Protein AF-0000000076989591 (afdb_homodimer)

Nearest PDB structures (foldseek):
  7ct4-assembly1_C  TM=9.751E-01  e=9.034E-58  Rasamsonia emersonii
  7ct4-assembly1_A  TM=9.765E-01  e=1.907E-57  Rasamsonia emersonii
  7ct4-assembly1_D  TM=9.719E-01  e=1.313E-56  Rasamsonia emersonii
  8w75-assembly1_D  TM=6.561E-01  e=2.829E-12  Drosophila melanogaster
  8w78-assembly1_C  TM=6.364E-01  e=3.205E-12  Drosophila melanogaster

Solvent-accessible surface area (backbone atoms only — not comparable to full-atom values): 38607 Å² total; per-residue (Å²): 127,71,41,37,30,26,33,31,23,52,35,57,49,24,36,40,26,51,35,61,45,37,66,31,84,47,41,45,47,18,37,37,17,72,54,45,64,74,60,85,49,60,84,50,37,51,68,60,51,73,44,45,57,72,67,42,53,46,73,94,64,27,63,31,40,63,57,16,46,63,55,54,51,44,37,32,75,74,31,45,38,43,22,32,30,74,38,41,35,35,44,35,26,27,60,71,50,66,72,64,55,91,50,85,50,43,37,54,59,38,94,78,38,71,54,59,80,70,38,49,78,51,45,72,54,54,80,90,73,48,56,94,79,35,72,47,36,36,35,28,46,35,40,22,27,12,49,50,27,30,48,29,37,43,52,14,56,22,34,63,52,63,41,43,52,40,56,43,82,72,64,38,62,75,61,51,37,64,59,22,84,83,66,46,62,34,56,35,36,36,43,22,50,40,52,50,36,34,68,27,35,87,61,46,38,76,49,36,42,38,28,23,28,41,37,39,30,21,55,44,61,56,82,55,23,38,35,40,64,61,56,91,85,41,96,38,39,44,43,36,36,43,40,24,25,78,43,56,29,16,40,35,30,26,38,56,32,70,76,37,84,75,61,69,78,52,69,67,57,51,52,53,34,44,46,55,48,38,67,76,39,39,69,49,36,72,68,57,52,63,83,56,57,44,74,74,45,79,43,41,28,30,25,21,25,27,69,87,40,62,43,74,48,80,40,53,71,77,39,90,87,45,48,37,31,33,40,46,32,19,51,29,90,46,39,68,38,21,17,55,21,51,20,48,49,50,45,52,53,53,50,50,55,40,39,76,73,68,47,82,68,87,83,58,64,79,89,49,94,82,62,67,79,71,87,117,125,71,41,37,31,27,32,32,22,52,35,58,49,23,37,40,27,50,36,61,44,36,66,31,84,45,41,45,47,18,38,37,16,73,52,45,65,72,60,86,49,58,86,50,36,52,69,60,51,75,42,48,56,71,68,44,54,47,71,92,65,28,62,31,40,64,56,14,46,64,54,55,51,45,38,32,73,72,32,44,38,42,22,31,30,74,38,42,36,34,45,34,25,28,61,71,49,66,72,66,54,93,50,82,49,41,36,53,59,39,94,79,40,70,55,59,82,69,38,50,77,51,44,72,54,53,80,89,73,47,57,92,77,36,73,48,37,36,35,28,47,36,40,19,27,11,50,50,26,30,47,30,35,42,52,14,55,21,32,64,54,63,40,43,51,39,57,42,82,74,64,38,63,76,61,51,36,63,58,23,85,85,66,46,63,34,56,36,36,35,42,21,50,40,51,49,35,34,69,27,34,88,61,46,38,75,50,37,40,37,29,21,30,42,36,41,30,21,56,44,62,57,83,54,26,39,36,40,66,59,57,90,86,43,96,39,39,43,44,34,36,42,42,24,24,78,42,56,31,16,39,34,30,27,38,56,32,71,77,37,84,76,64,69,78,52,70,68,57,50,52,52,32,44,48,54,49,38,67,75,37,39,71,52,35,71,68,57,51,66,82,56,58,45,73,75,45,79,43,43,28,32,25,20,24,26,69,87,40,64,43,74,47,81,40,53,70,77,38,90,86,44,47,39,32,33,40,46,33,21,51,29,91,44,39,67,38,21,17,54,21,50,21,48,50,50,45,52,53,53,50,50,55,40,41,75,72,70,47,82,68,86,82,57,65,79,88,50,93,80,62,66,77,70,86,115

Foldseek 3Di:
DAAEEEEEALALQRLLLLLLLLLFPSYAYEYEYQDAQVDDDQQRFRQQFQQKAQQQDAPVPCQLLLVQQVVLVCCQVPPVQLQKHKFKEKEFEAPVLLVVDDDSRNLSRPPDHPCCVVFAPKDKDDPVPDDPRGDTIIMGMIMTGQSSRNSVVSVVSSVVSVYHYYYDDAQEPCVSQQPGPVRHGGLEYEYASAQCLCRHHLRNAVQWWWWKWKKWFFQFADGHKYFYSDDPPDDFFGFTWHQTGDSSTMIQDGGTHIRDSDFDDDVVRHQVSLQVHCVRPVVSQPVPGSVSTGTPDMGMYIFGAGDVAWQFDWDQDSDPVRRIYTYTYHHGNCCSSSSNSSSVSVSVRVVVVCVVVPDDCVPPDDSDPPDPPPPD/DAAEEEEEALALQRLLLLLLLLLFPSYAYEYEYQDAQVDDDQQRFRQQFQQKAQQQDAPVPCQLLLVQQVVLVCCQVPPVQLQKHKFKEKEFEAPVLLVVDDDSRNLSRPPDHPCCVVFAPKDKDDPVPDDPRGDTIIMGMIMTGQSSRNSVVSVVSSVVSVYHYYYDDAQEPCVSQQPGPVRHGGLEYEYASAQCLCRHHLRNAVQWWWWKWKKWFFQFADGHKYFYSDDPPDDFFGFTWHQTGDSSTMIQDGGTHIRDSDFDDDVVRHQVSLQVHCVRPVVSQPVPGSVSTGTPDMGMYIFGAGDVAWQFDWDQDSDPVRRIYTYTYHHGNCCSSSSNSSSVSVSVRVVVVCVVVVDDCVPPDDSDPPDPPPPD

pLDDT: mean 95.97, std 7.44, range [24.41, 99.0]

InterPro domains:
  IPR006076 FAD dependent oxidoreductase [PF01266] (5-349)
  IPR006181 D-amino acid oxidase, conserved site [PS00677] (325-343)
  IPR023209 D-amino-acid oxidase [PIRSF000189] (2-353)
  IPR023209 D-amino-acid oxidase [PTHR11530] (2-355)

Sequence (752 aa):
MTHHIVVLGAGVSGLTAALLLSKSKANSITVVAKHMPGDYDIEYTSPWAGANVLPMAPASESRWERRTWPEMKRLAAEVPEAGIHFQKSIVYRRKKDIEAGGNPYDALYSPDPWYRDLMPDYRELRQDELPANAHSGCEFTSVCMNTALYLPYLVGQCRKNGVVFKRGVIAHIHELKSLHHTGKPADIIVNSSGLLACKLGGVEDKTVRPARGQVVVVRNEIEPMATISGTDDGPTEVCYMMTRAGGGGTILGGTYDKDNWDPNPDPNIAIRIMKRCVELSPALTGGKGIEALSIIRHGVGLRPYREGGLRLEVDKKTLDDGTPIIHHYGHAGWGYQGSYGTAEGVVELVNELRVEKGESLANEPKLFSWDRPSKLMTHHIVVLGAGVSGLTAALLLSKSKANSITVVAKHMPGDYDIEYTSPWAGANVLPMAPASESRWERRTWPEMKRLAAEVPEAGIHFQKSIVYRRKKDIEAGGNPYDALYSPDPWYRDLMPDYRELRQDELPANAHSGCEFTSVCMNTALYLPYLVGQCRKNGVVFKRGVIAHIHELKSLHHTGKPADIIVNSSGLLACKLGGVEDKTVRPARGQVVVVRNEIEPMATISGTDDGPTEVCYMMTRAGGGGTILGGTYDKDNWDPNPDPNIAIRIMKRCVELSPALTGGKGIEALSIIRHGVGLRPYREGGLRLEVDKKTLDDGTPIIHHYGHAGWGYQGSYGTAEGVVELVNELRVEKGESLANEPKLFSWDRPSKL

Organism: Colletotrichum orbiculare (strain 104-T / ATCC 96160 / CBS 514.97 / LARS 414 / MAFF 240422) (NCBI:txid1213857)

Radius of gyration: 26.56 Å; Cα contacts (8 Å, |Δi|>4): 1782; chains: 2; bounding box: 65×76×67 Å

Secondary structure (DSSP, 8-state):
--EEEEEE--SHHHHHHHHHHHTSTTEEEEEEESS-TT---TT--GGG---B----S-GGG-HHHHHHHHHHHHHHHH-GGG-EEEEEEEEEE-HHHHHH---TTTTTT-SS-GGGGTSTT-EEPPGGGS-TT-SEEEEEEEEEE-HHHHHHHHHHHHHHTT-EEEE---SBGGGGGG--TTSSPPSEEEE--GGGGGTSBTT--TTEEEEEEEEEEES---SSEEEES--SS-TTEEEEEEEETTTTEEEEEEE-EET----SPPHHHHHHHHHHHHHH-GGGGTTS-GGG--EEEEEEEEEEEETTS-EEEEE-SSSTT---EEEEE--GGGTTTTHHHHHHHHHHHHHHHHHHTT---TTPPPS-TT------/--EEEEEE--SHHHHHHHHHHHTSTTEEEEEEESS-TT---TT--GGG---B----S-GGG-HHHHHHHHHHHHHHHH-GGG-EEEEEEEEEE-HHHHHH---TTHHHH-SS-GGGGTSTT-EEPPGGGS-TT-SEEEEEEEEEE-HHHHHHHHHHHHHHTT-EEEE---SBGGGGGG--TTSSPPSEEEE--GGGGGTSBTT--TTEEEEEEEEEEES---SSEEEES--SS-TTEEEEEEEETTTTEEEEEEE-EET----SPPHHHHHHHHHHHHHH-GGGGTTS-GGG--EEEEEEEEEEEETTS-EEEEE-SSSTT---EEEEE--GGGTTTTHHHHHHHHHHHHHHHHHHTT---TTPPPS-TT------

Structure (mmCIF, N/CA/C/O backbone):
data_AF-0000000076989591-model_v1
#
loop_
_entity.id
_entity.type
_entity.pdbx_description
1 polymer 'D-amino-acid oxidase'
#
loop_
_atom_site.group_PDB
_atom_site.id
_atom_site.type_symbol
_atom_site.label_atom_id
_atom_site.label_alt_id
_atom_site.label_comp_id
_atom_site.label_asym_id
_atom_site.label_entity_id
_atom_site.label_seq_id
_atom_site.pdbx_PDB_ins_code
_atom_site.Cartn_x
_atom_site.Cartn_y
_atom_site.Cartn_z
_atom_site.occupancy
_atom_site.B_iso_or_equiv
_atom_site.auth_seq_id
_atom_site.auth_comp_id
_atom_site.auth_asym_id
_atom_site.auth_atom_id
_atom_site.pdbx_PDB_model_num
ATOM 1 N N . MET A 1 1 ? -28.5 -6.176 -19.891 1 78.12 1 MET A N 1
ATOM 2 C CA . MET A 1 1 ? -28.672 -6.613 -18.516 1 78.12 1 MET A CA 1
ATOM 3 C C . MET A 1 1 ? -27.344 -6.598 -17.766 1 78.12 1 MET A C 1
ATOM 5 O O . MET A 1 1 ? -26.297 -6.957 -18.328 1 78.12 1 MET A O 1
ATOM 9 N N . THR A 1 2 ? -27.25 -5.961 -16.516 1 91.94 2 THR A N 1
ATOM 10 C CA . THR A 1 2 ? -26.031 -5.863 -15.719 1 91.94 2 THR A CA 1
ATOM 11 C C . THR A 1 2 ? -25.938 -7.027 -14.734 1 91.94 2 THR A C 1
ATOM 13 O O . THR A 1 2 ? -26.906 -7.352 -14.055 1 91.94 2 THR A O 1
ATOM 16 N N . HIS A 1 3 ? -24.891 -7.793 -14.789 1 97.06 3 HIS A N 1
ATOM 17 C CA . HIS A 1 3 ? -24.641 -8.883 -13.852 1 97.06 3 HIS A CA 1
ATOM 18 C C . HIS A 1 3 ? -23.984 -8.367 -12.57 1 97.06 3 HIS A C 1
ATOM 20 O O . HIS A 1 3 ? -22.938 -7.73 -12.609 1 97.06 3 HIS A O 1
ATOM 26 N N . HIS A 1 4 ? -24.688 -8.672 -11.492 1 98.75 4 HIS A N 1
ATOM 27 C CA . HIS A 1 4 ? -24.125 -8.352 -10.188 1 98.75 4 HIS A CA 1
ATOM 28 C C . HIS A 1 4 ? -23.188 -9.445 -9.711 1 98.75 4 HIS A C 1
ATOM 30 O O . HIS A 1 4 ? -23.625 -10.547 -9.375 1 98.75 4 HIS A O 1
ATOM 36 N N . ILE A 1 5 ? -21.922 -9.156 -9.68 1 98.94 5 ILE A N 1
ATOM 37 C CA . ILE A 1 5 ? -20.891 -10.133 -9.336 1 98.94 5 ILE A CA 1
ATOM 38 C C . ILE A 1 5 ? -20.219 -9.742 -8.023 1 98.94 5 ILE A C 1
ATOM 40 O O . ILE A 1 5 ? -19.859 -8.578 -7.828 1 98.94 5 ILE A O 1
ATOM 44 N N . VAL A 1 6 ? -20.078 -10.633 -7.082 1 98.94 6 VAL A N 1
ATOM 45 C CA . VAL A 1 6 ? -19.312 -10.438 -5.855 1 98.94 6 VAL A CA 1
ATOM 46 C C . VAL A 1 6 ? -18.062 -11.297 -5.891 1 98.94 6 VAL A C 1
ATOM 48 O O . VAL A 1 6 ? -18.141 -12.508 -6.102 1 98.94 6 VAL A O 1
ATOM 51 N N . VAL A 1 7 ? -16.953 -10.719 -5.816 1 99 7 VAL A N 1
ATOM 52 C CA . VAL A 1 7 ? -15.672 -11.398 -5.73 1 99 7 VAL A CA 1
ATOM 53 C C . VAL A 1 7 ? -15.211 -11.438 -4.273 1 99 7 VAL A C 1
ATOM 55 O O . VAL A 1 7 ? -15.086 -10.398 -3.621 1 99 7 VAL A O 1
ATOM 58 N N . LEU A 1 8 ? -14.961 -12.656 -3.77 1 98.94 8 LEU A N 1
ATOM 59 C CA . LEU A 1 8 ? -14.445 -12.828 -2.414 1 98.94 8 LEU A CA 1
ATOM 60 C C . LEU A 1 8 ? -12.922 -12.883 -2.408 1 98.94 8 LEU A C 1
ATOM 62 O O . LEU A 1 8 ? -12.328 -13.773 -3.016 1 98.94 8 LEU A O 1
ATOM 66 N N . GLY A 1 9 ? -12.336 -11.914 -1.708 1 98.81 9 GLY A N 1
ATOM 67 C CA . GLY A 1 9 ? -10.891 -11.898 -1.568 1 98.81 9 GLY A CA 1
ATOM 68 C C . GLY A 1 9 ? -10.234 -10.75 -2.307 1 98.81 9 GLY A C 1
ATOM 69 O O . GLY A 1 9 ? -10.516 -10.516 -3.48 1 98.81 9 GLY A O 1
ATOM 70 N N . ALA A 1 10 ? -9.344 -10.07 -1.595 1 98.88 10 ALA A N 1
ATOM 71 C CA . ALA A 1 10 ? -8.641 -8.93 -2.166 1 98.88 10 ALA A CA 1
ATOM 72 C C . ALA A 1 10 ? -7.145 -9.211 -2.285 1 98.88 10 ALA A C 1
ATOM 74 O O . ALA A 1 10 ? -6.316 -8.32 -2.074 1 98.88 10 ALA A O 1
ATOM 75 N N . GLY A 1 11 ? -6.773 -10.477 -2.496 1 98.75 11 GLY A N 1
ATOM 76 C CA . GLY A 1 11 ? -5.43 -10.812 -2.934 1 98.75 11 GLY A CA 1
ATOM 77 C C . GLY A 1 11 ? -5.219 -10.617 -4.422 1 98.75 11 GLY A C 1
ATOM 78 O O . GLY A 1 11 ? -6.125 -10.164 -5.129 1 98.75 11 GLY A O 1
ATOM 79 N N . VAL A 1 12 ? -4.055 -10.961 -4.891 1 98.94 12 VAL A N 1
ATOM 80 C CA . VAL A 1 12 ? -3.689 -10.695 -6.277 1 98.94 12 VAL A CA 1
ATOM 81 C C . VAL A 1 12 ? -4.66 -11.406 -7.215 1 98.94 12 VAL A C 1
ATOM 83 O O . VAL A 1 12 ? -5.047 -10.867 -8.25 1 98.94 12 VAL A O 1
ATOM 86 N N . SER A 1 13 ? -5.086 -12.633 -6.855 1 98.81 13 SER A N 1
ATOM 87 C CA . SER A 1 13 ? -5.996 -13.391 -7.707 1 98.81 13 SER A CA 1
ATOM 88 C C . SER A 1 13 ? -7.375 -12.734 -7.766 1 98.81 13 SER A C 1
ATOM 90 O O . SER A 1 13 ? -7.914 -12.508 -8.852 1 98.81 13 SER A O 1
ATOM 92 N N . GLY A 1 14 ? -7.918 -12.383 -6.609 1 98.94 14 GLY A N 1
ATOM 93 C CA . GLY A 1 14 ? -9.227 -11.75 -6.57 1 98.94 14 GLY A CA 1
ATOM 94 C C . GLY A 1 14 ? -9.234 -10.375 -7.215 1 98.94 14 GLY A C 1
ATOM 95 O O . GLY A 1 14 ? -10.164 -10.039 -7.957 1 98.94 14 GLY A O 1
ATOM 96 N N . LEU A 1 15 ? -8.242 -9.594 -6.949 1 98.94 15 LEU A N 1
ATOM 97 C CA . LEU A 1 15 ? -8.18 -8.242 -7.496 1 98.94 15 LEU A CA 1
ATOM 98 C C . LEU A 1 15 ? -8.023 -8.273 -9.016 1 98.94 15 LEU A C 1
ATOM 100 O O . LEU A 1 15 ? -8.648 -7.48 -9.719 1 98.94 15 LEU A O 1
ATOM 104 N N . THR A 1 16 ? -7.172 -9.188 -9.523 1 98.94 16 THR A N 1
ATOM 105 C CA . THR A 1 16 ? -6.977 -9.281 -10.969 1 98.94 16 THR A CA 1
ATOM 106 C C . THR A 1 16 ? -8.25 -9.766 -11.656 1 98.94 16 THR A C 1
ATOM 108 O O . THR A 1 16 ? -8.625 -9.25 -12.719 1 98.94 16 THR A O 1
ATOM 111 N N . ALA A 1 17 ? -8.93 -10.711 -11.047 1 98.94 17 ALA A N 1
ATOM 112 C CA . ALA A 1 17 ? -10.203 -11.164 -11.594 1 98.94 17 ALA A CA 1
ATOM 113 C C . ALA A 1 17 ? -11.227 -10.031 -11.625 1 98.94 17 ALA A C 1
ATOM 115 O O . ALA A 1 17 ? -11.898 -9.828 -12.633 1 98.94 17 ALA A O 1
ATOM 116 N N . ALA A 1 18 ? -11.344 -9.297 -10.516 1 98.94 18 ALA A N 1
ATOM 117 C CA . ALA A 1 18 ? -12.258 -8.164 -10.453 1 98.94 18 ALA A CA 1
ATOM 118 C C . ALA A 1 18 ? -11.938 -7.133 -11.531 1 98.94 18 ALA A C 1
ATOM 120 O O . ALA A 1 18 ? -12.836 -6.598 -12.172 1 98.94 18 ALA A O 1
ATOM 121 N N . LEU A 1 19 ? -10.672 -6.891 -11.727 1 98.88 19 LEU A N 1
ATOM 122 C CA . LEU A 1 19 ? -10.234 -5.922 -12.734 1 98.88 19 LEU A CA 1
ATOM 123 C C . LEU A 1 19 ? -10.656 -6.359 -14.133 1 98.88 19 LEU A C 1
ATOM 125 O O . LEU A 1 19 ? -11.273 -5.586 -14.867 1 98.88 19 LEU A O 1
ATOM 129 N N . LEU A 1 20 ? -10.352 -7.637 -14.477 1 98.81 20 LEU A N 1
ATOM 130 C CA . LEU A 1 20 ? -10.664 -8.094 -15.828 1 98.81 20 LEU A CA 1
ATOM 131 C C . LEU A 1 20 ? -12.172 -8.172 -16.031 1 98.81 20 LEU A C 1
ATOM 133 O O . LEU A 1 20 ? -12.672 -7.793 -17.094 1 98.81 20 LEU A O 1
ATOM 137 N N . LEU A 1 21 ? -12.891 -8.617 -15.031 1 98.75 21 LEU A N 1
ATOM 138 C CA . LEU A 1 21 ? -14.344 -8.68 -15.125 1 98.75 21 LEU A CA 1
ATOM 139 C C . LEU A 1 21 ? -14.938 -7.285 -15.297 1 98.75 21 LEU A C 1
ATOM 141 O O . LEU A 1 21 ? -15.93 -7.113 -16 1 98.75 21 LEU A O 1
ATOM 145 N N . SER A 1 22 ? -14.344 -6.273 -14.688 1 98.5 22 SER A N 1
ATOM 146 C CA . SER A 1 22 ? -14.898 -4.926 -14.641 1 98.5 22 SER A CA 1
ATOM 147 C C . SER A 1 22 ? -14.711 -4.211 -15.977 1 98.5 22 SER A C 1
ATOM 149 O O . SER A 1 22 ? -15.281 -3.137 -16.188 1 98.5 22 SER A O 1
ATOM 151 N N . LYS A 1 23 ? -13.914 -4.797 -16.859 1 97.44 23 LYS A N 1
ATOM 152 C CA . LYS A 1 23 ? -13.75 -4.207 -18.172 1 97.44 23 LYS A CA 1
ATOM 153 C C . LYS A 1 23 ? -15.047 -4.262 -18.969 1 97.44 23 LYS A C 1
ATOM 155 O O . LYS A 1 23 ? -15.273 -3.441 -19.859 1 97.44 23 LYS A O 1
ATOM 160 N N . SER A 1 24 ? -15.875 -5.262 -18.688 1 97.12 24 SER A N 1
ATOM 161 C CA . SER A 1 24 ? -17.156 -5.383 -19.359 1 97.12 24 SER A CA 1
ATOM 162 C C . SER A 1 24 ? -18.219 -4.496 -18.688 1 97.12 24 SER A C 1
ATOM 164 O O . SER A 1 24 ? -18.438 -4.582 -17.484 1 97.12 24 SER A O 1
ATOM 166 N N . LYS A 1 25 ? -18.938 -3.74 -19.453 1 94.44 25 LYS A N 1
ATOM 167 C CA . LYS A 1 25 ? -20 -2.891 -18.922 1 94.44 25 LYS A CA 1
ATOM 168 C C . LYS A 1 25 ? -21.203 -3.721 -18.5 1 94.44 25 LYS A C 1
ATOM 170 O O . LYS A 1 25 ? -22.109 -3.219 -17.828 1 94.44 25 LYS A O 1
ATOM 175 N N . ALA A 1 26 ? -21.156 -4.945 -18.844 1 96.31 26 ALA A N 1
ATOM 176 C CA . ALA A 1 26 ? -22.25 -5.84 -18.484 1 96.31 26 ALA A CA 1
ATOM 177 C C . ALA A 1 26 ? -22.109 -6.324 -17.047 1 96.31 26 ALA A C 1
ATOM 179 O O . ALA A 1 26 ? -23.016 -6.965 -16.5 1 96.31 26 ALA A O 1
ATOM 180 N N . ASN A 1 27 ? -21.031 -5.996 -16.422 1 98.06 27 ASN A N 1
ATOM 181 C CA . ASN A 1 27 ? -20.75 -6.492 -15.086 1 98.06 27 ASN A CA 1
ATOM 182 C C . ASN A 1 27 ? -20.688 -5.355 -14.07 1 98.06 27 ASN A C 1
ATOM 184 O O . ASN A 1 27 ? -20.094 -4.312 -14.344 1 98.06 27 ASN A O 1
ATOM 188 N N . SER A 1 28 ? -21.359 -5.473 -12.961 1 98.75 28 SER A N 1
ATOM 189 C CA . SER A 1 28 ? -21.203 -4.66 -11.758 1 98.75 28 SER A CA 1
ATOM 190 C C . SER A 1 28 ? -20.547 -5.453 -10.633 1 98.75 28 SER A C 1
ATOM 192 O O . SER A 1 28 ? -21.062 -6.48 -10.203 1 98.75 28 SER A O 1
ATOM 194 N N . ILE A 1 29 ? -19.391 -4.996 -10.148 1 98.88 29 ILE A N 1
ATOM 195 C CA . ILE A 1 29 ? -18.547 -5.859 -9.336 1 98.88 29 ILE A CA 1
ATOM 196 C C . ILE A 1 29 ? -18.391 -5.266 -7.938 1 98.88 29 ILE A C 1
ATOM 198 O O . ILE A 1 29 ? -18.125 -4.07 -7.785 1 98.88 29 ILE A O 1
ATOM 202 N N . THR A 1 30 ? -18.578 -6.047 -6.891 1 98.94 30 THR A N 1
ATOM 203 C CA . THR A 1 30 ? -18.203 -5.762 -5.512 1 98.94 30 THR A CA 1
ATOM 204 C C . THR A 1 30 ? -17.141 -6.742 -5.031 1 98.94 30 THR A C 1
ATOM 206 O O . THR A 1 30 ? -17.297 -7.957 -5.156 1 98.94 30 THR A O 1
ATOM 209 N N . VAL A 1 31 ? -16.062 -6.27 -4.539 1 98.94 31 VAL A N 1
ATOM 210 C CA . VAL A 1 31 ? -15.062 -7.109 -3.871 1 98.94 31 VAL A CA 1
ATOM 211 C C . VAL A 1 31 ? -15.297 -7.082 -2.363 1 98.94 31 VAL A C 1
ATOM 213 O O . VAL A 1 31 ? -15.359 -6.012 -1.756 1 98.94 31 VAL A O 1
ATOM 216 N N . VAL A 1 32 ? -15.461 -8.227 -1.771 1 98.88 32 VAL A N 1
ATOM 217 C CA . VAL A 1 32 ? -15.594 -8.383 -0.327 1 98.88 32 VAL A CA 1
ATOM 218 C C . VAL A 1 32 ? -14.375 -9.117 0.229 1 98.88 32 VAL A C 1
ATOM 220 O O . VAL A 1 32 ? -13.992 -10.172 -0.284 1 98.88 32 VAL A O 1
ATOM 223 N N . ALA A 1 33 ? -13.781 -8.562 1.26 1 98.81 33 ALA A N 1
ATOM 224 C CA . ALA A 1 33 ? -12.586 -9.227 1.774 1 98.81 33 ALA A CA 1
ATOM 225 C C . ALA A 1 33 ? -12.367 -8.891 3.248 1 98.81 33 ALA A C 1
ATOM 227 O O . ALA A 1 33 ? -12.664 -7.785 3.693 1 98.81 33 ALA A O 1
ATOM 228 N N . LYS A 1 34 ? -11.859 -9.844 3.973 1 98.19 34 LYS A N 1
ATOM 229 C CA . LYS A 1 34 ? -11.453 -9.648 5.359 1 98.19 34 LYS A CA 1
ATOM 230 C C . LYS A 1 34 ? -10.25 -8.719 5.457 1 98.19 34 LYS A C 1
ATOM 232 O O . LYS A 1 34 ? -10.195 -7.859 6.336 1 98.19 34 LYS A O 1
ATOM 237 N N . HIS A 1 35 ? -9.312 -8.922 4.582 1 98.12 35 HIS A N 1
ATOM 238 C CA . HIS A 1 35 ? -8.094 -8.133 4.52 1 98.12 35 HIS A CA 1
ATOM 239 C C . HIS A 1 35 ? -7.992 -7.379 3.197 1 98.12 35 HIS A C 1
ATOM 241 O O . HIS A 1 35 ? -8.438 -7.875 2.158 1 98.12 35 HIS A O 1
ATOM 247 N N . MET A 1 36 ? -7.449 -6.172 3.256 1 98.5 36 MET A N 1
ATOM 248 C CA . MET A 1 36 ? -7.266 -5.289 2.107 1 98.5 36 MET A CA 1
ATOM 249 C C . MET A 1 36 ? -5.797 -4.898 1.955 1 98.5 36 MET A C 1
ATOM 251 O O . MET A 1 36 ? -5.031 -4.957 2.918 1 98.5 36 MET A O 1
ATOM 255 N N . PRO A 1 37 ? -5.367 -4.531 0.68 1 98.12 37 PRO A N 1
ATOM 256 C CA . PRO A 1 37 ? -3.998 -4.027 0.541 1 98.12 37 PRO A CA 1
ATOM 257 C C . PRO A 1 37 ? -3.639 -2.994 1.604 1 98.12 37 PRO A C 1
ATOM 259 O O . PRO A 1 37 ? -4.426 -2.08 1.872 1 98.12 37 PRO A O 1
ATOM 262 N N . GLY A 1 38 ? -2.514 -3.154 2.176 1 96.75 38 GLY A N 1
ATOM 263 C CA . GLY A 1 38 ? -2.111 -2.369 3.334 1 96.75 38 GLY A CA 1
ATOM 264 C C . GLY A 1 38 ? -2.152 -3.156 4.629 1 96.75 38 GLY A C 1
ATOM 265 O O . GLY A 1 38 ? -1.48 -2.801 5.602 1 96.75 38 GLY A O 1
ATOM 266 N N . ASP A 1 39 ? -2.959 -4.246 4.707 1 97.62 39 ASP A N 1
ATOM 267 C CA . ASP A 1 39 ? -3.004 -5.121 5.875 1 97.62 39 ASP A CA 1
ATOM 268 C C . ASP A 1 39 ? -1.877 -6.152 5.832 1 97.62 39 ASP A C 1
ATOM 270 O O . ASP A 1 39 ? -1.421 -6.535 4.754 1 97.62 39 ASP A O 1
ATOM 274 N N . TYR A 1 40 ? -1.44 -6.539 6.973 1 96.38 40 TYR A N 1
ATOM 275 C CA . TYR A 1 40 ? -0.557 -7.688 7.141 1 96.38 40 TYR A CA 1
ATOM 276 C C . TYR A 1 40 ? -1.136 -8.68 8.141 1 96.38 40 TYR A C 1
ATOM 278 O O . TYR A 1 40 ? -1.424 -8.32 9.281 1 96.38 40 TYR A O 1
ATOM 286 N N . ASP A 1 41 ? -1.35 -9.805 7.648 1 97.38 41 ASP A N 1
ATOM 287 C CA . ASP A 1 41 ? -1.901 -10.914 8.422 1 97.38 41 ASP A CA 1
ATOM 288 C C . ASP A 1 41 ? -1.48 -12.258 7.832 1 97.38 41 ASP A C 1
ATOM 290 O O . ASP A 1 41 ? -1.351 -12.391 6.613 1 97.38 41 ASP A O 1
ATOM 294 N N . ILE A 1 42 ? -1.304 -13.242 8.648 1 97.62 42 ILE A N 1
ATOM 295 C CA . ILE A 1 42 ? -0.85 -14.555 8.211 1 97.62 42 ILE A CA 1
ATOM 296 C C . ILE A 1 42 ? -1.875 -15.164 7.254 1 97.62 42 ILE A C 1
ATOM 298 O O . ILE A 1 42 ? -1.526 -15.977 6.391 1 97.62 42 ILE A O 1
ATOM 302 N N . GLU A 1 43 ? -3.121 -14.695 7.312 1 97.19 43 GLU A N 1
ATOM 303 C CA . GLU A 1 43 ? -4.184 -15.242 6.473 1 97.19 43 GLU A CA 1
ATOM 304 C C . GLU A 1 43 ? -4.273 -14.492 5.148 1 97.19 43 GLU A C 1
ATOM 306 O O . GLU A 1 43 ? -4.977 -14.93 4.23 1 97.19 43 GLU A O 1
ATOM 311 N N . TYR A 1 44 ? -3.652 -13.391 5.02 1 98.19 44 TYR A N 1
ATOM 312 C CA . TYR A 1 44 ? -3.633 -12.586 3.801 1 98.19 44 TYR A CA 1
ATOM 313 C C . TYR A 1 44 ? -2.361 -12.844 3.002 1 98.19 44 TYR A C 1
ATOM 315 O O . TYR A 1 44 ? -1.356 -12.148 3.188 1 98.19 44 TYR A O 1
ATOM 323 N N . THR A 1 45 ? -2.34 -13.695 2.076 1 98.12 45 THR A N 1
ATOM 324 C CA . THR A 1 45 ? -1.163 -14.359 1.532 1 98.12 45 THR A CA 1
ATOM 325 C C . THR A 1 45 ? -0.398 -13.43 0.594 1 98.12 45 THR A C 1
ATOM 327 O O . THR A 1 45 ? 0.834 -13.445 0.571 1 98.12 45 THR A O 1
ATOM 330 N N . SER A 1 46 ? -1.062 -12.516 -0.09 1 98.38 46 SER A N 1
ATOM 331 C CA . SER A 1 46 ? -0.522 -11.844 -1.265 1 98.38 46 SER A CA 1
ATOM 332 C C . SER A 1 46 ? 0.601 -10.883 -0.883 1 98.38 46 SER A C 1
ATOM 334 O O . SER A 1 46 ? 1.603 -10.781 -1.594 1 98.38 46 SER A O 1
ATOM 336 N N . PRO A 1 47 ? 0.509 -10.211 0.299 1 97.81 47 PRO A N 1
ATOM 337 C CA . PRO A 1 47 ? 1.55 -9.219 0.579 1 97.81 47 PRO A CA 1
ATOM 338 C C . PRO A 1 47 ? 2.906 -9.859 0.874 1 97.81 47 PRO A C 1
ATOM 340 O O . PRO A 1 47 ? 3.938 -9.18 0.802 1 97.81 47 PRO A O 1
ATOM 343 N N . TRP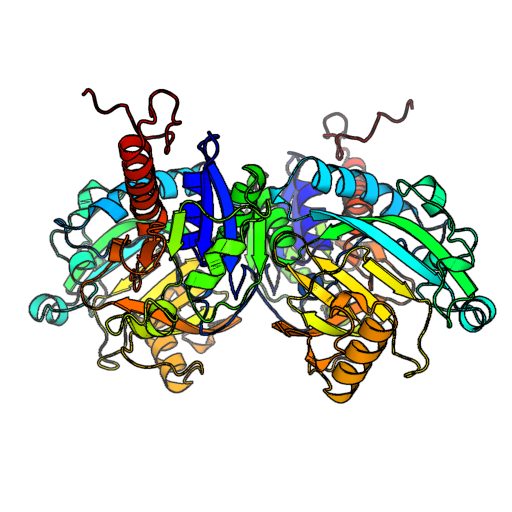 A 1 48 ? 2.965 -11.148 1.152 1 97.5 48 TRP A N 1
ATOM 344 C CA . TRP A 1 48 ? 4.176 -11.805 1.64 1 97.5 48 TRP A CA 1
ATOM 345 C C . TRP A 1 48 ? 4.973 -12.398 0.485 1 97.5 48 TRP A C 1
ATOM 347 O O . TRP A 1 48 ? 6.129 -12.797 0.661 1 97.5 48 TRP A O 1
ATOM 357 N N . ALA A 1 49 ? 4.379 -12.375 -0.663 1 97.25 49 ALA A N 1
ATOM 358 C CA . ALA A 1 49 ? 4.992 -13.008 -1.832 1 97.25 49 ALA A CA 1
ATOM 359 C C . ALA A 1 49 ? 6.27 -12.273 -2.238 1 97.25 49 ALA A C 1
ATOM 361 O O . ALA A 1 49 ? 6.395 -11.062 -2.031 1 97.25 49 ALA A O 1
ATOM 362 N N . GLY A 1 50 ? 7.254 -13.055 -2.754 1 95.44 50 GLY A N 1
ATOM 363 C CA . GLY A 1 50 ? 8.344 -12.406 -3.455 1 95.44 50 GLY A CA 1
ATOM 364 C C . GLY A 1 50 ? 7.891 -11.609 -4.664 1 95.44 50 GLY A C 1
ATOM 365 O O . GLY A 1 50 ? 8.266 -10.445 -4.828 1 95.44 50 GLY A O 1
ATOM 366 N N . ALA A 1 51 ? 7.031 -12.234 -5.453 1 97.25 51 ALA A N 1
ATOM 367 C CA . ALA A 1 51 ? 6.266 -11.609 -6.527 1 97.25 51 ALA A CA 1
ATOM 368 C C . ALA A 1 51 ? 7.145 -11.344 -7.746 1 97.25 51 ALA A C 1
ATOM 370 O O . ALA A 1 51 ? 7.16 -10.234 -8.281 1 97.25 51 ALA A O 1
ATOM 371 N N . ASN A 1 52 ? 7.977 -12.266 -8.117 1 97.75 52 ASN A N 1
ATOM 372 C CA . ASN A 1 52 ? 8.641 -12.273 -9.414 1 97.75 52 ASN A CA 1
ATOM 373 C C . ASN A 1 52 ? 7.957 -13.219 -10.391 1 97.75 52 ASN A C 1
ATOM 375 O O . ASN A 1 52 ? 6.867 -13.727 -10.117 1 97.75 52 ASN A O 1
ATOM 379 N N . VAL A 1 53 ? 8.484 -13.336 -11.594 1 97.81 53 VAL A N 1
ATOM 380 C CA . VAL A 1 53 ? 8.016 -14.32 -12.562 1 97.81 53 VAL A CA 1
ATOM 381 C C . VAL A 1 53 ? 9.109 -15.344 -12.836 1 97.81 53 VAL A C 1
ATOM 383 O O . VAL A 1 53 ? 10.148 -15.008 -13.406 1 97.81 53 VAL A O 1
ATOM 386 N N . LEU A 1 54 ? 8.977 -16.453 -12.305 1 96.88 54 LEU A N 1
ATOM 387 C CA . LEU A 1 54 ? 9.766 -17.656 -12.539 1 96.88 54 LEU A CA 1
ATOM 388 C C . LEU A 1 54 ? 8.859 -18.859 -12.828 1 96.88 54 LEU A C 1
ATOM 390 O O . LEU A 1 54 ? 8.297 -19.453 -11.906 1 96.88 54 LEU A O 1
ATOM 394 N N . PRO A 1 55 ? 8.719 -19.156 -14.062 1 94.81 55 PRO A N 1
ATOM 395 C CA . PRO A 1 55 ? 7.73 -20.172 -14.43 1 94.81 55 PRO A CA 1
ATOM 396 C C . PRO A 1 55 ? 7.887 -21.469 -13.633 1 94.81 55 PRO A C 1
ATOM 398 O O . PRO A 1 55 ? 9 -21.984 -13.5 1 94.81 55 PRO A O 1
ATOM 401 N N . MET A 1 56 ? 6.754 -21.984 -13.133 1 91.62 56 MET A N 1
ATOM 402 C CA . MET A 1 56 ? 6.785 -23.141 -12.242 1 91.62 56 MET A CA 1
ATOM 403 C C . MET A 1 56 ? 5.973 -24.297 -12.812 1 91.62 56 MET A C 1
ATOM 405 O O . MET A 1 56 ? 6.141 -25.453 -12.398 1 91.62 56 MET A O 1
ATOM 409 N N . ALA A 1 57 ? 5.121 -24 -13.719 1 91.62 57 ALA A N 1
ATOM 410 C CA . ALA A 1 57 ? 4.258 -25.047 -14.273 1 91.62 57 ALA A CA 1
ATOM 411 C C . ALA A 1 57 ? 5.008 -25.891 -15.297 1 91.62 57 ALA A C 1
ATOM 413 O O . ALA A 1 57 ? 5.879 -25.375 -16.016 1 91.62 57 ALA A O 1
ATOM 414 N N . PRO A 1 58 ? 4.629 -27.203 -15.352 1 91.31 58 PRO A N 1
ATOM 415 C CA . PRO A 1 58 ? 5.098 -27.938 -16.516 1 91.31 58 PRO A CA 1
ATOM 416 C C . PRO A 1 58 ? 4.547 -27.391 -17.828 1 91.31 58 PRO A C 1
ATOM 418 O O . PRO A 1 58 ? 3.545 -26.672 -17.828 1 91.31 58 PRO A O 1
ATOM 421 N N . ALA A 1 59 ? 5.191 -27.734 -18.875 1 92.56 59 ALA A N 1
ATOM 422 C CA . ALA A 1 59 ? 4.836 -27.203 -20.188 1 92.56 59 ALA A CA 1
ATOM 423 C C . ALA A 1 59 ? 3.361 -27.438 -20.5 1 92.56 59 ALA A C 1
ATOM 425 O O . ALA A 1 59 ? 2.682 -26.562 -21.031 1 92.56 59 ALA A O 1
ATOM 426 N N . SER A 1 60 ? 2.848 -28.609 -20.156 1 92.56 60 SER A N 1
ATOM 427 C CA . SER A 1 60 ? 1.487 -29.016 -20.5 1 92.56 60 SER A CA 1
ATOM 428 C C . SER A 1 60 ? 0.458 -28.203 -19.719 1 92.56 60 SER A C 1
ATOM 430 O O . SER A 1 60 ? -0.707 -28.125 -20.109 1 92.56 60 SER A O 1
ATOM 432 N N . GLU A 1 61 ? 0.843 -27.547 -18.625 1 92.31 61 GLU A N 1
ATOM 433 C CA . GLU A 1 61 ? -0.061 -26.797 -17.766 1 92.31 61 GLU A CA 1
ATOM 434 C C . GLU A 1 61 ? 0.355 -25.328 -17.672 1 92.31 61 GLU A C 1
ATOM 436 O O . GLU A 1 61 ? 0.032 -24.641 -16.703 1 92.31 61 GLU A O 1
ATOM 441 N N . SER A 1 62 ? 1.027 -24.891 -18.719 1 95.5 62 SER A N 1
ATOM 442 C CA . SER A 1 62 ? 1.709 -23.594 -18.641 1 95.5 62 SER A CA 1
ATOM 443 C C . SER A 1 62 ? 0.828 -22.484 -19.172 1 95.5 62 SER A C 1
ATOM 445 O O . SER A 1 62 ? 1.266 -21.328 -19.281 1 95.5 62 SER A O 1
ATOM 447 N N . ARG A 1 63 ? -0.415 -22.688 -19.516 1 96.81 63 ARG A N 1
ATOM 448 C CA . ARG A 1 63 ? -1.262 -21.703 -20.156 1 96.81 63 ARG A CA 1
ATOM 449 C C . ARG A 1 63 ? -1.371 -20.438 -19.328 1 96.81 63 ARG A C 1
ATOM 451 O O . ARG A 1 63 ? -1.296 -19.328 -19.844 1 96.81 63 ARG A O 1
ATOM 458 N N . TRP A 1 64 ? -1.554 -20.594 -18.031 1 97.94 64 TRP A N 1
ATOM 459 C CA . TRP A 1 64 ? -1.822 -19.453 -17.172 1 97.94 64 TRP A CA 1
ATOM 460 C C . TRP A 1 64 ? -0.597 -18.547 -17.078 1 97.94 64 TRP A C 1
ATOM 462 O O . TRP A 1 64 ? -0.713 -17.312 -17.156 1 97.94 64 TRP A O 1
ATOM 472 N N . GLU A 1 65 ? 0.556 -19.141 -16.953 1 97.25 65 GLU A N 1
ATOM 473 C CA . GLU A 1 65 ? 1.79 -18.359 -16.891 1 97.25 65 GLU A CA 1
ATOM 474 C C . GLU A 1 65 ? 2.107 -17.734 -18.25 1 97.25 65 GLU A C 1
ATOM 476 O O . GLU A 1 65 ? 2.516 -16.562 -18.312 1 97.25 65 GLU A O 1
ATOM 481 N N . ARG A 1 66 ? 1.837 -18.5 -19.344 1 97.38 66 ARG A N 1
ATOM 482 C CA . ARG A 1 66 ? 2.074 -17.984 -20.688 1 97.38 66 ARG A CA 1
ATOM 483 C C . ARG A 1 66 ? 1.189 -16.781 -20.984 1 97.38 66 ARG A C 1
ATOM 485 O O . ARG A 1 66 ? 1.62 -15.828 -21.641 1 97.38 66 ARG A O 1
ATOM 492 N N . ARG A 1 67 ? 0.011 -16.828 -20.469 1 97.56 67 ARG A N 1
ATOM 493 C CA . ARG A 1 67 ? -0.951 -15.766 -20.75 1 97.56 67 ARG A CA 1
ATOM 494 C C . ARG A 1 67 ? -0.723 -14.562 -19.844 1 97.56 67 ARG A C 1
ATOM 496 O O . ARG A 1 67 ? -1.132 -13.445 -20.172 1 97.56 67 ARG A O 1
ATOM 503 N N . THR A 1 68 ? -0.031 -14.742 -18.734 1 98.31 68 THR A N 1
ATOM 504 C CA . THR A 1 68 ? 0.212 -13.664 -17.781 1 98.31 68 THR A CA 1
ATOM 505 C C . THR A 1 68 ? 1.446 -12.859 -18.172 1 98.31 68 THR A C 1
ATOM 507 O O . THR A 1 68 ? 1.459 -11.633 -18.062 1 98.31 68 THR A O 1
ATOM 510 N N . TRP A 1 69 ? 2.457 -13.5 -18.75 1 98.19 69 TRP A N 1
ATOM 511 C CA . TRP A 1 69 ? 3.77 -12.898 -18.953 1 98.19 69 TRP A CA 1
ATOM 512 C C . TRP A 1 69 ? 3.674 -11.656 -19.844 1 98.19 69 TRP A C 1
ATOM 514 O O . TRP A 1 69 ? 4.207 -10.602 -19.5 1 98.19 69 TRP A O 1
ATOM 524 N N . PRO A 1 70 ? 2.955 -11.703 -20.969 1 97.88 70 PRO A N 1
ATOM 525 C CA . PRO A 1 70 ? 2.941 -10.516 -21.828 1 97.88 70 PRO A CA 1
ATOM 526 C C . PRO A 1 70 ? 2.383 -9.281 -21.109 1 97.88 70 PRO A C 1
ATOM 528 O O . PRO A 1 70 ? 2.838 -8.164 -21.359 1 97.88 70 PRO A O 1
ATOM 531 N N . GLU A 1 71 ? 1.438 -9.492 -20.25 1 98.25 71 GLU A N 1
ATOM 532 C CA . GLU A 1 71 ? 0.876 -8.359 -19.516 1 98.25 71 GLU A CA 1
ATOM 533 C C . GLU A 1 71 ? 1.853 -7.836 -18.469 1 98.25 71 GLU A C 1
ATOM 535 O O . GLU A 1 71 ? 1.99 -6.625 -18.281 1 98.25 71 GLU A O 1
ATOM 540 N N . MET A 1 72 ? 2.506 -8.758 -17.766 1 98.31 72 MET A N 1
ATOM 541 C CA . MET A 1 72 ? 3.504 -8.344 -16.781 1 98.31 72 MET A CA 1
ATOM 542 C C . MET A 1 72 ? 4.633 -7.562 -17.453 1 98.31 72 MET A C 1
ATOM 544 O O . MET A 1 72 ? 5.098 -6.555 -16.922 1 98.31 72 MET A O 1
ATOM 548 N N . LYS A 1 73 ? 5.023 -8.062 -18.594 1 98.31 73 LYS A N 1
ATOM 549 C CA . LYS A 1 73 ? 6.051 -7.387 -19.375 1 98.31 73 LYS A CA 1
ATOM 550 C C . LYS A 1 73 ? 5.598 -5.988 -19.797 1 98.31 73 LYS A C 1
ATOM 552 O O . LYS A 1 73 ? 6.352 -5.02 -19.656 1 98.31 73 LYS A O 1
ATOM 557 N N . ARG A 1 74 ? 4.414 -5.875 -20.25 1 98.31 74 ARG A N 1
ATOM 558 C CA . ARG A 1 74 ? 3.859 -4.586 -20.656 1 98.31 74 ARG A CA 1
ATOM 559 C C . ARG A 1 74 ? 3.816 -3.619 -19.469 1 98.31 74 ARG A C 1
ATOM 561 O O . ARG A 1 74 ? 4.219 -2.461 -19.594 1 98.31 74 ARG A O 1
ATOM 568 N N . LEU A 1 75 ? 3.305 -4.078 -18.375 1 98.5 75 LEU A N 1
ATOM 569 C CA . LEU A 1 75 ? 3.195 -3.234 -17.188 1 98.5 75 LEU A CA 1
ATOM 570 C C . LEU A 1 75 ? 4.57 -2.744 -16.734 1 98.5 75 LEU A C 1
ATOM 572 O O . LEU A 1 75 ? 4.727 -1.578 -16.375 1 98.5 75 LEU A O 1
ATOM 576 N N . ALA A 1 76 ? 5.543 -3.629 -16.766 1 98.5 76 ALA A N 1
ATOM 577 C CA . ALA A 1 76 ? 6.902 -3.242 -16.391 1 98.5 76 ALA A CA 1
ATOM 578 C C . ALA A 1 76 ? 7.449 -2.174 -17.328 1 98.5 76 ALA A C 1
ATOM 580 O O . ALA A 1 76 ? 8.125 -1.238 -16.891 1 98.5 76 ALA A O 1
ATOM 581 N N . ALA A 1 77 ? 7.102 -2.293 -18.578 1 98.19 77 ALA A N 1
ATOM 582 C CA . ALA A 1 77 ? 7.68 -1.431 -19.609 1 98.19 77 ALA A CA 1
ATOM 583 C C . ALA A 1 77 ? 6.941 -0.096 -19.672 1 98.19 77 ALA A C 1
ATOM 585 O O . ALA A 1 77 ? 7.559 0.95 -19.891 1 98.19 77 ALA A O 1
ATOM 586 N N . GLU A 1 78 ? 5.598 -0.146 -19.484 1 98.25 78 GLU A N 1
ATOM 587 C CA . GLU A 1 78 ? 4.797 0.993 -19.922 1 98.25 78 GLU A CA 1
ATOM 588 C C . GLU A 1 78 ? 4.07 1.644 -18.75 1 98.25 78 GLU A C 1
ATOM 590 O O . GLU A 1 78 ? 3.555 2.758 -18.875 1 98.25 78 GLU A O 1
ATOM 595 N N . VAL A 1 79 ? 4.059 1.014 -17.656 1 98.44 79 VAL A N 1
ATOM 596 C CA . VAL A 1 79 ? 3.227 1.495 -16.562 1 98.44 79 VAL A CA 1
ATOM 597 C C . VAL A 1 79 ? 4.043 1.534 -15.273 1 98.44 79 VAL A C 1
ATOM 599 O O . VAL A 1 79 ? 3.811 0.74 -14.359 1 98.44 79 VAL A O 1
ATOM 602 N N . PRO A 1 80 ? 4.895 2.516 -15.117 1 98.19 80 PRO A N 1
ATOM 603 C CA . PRO A 1 80 ? 5.766 2.574 -13.945 1 98.19 80 PRO A CA 1
ATOM 604 C C . PRO A 1 80 ? 4.988 2.594 -12.633 1 98.19 80 PRO A C 1
ATOM 606 O O . PRO A 1 80 ? 5.48 2.098 -11.609 1 98.19 80 PRO A O 1
ATOM 609 N N . GLU A 1 81 ? 3.742 3.104 -12.648 1 98.25 81 GLU A N 1
ATOM 610 C CA . GLU A 1 81 ? 2.967 3.242 -11.422 1 98.25 81 GLU A CA 1
ATOM 611 C C . GLU A 1 81 ? 2.463 1.887 -10.93 1 98.25 81 GLU A C 1
ATOM 613 O O . GLU A 1 81 ? 1.986 1.769 -9.797 1 98.25 81 GLU A O 1
ATOM 618 N N . ALA A 1 82 ? 2.633 0.836 -11.734 1 98.62 82 ALA A N 1
ATOM 619 C CA . ALA A 1 82 ? 2.188 -0.491 -11.32 1 98.62 82 ALA A CA 1
ATOM 620 C C . ALA A 1 82 ? 3.145 -1.097 -10.297 1 98.62 82 ALA A C 1
ATOM 622 O O . ALA A 1 82 ? 2.805 -2.072 -9.625 1 98.62 82 ALA A O 1
ATOM 623 N N . GLY A 1 83 ? 4.355 -0.578 -10.188 1 98.56 83 GLY A N 1
ATOM 624 C CA . GLY A 1 83 ? 5.312 -1.083 -9.219 1 98.56 83 GLY A CA 1
ATOM 625 C C . GLY A 1 83 ? 5.98 -2.375 -9.656 1 98.56 83 GLY A C 1
ATOM 626 O O . GLY A 1 83 ? 6.25 -3.248 -8.828 1 98.56 83 GLY A O 1
ATOM 627 N N . ILE A 1 84 ? 6.191 -2.535 -10.977 1 98.81 84 ILE A N 1
ATOM 628 C CA . ILE A 1 84 ? 6.879 -3.668 -11.586 1 98.81 84 ILE A CA 1
ATOM 629 C C . ILE A 1 84 ? 8.117 -3.178 -12.336 1 98.81 84 ILE A C 1
ATOM 631 O O . ILE A 1 84 ? 8.07 -2.143 -13.008 1 98.81 84 ILE A O 1
ATOM 635 N N . HIS A 1 85 ? 9.25 -3.848 -12.188 1 98.62 85 HIS A N 1
ATOM 636 C CA . HIS A 1 85 ? 10.406 -3.504 -13.008 1 98.62 85 HIS A CA 1
ATOM 637 C C . HIS A 1 85 ? 11.062 -4.754 -13.586 1 98.62 85 HIS A C 1
ATOM 639 O O . HIS A 1 85 ? 10.82 -5.863 -13.109 1 98.62 85 HIS A O 1
ATOM 645 N N . PHE A 1 86 ? 11.75 -4.621 -14.633 1 98.62 86 PHE A N 1
ATOM 646 C CA . PHE A 1 86 ? 12.531 -5.703 -15.211 1 98.62 86 PHE A CA 1
ATOM 647 C C . PHE A 1 86 ? 13.734 -6.027 -14.336 1 98.62 86 PHE A C 1
ATOM 649 O O . PHE A 1 86 ? 14.336 -5.133 -13.734 1 98.62 86 PHE A O 1
ATOM 656 N N . GLN A 1 87 ? 14.07 -7.27 -14.242 1 98.12 87 GLN A N 1
ATOM 657 C CA . GLN A 1 87 ? 15.273 -7.777 -13.602 1 98.12 87 GLN A CA 1
ATOM 658 C C . GLN A 1 87 ? 15.758 -9.062 -14.266 1 98.12 87 GLN A C 1
ATOM 660 O O . GLN A 1 87 ? 14.953 -9.93 -14.602 1 98.12 87 GLN A O 1
ATOM 665 N N . LYS A 1 88 ? 17.016 -9.148 -14.492 1 98.19 88 LYS A N 1
ATOM 666 C CA . LYS A 1 88 ? 17.562 -10.43 -14.922 1 98.19 88 LYS A CA 1
ATOM 667 C C . LYS A 1 88 ? 17.406 -11.492 -13.828 1 98.19 88 LYS A C 1
ATOM 669 O O . LYS A 1 88 ? 17.344 -11.156 -12.641 1 98.19 88 LYS A O 1
ATOM 674 N N . SER A 1 89 ? 17.297 -12.688 -14.266 1 98.25 89 SER A N 1
ATOM 675 C CA . SER A 1 89 ? 17.172 -13.805 -13.336 1 98.25 89 SER A CA 1
ATOM 676 C C . SER A 1 89 ? 18.141 -14.93 -13.695 1 98.25 89 SER A C 1
ATOM 678 O O . SER A 1 89 ? 18.25 -15.32 -14.859 1 98.25 89 SER A O 1
ATOM 680 N N . ILE A 1 90 ? 18.812 -15.414 -12.711 1 98.38 90 ILE A N 1
ATOM 681 C CA . ILE A 1 90 ? 19.656 -16.594 -12.875 1 98.38 90 ILE A CA 1
ATOM 682 C C . ILE A 1 90 ? 19.062 -17.766 -12.109 1 98.38 90 ILE A C 1
ATOM 684 O O . ILE A 1 90 ? 18.703 -17.641 -10.938 1 98.38 90 ILE A O 1
ATOM 688 N N . VAL A 1 91 ? 18.938 -18.875 -12.797 1 98 91 VAL A N 1
ATOM 689 C CA . VAL A 1 91 ? 18.453 -20.125 -12.219 1 98 91 VAL A CA 1
ATOM 690 C C . VAL A 1 91 ? 19.594 -21.156 -12.211 1 98 91 VAL A C 1
ATOM 692 O O . VAL A 1 91 ? 20.047 -21.594 -13.266 1 98 91 VAL A O 1
ATOM 695 N N . TYR A 1 92 ? 20.047 -21.531 -11.016 1 97.62 92 TYR A N 1
ATOM 696 C CA . TYR A 1 92 ? 21.109 -22.531 -10.867 1 97.62 92 TYR A CA 1
ATOM 697 C C . TYR A 1 92 ? 20.516 -23.906 -10.609 1 97.62 92 TYR A C 1
ATOM 699 O O . TYR A 1 92 ? 19.516 -24.047 -9.906 1 97.62 92 TYR A O 1
ATOM 707 N N . ARG A 1 93 ? 21.188 -24.906 -11.156 1 96.88 93 ARG A N 1
ATOM 708 C CA . ARG A 1 93 ? 20.781 -26.297 -11 1 96.88 93 ARG A CA 1
ATOM 709 C C . ARG A 1 93 ? 21.891 -27.125 -10.336 1 96.88 93 ARG A C 1
ATOM 711 O O . ARG A 1 93 ? 23 -27.188 -10.844 1 96.88 93 ARG A O 1
ATOM 718 N N . ARG A 1 94 ? 21.516 -27.719 -9.227 1 96.12 94 ARG A N 1
ATOM 719 C CA . ARG A 1 94 ? 22.391 -28.734 -8.648 1 96.12 94 ARG A CA 1
ATOM 720 C C . ARG A 1 94 ? 22.156 -30.094 -9.266 1 96.12 94 ARG A C 1
ATOM 722 O O . ARG A 1 94 ? 21 -30.5 -9.477 1 96.12 94 ARG A O 1
ATOM 729 N N . LYS A 1 95 ? 23.234 -30.766 -9.445 1 94.19 95 LYS A N 1
ATOM 730 C CA . LYS A 1 95 ? 23.125 -32.062 -10.102 1 94.19 95 LYS A CA 1
ATOM 731 C C . LYS A 1 95 ? 22.25 -33.031 -9.289 1 94.19 95 LYS A C 1
ATOM 733 O O . LYS A 1 95 ? 21.375 -33.688 -9.844 1 94.19 95 LYS A O 1
ATOM 738 N N . LYS A 1 96 ? 22.453 -33.062 -8.023 1 92.69 96 LYS A N 1
ATOM 739 C CA . LYS A 1 96 ? 21.734 -34.031 -7.168 1 92.69 96 LYS A CA 1
ATOM 740 C C . LYS A 1 96 ? 20.25 -33.75 -7.145 1 92.69 96 LYS A C 1
ATOM 742 O O . LYS A 1 96 ? 19.422 -34.656 -7.043 1 92.69 96 LYS A O 1
ATOM 747 N N . ASP A 1 97 ? 19.906 -32.5 -7.289 1 92.38 97 ASP A N 1
ATOM 748 C CA . ASP A 1 97 ? 18.5 -32.125 -7.258 1 92.38 97 ASP A CA 1
ATOM 749 C C . ASP A 1 97 ? 17.797 -32.469 -8.57 1 92.38 97 ASP A C 1
ATOM 751 O O . ASP A 1 97 ? 16.656 -32.938 -8.562 1 92.38 97 ASP A O 1
ATOM 755 N N . ILE A 1 98 ? 18.453 -32.281 -9.641 1 90.38 98 ILE A N 1
ATOM 756 C CA . ILE A 1 98 ? 17.906 -32.594 -10.961 1 90.38 98 ILE A CA 1
ATOM 757 C C . ILE A 1 98 ? 17.734 -34.094 -11.125 1 90.38 98 ILE A C 1
ATOM 759 O O . ILE A 1 98 ? 16.719 -34.562 -11.656 1 90.38 98 ILE A O 1
ATOM 763 N N . GLU A 1 99 ? 18.594 -34.812 -10.562 1 90.38 99 GLU A N 1
ATOM 764 C CA . GLU A 1 99 ? 18.547 -36.281 -10.664 1 90.38 99 GLU A CA 1
ATOM 765 C C . GLU A 1 99 ? 17.469 -36.844 -9.758 1 90.38 99 GLU A C 1
ATOM 767 O O . GLU A 1 99 ? 16.828 -37.844 -10.102 1 90.38 99 GLU A O 1
ATOM 772 N N . ALA A 1 100 ? 17.281 -36.25 -8.672 1 85.94 100 ALA A N 1
ATOM 773 C CA . ALA A 1 100 ? 16.297 -36.719 -7.711 1 85.94 100 ALA A CA 1
ATOM 774 C C . ALA A 1 100 ? 14.875 -36.469 -8.211 1 85.94 100 ALA A C 1
ATOM 776 O O . ALA A 1 100 ? 14 -37.312 -8.094 1 85.94 100 ALA A O 1
ATOM 777 N N . GLY A 1 101 ? 14.648 -35.375 -8.852 1 76.38 101 GLY A N 1
ATOM 778 C CA . GLY A 1 101 ? 13.32 -34.969 -9.305 1 76.38 101 GLY A CA 1
ATOM 779 C C . GLY A 1 101 ? 12.32 -34.844 -8.18 1 76.38 101 GLY A C 1
ATOM 780 O O . GLY A 1 101 ? 12.695 -34.844 -7.004 1 76.38 101 GLY A O 1
ATOM 781 N N . GLY A 1 102 ? 11 -34.406 -8.438 1 68.5 102 GLY A N 1
ATOM 782 C CA . GLY A 1 102 ? 9.914 -34.406 -7.477 1 68.5 102 GLY A CA 1
ATOM 783 C C . GLY A 1 102 ? 9.727 -33.094 -6.777 1 68.5 102 GLY A C 1
ATOM 784 O O . GLY A 1 102 ? 8.914 -32.969 -5.855 1 68.5 102 GLY A O 1
ATOM 785 N N . ASN A 1 103 ? 10.445 -32.156 -7.168 1 69.62 103 ASN A N 1
ATOM 786 C CA . ASN A 1 103 ? 10.352 -30.812 -6.582 1 69.62 103 ASN A CA 1
ATOM 787 C C . ASN A 1 103 ? 9.258 -29.984 -7.246 1 69.62 103 ASN A C 1
ATOM 789 O O . ASN A 1 103 ? 9.062 -30.078 -8.461 1 69.62 103 ASN A O 1
ATOM 793 N N . PRO A 1 104 ? 8.453 -29.203 -6.348 1 65.19 104 PRO A N 1
ATOM 794 C CA . PRO A 1 104 ? 7.422 -28.344 -6.914 1 65.19 104 PRO A CA 1
ATOM 795 C C . PRO A 1 104 ? 7.98 -27.328 -7.918 1 65.19 104 PRO A C 1
ATOM 797 O O . PRO A 1 104 ? 7.238 -26.797 -8.75 1 65.19 104 PRO A O 1
ATOM 800 N N . TYR A 1 105 ? 9.203 -27.156 -7.922 1 76.25 105 TYR A N 1
ATOM 801 C CA . TYR A 1 105 ? 9.828 -26.172 -8.805 1 76.25 105 TYR A CA 1
ATOM 802 C C . TYR A 1 105 ? 10.539 -26.859 -9.961 1 76.25 105 TYR A C 1
ATOM 804 O O . TYR A 1 105 ? 11.289 -26.234 -10.703 1 76.25 105 TYR A O 1
ATOM 812 N N . ASP A 1 106 ? 10.211 -28.125 -10.219 1 79.12 106 ASP A N 1
ATOM 813 C CA . ASP A 1 106 ? 10.977 -28.891 -11.18 1 79.12 106 ASP A CA 1
ATOM 814 C C . ASP A 1 106 ? 10.914 -28.266 -12.57 1 79.12 106 ASP A C 1
ATOM 816 O O . ASP A 1 106 ? 11.914 -28.219 -13.289 1 79.12 106 ASP A O 1
ATOM 820 N N . ALA A 1 107 ? 9.789 -27.734 -12.805 1 88.12 107 ALA A N 1
ATOM 821 C CA . ALA A 1 107 ? 9.648 -27.141 -14.141 1 88.12 107 ALA A CA 1
ATOM 822 C C . ALA A 1 107 ? 10.57 -25.938 -14.305 1 88.12 107 ALA A C 1
ATOM 824 O O . ALA A 1 107 ? 11.148 -25.734 -15.375 1 88.12 107 ALA A O 1
ATOM 825 N N . LEU A 1 108 ? 10.773 -25.219 -13.281 1 94.5 108 LEU A N 1
ATOM 826 C CA . LEU A 1 108 ? 11.664 -24.062 -13.297 1 94.5 108 LEU A CA 1
ATOM 827 C C . LEU A 1 108 ? 13.102 -24.5 -13.547 1 94.5 108 LEU A C 1
ATOM 829 O O . LEU A 1 108 ? 13.844 -23.812 -14.266 1 94.5 108 LEU A O 1
ATOM 833 N N . TYR A 1 109 ? 13.422 -25.688 -13.008 1 95.5 109 TYR A N 1
ATOM 834 C CA . TYR A 1 109 ? 14.812 -26.109 -13.008 1 95.5 109 TYR A CA 1
ATOM 835 C C . TYR A 1 109 ? 15.078 -27.109 -14.109 1 95.5 109 TYR A C 1
ATOM 837 O O . TYR A 1 109 ? 16.156 -27.719 -14.164 1 95.5 109 TYR A O 1
ATOM 845 N N . SER A 1 110 ? 14.086 -27.281 -14.953 1 93.69 110 SER A N 1
ATOM 846 C CA . SER A 1 110 ? 14.273 -28.203 -16.062 1 93.69 110 SER A CA 1
ATOM 847 C C . SER A 1 110 ? 15.453 -27.781 -16.938 1 93.69 110 SER A C 1
ATOM 849 O O . SER A 1 110 ? 15.617 -26.594 -17.25 1 93.69 110 SER A O 1
ATOM 851 N N . PRO A 1 111 ? 16.281 -28.781 -17.359 1 91.81 111 PRO A N 1
ATOM 852 C CA . PRO A 1 111 ? 17.375 -28.438 -18.266 1 91.81 111 PRO A CA 1
ATOM 853 C C . PRO A 1 111 ? 16.891 -28 -19.641 1 91.81 111 PRO A C 1
ATOM 855 O O . PRO A 1 111 ? 17.656 -27.406 -20.406 1 91.81 111 PRO A O 1
ATOM 858 N N . ASP A 1 112 ? 15.703 -28.391 -20.016 1 92.62 112 ASP A N 1
ATOM 859 C CA . ASP A 1 112 ? 15.062 -27.953 -21.25 1 92.62 112 ASP A CA 1
ATOM 860 C C . ASP A 1 112 ? 13.719 -27.266 -20.953 1 92.62 112 ASP A C 1
ATOM 862 O O . ASP A 1 112 ? 12.672 -27.781 -21.359 1 92.62 112 ASP A O 1
ATOM 866 N N . PRO A 1 113 ? 13.797 -26.141 -20.328 1 95.56 113 PRO A N 1
ATOM 867 C CA . PRO A 1 113 ? 12.547 -25.516 -19.891 1 95.56 113 PRO A CA 1
ATOM 868 C C . PRO A 1 113 ? 11.75 -24.906 -21.031 1 95.56 113 PRO A C 1
ATOM 870 O O . PRO A 1 113 ? 12.32 -24.312 -21.938 1 95.56 113 PRO A O 1
ATOM 873 N N . TRP A 1 114 ? 10.406 -24.984 -20.922 1 95.88 114 TRP A N 1
ATOM 874 C CA . TRP A 1 114 ? 9.531 -24.453 -21.953 1 95.88 114 TRP A CA 1
ATOM 875 C C . TRP A 1 114 ? 9.648 -22.922 -22.031 1 95.88 114 TRP A C 1
ATOM 877 O O . TRP A 1 114 ? 9.414 -22.328 -23.078 1 95.88 114 TRP A O 1
ATOM 887 N N . TYR A 1 115 ? 10.039 -22.281 -20.984 1 97.06 115 TYR A N 1
ATOM 888 C CA . TYR A 1 115 ? 10.031 -20.828 -20.938 1 97.06 115 TYR A CA 1
ATOM 889 C C . TYR A 1 115 ? 11.25 -20.25 -21.641 1 97.06 115 TYR A C 1
ATOM 891 O O . TYR A 1 115 ? 11.406 -19.031 -21.719 1 97.06 115 TYR A O 1
ATOM 899 N N . ARG A 1 116 ? 12.156 -21.125 -22.172 1 96.5 116 ARG A N 1
ATOM 900 C CA . ARG A 1 116 ? 13.297 -20.641 -22.938 1 96.5 116 ARG A CA 1
ATOM 901 C C . ARG A 1 116 ? 12.836 -19.828 -24.141 1 96.5 116 ARG A C 1
ATOM 903 O O . ARG A 1 116 ? 13.531 -18.906 -24.578 1 96.5 116 ARG A O 1
ATOM 910 N N . ASP A 1 117 ? 11.586 -20.125 -24.609 1 93.38 117 ASP A N 1
ATOM 911 C CA . ASP A 1 117 ? 11.039 -19.453 -25.781 1 93.38 117 ASP A CA 1
ATOM 912 C C . ASP A 1 117 ? 10.164 -18.266 -25.375 1 93.38 117 ASP A C 1
ATOM 914 O O . ASP A 1 117 ? 9.75 -17.484 -26.234 1 93.38 117 ASP A O 1
ATOM 918 N N . LEU A 1 118 ? 9.891 -18.109 -24.188 1 96.19 118 LEU A N 1
ATOM 919 C CA . LEU A 1 118 ? 8.969 -17.094 -23.688 1 96.19 118 LEU A CA 1
ATOM 920 C C . LEU A 1 118 ? 9.727 -15.922 -23.094 1 96.19 118 LEU A C 1
ATOM 922 O O . LEU A 1 118 ? 9.406 -14.766 -23.359 1 96.19 118 LEU A O 1
ATOM 926 N N . MET A 1 119 ? 10.727 -16.25 -22.281 1 97.81 119 MET A N 1
ATOM 927 C CA . MET A 1 119 ? 11.422 -15.227 -21.5 1 97.81 119 MET A CA 1
ATOM 928 C C . MET A 1 119 ? 12.5 -14.547 -22.344 1 97.81 119 MET A C 1
ATOM 930 O O . MET A 1 119 ? 13.289 -15.219 -23.016 1 97.81 119 MET A O 1
ATOM 934 N N . PRO A 1 120 ? 12.555 -13.234 -22.328 1 98.25 120 PRO A N 1
ATOM 935 C CA . PRO A 1 120 ? 13.562 -12.508 -23.109 1 98.25 120 PRO A CA 1
ATOM 936 C C . PRO A 1 120 ? 14.992 -12.828 -22.672 1 98.25 120 PRO A C 1
ATOM 938 O O . PRO A 1 120 ? 15.242 -13.039 -21.484 1 98.25 120 PRO A O 1
ATOM 941 N N . ASP A 1 121 ? 15.938 -12.891 -23.656 1 98.25 121 ASP A N 1
ATOM 942 C CA . ASP A 1 121 ? 17.375 -12.961 -23.453 1 98.25 121 ASP A CA 1
ATOM 943 C C . ASP A 1 121 ? 17.766 -14.266 -22.766 1 98.25 121 ASP A C 1
ATOM 945 O O . ASP A 1 121 ? 18.719 -14.305 -21.984 1 98.25 121 ASP A O 1
ATOM 949 N N . TYR A 1 122 ? 17.062 -15.305 -23.094 1 98.12 122 TYR A N 1
ATOM 950 C CA . TYR A 1 122 ? 17.375 -16.594 -22.484 1 98.12 122 TYR A CA 1
ATOM 951 C C . TYR A 1 122 ? 18.703 -17.141 -23 1 98.12 122 TYR A C 1
ATOM 953 O O . TYR A 1 122 ? 18.953 -17.125 -24.203 1 98.12 122 TYR A O 1
ATOM 961 N N . ARG A 1 123 ? 19.5 -17.672 -22.125 1 98.12 123 ARG A N 1
ATOM 962 C CA . ARG A 1 123 ? 20.703 -18.406 -22.484 1 98.12 123 ARG A CA 1
ATOM 963 C C . ARG A 1 123 ? 21.125 -19.344 -21.375 1 98.12 123 ARG A C 1
ATOM 965 O O . ARG A 1 123 ? 20.906 -19.062 -20.188 1 98.12 123 ARG A O 1
ATOM 972 N N . GLU A 1 124 ? 21.781 -20.375 -21.734 1 98.12 124 GLU A N 1
ATOM 973 C CA . GLU A 1 124 ? 22.422 -21.25 -20.75 1 98.12 124 GLU A CA 1
ATOM 974 C C . GLU A 1 124 ? 23.734 -20.641 -20.25 1 98.12 124 GLU A C 1
ATOM 976 O O . GLU A 1 124 ? 24.438 -19.953 -21 1 98.12 124 GLU A O 1
ATOM 981 N N . LEU A 1 125 ? 23.984 -20.922 -18.984 1 98.19 125 LEU A N 1
ATOM 982 C CA . LEU A 1 125 ? 25.219 -20.422 -18.391 1 98.19 125 LEU A CA 1
ATOM 983 C C . LEU A 1 125 ? 26.406 -21.281 -18.828 1 98.19 125 LEU A C 1
ATOM 985 O O . LEU A 1 125 ? 26.281 -22.5 -18.953 1 98.19 125 LEU A O 1
ATOM 989 N N . ARG A 1 126 ? 27.547 -20.578 -19.031 1 98.06 126 ARG A N 1
ATOM 990 C CA . ARG A 1 126 ? 28.797 -21.297 -19.234 1 98.06 126 ARG A CA 1
ATOM 991 C C . ARG A 1 126 ? 29.297 -21.891 -17.922 1 98.06 126 ARG A C 1
ATOM 993 O O . ARG A 1 126 ? 28.922 -21.422 -16.844 1 98.06 126 ARG A O 1
ATOM 1000 N N . GLN A 1 127 ? 30.219 -22.844 -18.078 1 97.19 127 GLN A N 1
ATOM 1001 C CA . GLN A 1 127 ? 30.734 -23.516 -16.891 1 97.19 127 GLN A CA 1
ATOM 1002 C C . GLN A 1 127 ? 31.453 -22.531 -15.969 1 97.19 127 GLN A C 1
ATOM 1004 O O . GLN A 1 127 ? 31.391 -22.672 -14.742 1 97.19 127 GLN A O 1
ATOM 1009 N N . ASP A 1 128 ? 32.062 -21.5 -16.516 1 96.88 128 ASP A N 1
ATOM 1010 C CA . ASP A 1 128 ? 32.844 -20.562 -15.719 1 96.88 128 ASP A CA 1
ATOM 1011 C C . ASP A 1 128 ? 31.938 -19.547 -15.016 1 96.88 128 ASP A C 1
ATOM 1013 O O . ASP A 1 128 ? 32.406 -18.797 -14.164 1 96.88 128 ASP A O 1
ATOM 1017 N N . GLU A 1 129 ? 30.641 -19.594 -15.289 1 97 129 GLU A N 1
ATOM 1018 C CA . GLU A 1 129 ? 29.672 -18.688 -14.672 1 97 129 GLU A CA 1
ATOM 1019 C C . GLU A 1 129 ? 28.953 -19.359 -13.5 1 97 129 GLU A C 1
ATOM 1021 O O . GLU A 1 129 ? 28.188 -18.703 -12.797 1 97 129 GLU A O 1
ATOM 1026 N N . LEU A 1 130 ? 29.25 -20.578 -13.305 1 97.31 130 LEU A N 1
ATOM 1027 C CA . LEU A 1 130 ? 28.531 -21.344 -12.281 1 97.31 130 LEU A CA 1
ATOM 1028 C C . LEU A 1 130 ? 29.266 -21.281 -10.945 1 97.31 130 LEU A C 1
ATOM 1030 O O . LEU A 1 130 ? 30.5 -21.344 -10.906 1 97.31 130 LEU A O 1
ATOM 1034 N N . PRO A 1 131 ? 28.5 -21.109 -9.883 1 94.75 131 PRO A N 1
ATOM 1035 C CA . PRO A 1 131 ? 29.109 -21.328 -8.578 1 94.75 131 PRO A CA 1
ATOM 1036 C C . PRO A 1 131 ? 29.5 -22.781 -8.344 1 94.75 131 PRO A C 1
ATOM 1038 O O . PRO A 1 131 ? 29.094 -23.656 -9.117 1 94.75 131 PRO A O 1
ATOM 1041 N N . ALA A 1 132 ? 30.172 -23.031 -7.211 1 91.69 132 ALA A N 1
ATOM 1042 C CA . ALA A 1 132 ? 30.766 -24.344 -6.961 1 91.69 132 ALA A CA 1
ATOM 1043 C C . ALA A 1 132 ? 29.688 -25.406 -6.777 1 91.69 132 ALA A C 1
ATOM 1045 O O . ALA A 1 132 ? 29.875 -26.562 -7.137 1 91.69 132 ALA A O 1
ATOM 1046 N N . ASN A 1 133 ? 28.578 -25.031 -6.328 1 92.62 133 ASN A N 1
ATOM 1047 C CA . ASN A 1 133 ? 27.578 -26.031 -5.973 1 92.62 133 ASN A CA 1
ATOM 1048 C C . ASN A 1 133 ? 26.516 -26.172 -7.062 1 92.62 133 ASN A C 1
ATOM 1050 O O . ASN A 1 133 ? 25.484 -26.797 -6.848 1 92.62 133 ASN A O 1
ATOM 1054 N N . ALA A 1 134 ? 26.766 -25.641 -8.242 1 95.94 134 ALA A N 1
ATOM 1055 C CA . ALA A 1 134 ? 25.844 -25.766 -9.359 1 95.94 134 ALA A CA 1
ATOM 1056 C C . ALA A 1 134 ? 26.5 -26.5 -10.531 1 95.94 134 ALA A C 1
ATOM 1058 O O . ALA A 1 134 ? 27.688 -26.312 -10.789 1 95.94 134 ALA A O 1
ATOM 1059 N N . HIS A 1 135 ? 25.766 -27.281 -11.164 1 95.88 135 HIS A N 1
ATOM 1060 C CA . HIS A 1 135 ? 26.266 -28.031 -12.305 1 95.88 135 HIS A CA 1
ATOM 1061 C C . HIS A 1 135 ? 25.859 -27.375 -13.617 1 95.88 135 HIS A C 1
ATOM 1063 O O . HIS A 1 135 ? 26.562 -27.516 -14.625 1 95.88 135 HIS A O 1
ATOM 1069 N N . SER A 1 136 ? 24.75 -26.766 -13.656 1 97 136 SER A N 1
ATOM 1070 C CA . SER A 1 136 ? 24.25 -26.016 -14.812 1 97 136 SER A CA 1
ATOM 1071 C C . SER A 1 136 ? 23.328 -24.875 -14.383 1 97 136 SER A C 1
ATOM 1073 O O . SER A 1 136 ? 23.109 -24.672 -13.188 1 97 136 SER A O 1
ATOM 1075 N N . GLY A 1 137 ? 22.859 -24.062 -15.344 1 97.62 137 GLY A N 1
ATOM 1076 C CA . GLY A 1 137 ? 21.969 -22.969 -15.07 1 97.62 137 GLY A CA 1
ATOM 1077 C C . GLY A 1 137 ? 21.625 -22.156 -16.297 1 97.62 137 GLY A C 1
ATOM 1078 O O . GLY A 1 137 ? 22.141 -22.422 -17.391 1 97.62 137 GLY A O 1
ATOM 1079 N N . CYS A 1 138 ? 20.75 -21.266 -16.141 1 98.25 138 CYS A N 1
ATOM 1080 C CA . CYS A 1 138 ? 20.375 -20.375 -17.234 1 98.25 138 CYS A CA 1
ATOM 1081 C C . CYS A 1 138 ? 20.109 -18.969 -16.734 1 98.25 138 CYS A C 1
ATOM 1083 O O . CYS A 1 138 ? 20.031 -18.75 -15.523 1 98.25 138 CYS A O 1
ATOM 1085 N N . GLU A 1 139 ? 20.094 -18.047 -17.594 1 98.5 139 GLU A N 1
ATOM 1086 C CA . GLU A 1 139 ? 19.781 -16.641 -17.344 1 98.5 139 GLU A CA 1
ATOM 1087 C C . GLU A 1 139 ? 18.75 -16.109 -18.328 1 98.5 139 GLU A C 1
ATOM 1089 O O . GLU A 1 139 ? 18.75 -16.5 -19.5 1 98.5 139 GLU A O 1
ATOM 1094 N N . PHE A 1 140 ? 17.875 -15.266 -17.938 1 98.56 140 PHE A N 1
ATOM 1095 C CA . PHE A 1 140 ? 16.891 -14.586 -18.781 1 98.56 140 PHE A CA 1
ATOM 1096 C C . PHE A 1 140 ? 16.391 -13.305 -18.109 1 98.56 140 PHE A C 1
ATOM 1098 O O . PHE A 1 140 ? 16.703 -13.047 -16.953 1 98.56 140 PHE A O 1
ATOM 1105 N N . THR A 1 141 ? 15.688 -12.453 -18.859 1 98.75 141 THR A N 1
ATOM 1106 C CA . THR A 1 141 ? 15.078 -11.25 -18.312 1 98.75 141 THR A CA 1
ATOM 1107 C C . THR A 1 141 ? 13.68 -11.547 -17.781 1 98.75 141 THR A C 1
ATOM 1109 O O . THR A 1 141 ? 12.859 -12.148 -18.469 1 98.75 141 THR A O 1
ATOM 1112 N N . SER A 1 142 ? 13.43 -11.227 -16.578 1 98.56 142 SER A N 1
ATOM 1113 C CA . SER A 1 142 ? 12.141 -11.352 -15.914 1 98.56 142 SER A CA 1
ATOM 1114 C C . SER A 1 142 ? 11.719 -10.031 -15.273 1 98.56 142 SER A C 1
ATOM 1116 O O . SER A 1 142 ? 12.117 -8.961 -15.727 1 98.56 142 SER A O 1
ATOM 1118 N N . VAL A 1 143 ? 10.75 -10.133 -14.359 1 98.75 143 VAL A N 1
ATOM 1119 C CA . VAL A 1 143 ? 10.297 -8.945 -13.641 1 98.75 143 VAL A CA 1
ATOM 1120 C C . VAL A 1 143 ? 10.156 -9.258 -12.148 1 98.75 143 VAL A C 1
ATOM 1122 O O . VAL A 1 143 ? 10.086 -10.43 -11.766 1 98.75 143 VAL A O 1
ATOM 1125 N N . CYS A 1 144 ? 10.203 -8.289 -11.391 1 98.62 144 CYS A N 1
ATOM 1126 C CA . CYS A 1 144 ? 9.867 -8.359 -9.977 1 98.62 144 CYS A CA 1
ATOM 1127 C C . CYS A 1 144 ? 8.914 -7.238 -9.586 1 98.62 144 CYS A C 1
ATOM 1129 O O . CYS A 1 144 ? 9.094 -6.094 -10.008 1 98.62 144 CYS A O 1
ATOM 1131 N N . MET A 1 145 ? 7.91 -7.562 -8.859 1 98.62 145 MET A N 1
ATOM 1132 C CA . MET A 1 145 ? 6.883 -6.625 -8.414 1 98.62 145 MET A CA 1
ATOM 1133 C C . MET A 1 145 ? 7.098 -6.23 -6.957 1 98.62 145 MET A C 1
ATOM 1135 O O . MET A 1 145 ? 7.586 -7.031 -6.156 1 98.62 145 MET A O 1
ATOM 1139 N N . ASN A 1 146 ? 6.785 -5.051 -6.684 1 98.75 146 ASN A N 1
ATOM 1140 C CA . ASN A 1 146 ? 6.598 -4.586 -5.312 1 98.75 146 ASN A CA 1
ATOM 1141 C C . ASN A 1 146 ? 5.152 -4.75 -4.859 1 98.75 146 ASN A C 1
ATOM 1143 O O . ASN A 1 146 ? 4.281 -3.967 -5.246 1 98.75 146 ASN A O 1
ATOM 1147 N N . THR A 1 147 ? 4.895 -5.742 -4.023 1 98.69 147 THR A N 1
ATOM 1148 C CA . THR A 1 147 ? 3.52 -6.074 -3.662 1 98.69 147 THR A CA 1
ATOM 1149 C C . THR A 1 147 ? 2.838 -4.891 -2.98 1 98.69 147 THR A C 1
ATOM 1151 O O . THR A 1 147 ? 1.627 -4.703 -3.115 1 98.69 147 THR A O 1
ATOM 1154 N N . ALA A 1 148 ? 3.645 -4.043 -2.285 1 98.44 148 ALA A N 1
ATOM 1155 C CA . ALA A 1 148 ? 3.109 -2.889 -1.567 1 98.44 148 ALA A CA 1
ATOM 1156 C C . ALA A 1 148 ? 2.674 -1.792 -2.535 1 98.44 148 ALA A C 1
ATOM 1158 O O . ALA A 1 148 ? 1.959 -0.864 -2.152 1 98.44 148 ALA A O 1
ATOM 1159 N N . LEU A 1 149 ? 3.125 -1.878 -3.76 1 98.81 149 LEU A N 1
ATOM 1160 C CA . LEU A 1 149 ? 2.713 -0.933 -4.793 1 98.81 149 LEU A CA 1
ATOM 1161 C C . LEU A 1 149 ? 1.707 -1.572 -5.746 1 98.81 149 LEU A C 1
ATOM 1163 O O . LEU A 1 149 ? 0.745 -0.925 -6.164 1 98.81 149 LEU A O 1
ATOM 1167 N N . TYR A 1 150 ? 1.897 -2.824 -6.051 1 98.94 150 TYR A N 1
ATOM 1168 C CA . TYR A 1 150 ? 1.141 -3.486 -7.105 1 98.94 150 TYR A CA 1
ATOM 1169 C C . TYR A 1 150 ? -0.288 -3.77 -6.652 1 98.94 150 TYR A C 1
ATOM 1171 O O . TYR A 1 150 ? -1.236 -3.578 -7.418 1 98.94 150 TYR A O 1
ATOM 1179 N N . LEU A 1 151 ? -0.478 -4.258 -5.422 1 98.94 151 LEU A N 1
ATOM 1180 C CA . LEU A 1 151 ? -1.823 -4.566 -4.949 1 98.94 151 LEU A CA 1
ATOM 1181 C C . LEU A 1 151 ? -2.678 -3.305 -4.879 1 98.94 151 LEU A C 1
ATOM 1183 O O . LEU A 1 151 ? -3.791 -3.273 -5.402 1 98.94 151 LEU A O 1
ATOM 1187 N N . PRO A 1 152 ? -2.115 -2.197 -4.309 1 98.81 152 PRO A N 1
ATOM 1188 C CA . PRO A 1 152 ? -2.889 -0.954 -4.363 1 98.81 152 PRO A CA 1
ATOM 1189 C C . PRO A 1 152 ? -3.139 -0.477 -5.793 1 98.81 152 PRO A C 1
ATOM 1191 O O . PRO A 1 152 ? -4.191 0.096 -6.078 1 98.81 152 PRO A O 1
ATOM 1194 N N . TYR A 1 153 ? -2.184 -0.675 -6.652 1 98.88 153 TYR A N 1
ATOM 1195 C CA . TYR A 1 153 ? -2.377 -0.337 -8.055 1 98.88 153 TYR A CA 1
ATOM 1196 C C . TYR A 1 153 ? -3.578 -1.076 -8.633 1 98.88 153 TYR A C 1
ATOM 1198 O O . TYR A 1 153 ? -4.422 -0.476 -9.305 1 98.88 153 TYR A O 1
ATOM 1206 N N . LEU A 1 154 ? -3.674 -2.371 -8.32 1 98.94 154 LEU A N 1
ATOM 1207 C CA . LEU A 1 154 ? -4.809 -3.154 -8.797 1 98.94 154 LEU A CA 1
ATOM 1208 C C . LEU A 1 154 ? -6.121 -2.607 -8.234 1 98.94 154 LEU A C 1
ATOM 1210 O O . LEU A 1 154 ? -7.109 -2.494 -8.961 1 98.94 154 LEU A O 1
ATOM 1214 N N . VAL A 1 155 ? -6.156 -2.244 -6.941 1 98.94 155 VAL A N 1
ATOM 1215 C CA . VAL A 1 155 ? -7.348 -1.65 -6.344 1 98.94 155 VAL A CA 1
ATOM 1216 C C . VAL A 1 155 ? -7.715 -0.369 -7.09 1 98.94 155 VAL A C 1
ATOM 1218 O O . VAL A 1 155 ? -8.883 -0.142 -7.41 1 98.94 155 VAL A O 1
ATOM 1221 N N . GLY A 1 156 ? -6.691 0.415 -7.344 1 98.81 156 GLY A N 1
ATOM 1222 C CA . GLY A 1 156 ? -6.922 1.659 -8.062 1 98.81 156 GLY A CA 1
ATOM 1223 C C . GLY A 1 156 ? -7.539 1.451 -9.43 1 98.81 156 GLY A C 1
ATOM 1224 O O . GLY A 1 156 ? -8.508 2.121 -9.789 1 98.81 156 GLY A O 1
ATOM 1225 N N . GLN A 1 157 ? -6.988 0.496 -10.203 1 98.69 157 GLN A N 1
ATOM 1226 C CA . GLN A 1 157 ? -7.52 0.201 -11.531 1 98.69 157 GLN A CA 1
ATOM 1227 C C . GLN A 1 157 ? -8.953 -0.319 -11.445 1 98.69 157 GLN A C 1
ATOM 1229 O O . GLN A 1 157 ? -9.789 0.013 -12.281 1 98.69 157 GLN A O 1
ATOM 1234 N N . CYS A 1 158 ? -9.242 -1.123 -10.453 1 98.88 158 CYS A N 1
ATOM 1235 C CA . CYS A 1 158 ? -10.594 -1.613 -10.219 1 98.88 158 CYS A CA 1
ATOM 1236 C C . CYS A 1 158 ? -11.555 -0.461 -9.945 1 98.88 158 CYS A C 1
ATOM 1238 O O . CYS A 1 158 ? -12.633 -0.393 -10.531 1 98.88 158 CYS A O 1
ATOM 1240 N N . ARG A 1 159 ? -11.125 0.451 -9.062 1 98.75 159 ARG A N 1
ATOM 1241 C CA . ARG A 1 159 ? -11.977 1.585 -8.711 1 98.75 159 ARG A CA 1
ATOM 1242 C C . ARG A 1 159 ? -12.234 2.471 -9.922 1 98.75 159 ARG A C 1
ATOM 1244 O O . ARG A 1 159 ? -13.344 2.977 -10.102 1 98.75 159 ARG A O 1
ATOM 1251 N N . LYS A 1 160 ? -11.234 2.621 -10.727 1 97.94 160 LYS A N 1
ATOM 1252 C CA . LYS A 1 160 ? -11.383 3.383 -11.961 1 97.94 160 LYS A CA 1
ATOM 1253 C C . LYS A 1 160 ? -12.492 2.793 -12.836 1 97.94 160 LYS A C 1
ATOM 1255 O O . LYS A 1 160 ? -13.18 3.525 -13.547 1 97.94 160 LYS A O 1
ATOM 1260 N N . ASN A 1 161 ? -12.617 1.474 -12.727 1 98.06 161 ASN A N 1
ATOM 1261 C CA . ASN A 1 161 ? -13.617 0.771 -13.523 1 98.06 161 ASN A CA 1
ATOM 1262 C C . ASN A 1 161 ? -14.953 0.676 -12.789 1 98.06 161 ASN A C 1
ATOM 1264 O O . ASN A 1 161 ? -15.883 0.015 -13.258 1 98.06 161 ASN A O 1
ATOM 1268 N N . GLY A 1 162 ? -15.062 1.264 -11.609 1 97.88 162 GLY A N 1
ATOM 1269 C CA . GLY A 1 162 ? -16.328 1.32 -10.898 1 97.88 162 GLY A CA 1
ATOM 1270 C C . GLY A 1 162 ? -16.5 0.193 -9.898 1 97.88 162 GLY A C 1
ATOM 1271 O O . GLY A 1 162 ? -17.578 0.02 -9.328 1 97.88 162 GLY A O 1
ATOM 1272 N N . VAL A 1 163 ? -15.477 -0.592 -9.68 1 98.88 163 VAL A N 1
ATOM 1273 C CA . VAL A 1 163 ? -15.555 -1.67 -8.695 1 98.88 163 VAL A CA 1
ATOM 1274 C C . VAL A 1 163 ? -15.695 -1.082 -7.293 1 98.88 163 VAL A C 1
ATOM 1276 O O . VAL A 1 163 ? -15.023 -0.102 -6.957 1 98.88 163 VAL A O 1
ATOM 1279 N N . VAL A 1 164 ? -16.531 -1.666 -6.516 1 98.75 164 VAL A N 1
ATOM 1280 C CA . VAL A 1 164 ? -16.734 -1.227 -5.141 1 98.75 164 VAL A CA 1
ATOM 1281 C C . VAL A 1 164 ? -16.109 -2.229 -4.176 1 98.75 164 VAL A C 1
ATOM 1283 O O . VAL A 1 164 ? -16.219 -3.441 -4.375 1 98.75 164 VAL A O 1
ATOM 1286 N N . PHE A 1 165 ? -15.477 -1.751 -3.125 1 98.81 165 PHE A N 1
ATOM 1287 C CA . PHE A 1 165 ? -14.781 -2.584 -2.152 1 98.81 165 PHE A CA 1
ATOM 1288 C C . PHE A 1 165 ? -15.469 -2.518 -0.792 1 98.81 165 PHE A C 1
ATOM 1290 O O . PHE A 1 165 ? -15.82 -1.435 -0.322 1 98.81 165 PHE A O 1
ATOM 1297 N N . LYS A 1 166 ? -15.633 -3.664 -0.161 1 97.75 166 LYS A N 1
ATOM 1298 C CA . LYS A 1 166 ? -16.234 -3.775 1.163 1 97.75 166 LYS A CA 1
ATOM 1299 C C . LYS A 1 166 ? -15.445 -4.734 2.049 1 97.75 166 LYS A C 1
ATOM 1301 O O . LYS A 1 166 ? -15.148 -5.859 1.644 1 97.75 166 LYS A O 1
ATOM 1306 N N . ARG A 1 167 ? -15.141 -4.258 3.244 1 98.19 167 ARG A N 1
ATOM 1307 C CA . ARG A 1 167 ? -14.555 -5.184 4.207 1 98.19 167 ARG A CA 1
ATOM 1308 C C . ARG A 1 167 ? -15.625 -6.078 4.828 1 98.19 167 ARG A C 1
ATOM 1310 O O . ARG A 1 167 ? -16.703 -5.605 5.184 1 98.19 167 ARG A O 1
ATOM 1317 N N . GLY A 1 168 ? -15.266 -7.344 4.891 1 97.31 168 GLY A N 1
ATOM 1318 C CA . GLY A 1 168 ? -16.188 -8.281 5.516 1 97.31 168 GLY A CA 1
ATOM 1319 C C . GLY A 1 168 ? -15.531 -9.586 5.91 1 97.31 168 GLY A C 1
ATOM 1320 O O . GLY A 1 168 ? -14.641 -10.078 5.215 1 97.31 168 GLY A O 1
ATOM 1321 N N . VAL A 1 169 ? -15.977 -10.125 7.012 1 97.69 169 VAL A N 1
ATOM 1322 C CA . VAL A 1 169 ? -15.617 -11.477 7.426 1 97.69 169 VAL A CA 1
ATOM 1323 C C . VAL A 1 169 ? -16.75 -12.438 7.082 1 97.69 169 VAL A C 1
ATOM 1325 O O . VAL A 1 169 ? -17.859 -12.32 7.613 1 97.69 169 VAL A O 1
ATOM 1328 N N . ILE A 1 170 ? -16.453 -13.344 6.23 1 98.25 170 ILE A N 1
ATOM 1329 C CA . ILE A 1 170 ? -17.484 -14.25 5.715 1 98.25 170 ILE A CA 1
ATOM 1330 C C . ILE A 1 170 ? -17.328 -15.625 6.355 1 98.25 170 ILE A C 1
ATOM 1332 O O . ILE A 1 170 ? -16.281 -16.266 6.219 1 98.25 170 ILE A O 1
ATOM 1336 N N . ALA A 1 171 ? -18.297 -16.016 7.051 1 98 171 ALA A N 1
ATOM 1337 C CA . ALA A 1 171 ? -18.281 -17.328 7.695 1 98 171 ALA A CA 1
ATOM 1338 C C . ALA A 1 171 ? -18.734 -18.422 6.734 1 98 171 ALA A C 1
ATOM 1340 O O . ALA A 1 171 ? -18.203 -19.531 6.73 1 98 171 ALA A O 1
ATOM 1341 N N . HIS A 1 172 ? -19.75 -18.109 5.984 1 98.62 172 HIS A N 1
ATOM 1342 C CA . HIS A 1 172 ? -20.312 -19.016 4.992 1 98.62 172 HIS A CA 1
ATOM 1343 C C . HIS A 1 172 ? -20.5 -18.312 3.65 1 98.62 172 HIS A C 1
ATOM 1345 O O . HIS A 1 172 ? -20.938 -17.156 3.604 1 98.62 172 HIS A O 1
ATOM 1351 N N . ILE A 1 173 ? -20.25 -19.016 2.535 1 98.62 173 ILE A N 1
ATOM 1352 C CA . ILE A 1 173 ? -20.188 -18.422 1.208 1 98.62 173 ILE A CA 1
ATOM 1353 C C . ILE A 1 173 ? -21.562 -17.891 0.812 1 98.62 173 ILE A C 1
ATOM 1355 O O . ILE A 1 173 ? -21.656 -16.969 0.004 1 98.62 173 ILE A O 1
ATOM 1359 N N . HIS A 1 174 ? -22.641 -18.375 1.371 1 98.25 174 HIS A N 1
ATOM 1360 C CA . HIS A 1 174 ? -24 -17.938 1.03 1 98.25 174 HIS A CA 1
ATOM 1361 C C . HIS A 1 174 ? -24.203 -16.469 1.418 1 98.25 174 HIS A C 1
ATOM 1363 O O . HIS A 1 174 ? -25.094 -15.805 0.884 1 98.25 174 HIS A O 1
ATOM 1369 N N . GLU A 1 175 ? -23.406 -15.961 2.396 1 98.56 175 GLU A N 1
ATOM 1370 C CA . GLU A 1 175 ? -23.547 -14.578 2.844 1 98.56 175 GLU A CA 1
ATOM 1371 C C . GLU A 1 175 ? -23.266 -13.602 1.706 1 98.56 175 GLU A C 1
ATOM 1373 O O . GLU A 1 175 ? -23.797 -12.492 1.684 1 98.56 175 GLU A O 1
ATOM 1378 N N . LEU A 1 176 ? -22.453 -14.031 0.732 1 98.81 176 LEU A N 1
ATOM 1379 C CA . LEU A 1 176 ? -22.031 -13.164 -0.354 1 98.81 176 LEU A CA 1
ATOM 1380 C C . LEU A 1 176 ? -23.188 -12.805 -1.265 1 98.81 176 LEU A C 1
ATOM 1382 O O . LEU A 1 176 ? -23.141 -11.805 -1.986 1 98.81 176 LEU A O 1
ATOM 1386 N N . LYS A 1 177 ? -24.234 -13.57 -1.271 1 98.25 177 LYS A N 1
ATOM 1387 C CA . LYS A 1 177 ? -25.406 -13.344 -2.121 1 98.25 177 LYS A CA 1
ATOM 1388 C C . LYS A 1 177 ? -26 -11.961 -1.878 1 98.25 177 LYS A C 1
ATOM 1390 O O . LYS A 1 177 ? -26.484 -11.312 -2.809 1 98.25 177 LYS A O 1
ATOM 1395 N N . SER A 1 178 ? -25.859 -11.453 -0.671 1 98.19 178 SER A N 1
ATOM 1396 C CA . SER A 1 178 ? -26.547 -10.211 -0.304 1 98.19 178 SER A CA 1
ATOM 1397 C C . SER A 1 178 ? -25.547 -9.062 -0.168 1 98.19 178 SER A C 1
ATOM 1399 O O . SER A 1 178 ? -25.875 -8.016 0.401 1 98.19 178 SER A O 1
ATOM 1401 N N . LEU A 1 179 ? -24.359 -9.203 -0.667 1 98.44 179 LEU A N 1
ATOM 1402 C CA . LEU A 1 179 ? -23.344 -8.219 -0.302 1 98.44 179 LEU A CA 1
ATOM 1403 C C . LEU A 1 179 ? -22.938 -7.371 -1.508 1 98.44 179 LEU A C 1
ATOM 1405 O O . LEU A 1 179 ? -21.984 -6.605 -1.443 1 98.44 179 LEU A O 1
ATOM 1409 N N . HIS A 1 180 ? -23.641 -7.516 -2.602 1 98.75 180 HIS A N 1
ATOM 1410 C CA . HIS A 1 180 ? -23.375 -6.602 -3.705 1 98.75 180 HIS A CA 1
ATOM 1411 C C . HIS A 1 180 ? -23.703 -5.164 -3.324 1 98.75 180 HIS A C 1
ATOM 1413 O O . HIS A 1 180 ? -24.688 -4.918 -2.619 1 98.75 180 HIS A O 1
ATOM 1419 N N . HIS A 1 181 ? -23 -4.242 -3.828 1 98.12 181 HIS A N 1
ATOM 1420 C CA . HIS A 1 181 ? -23.094 -2.863 -3.359 1 98.12 181 HIS A CA 1
ATOM 1421 C C . HIS A 1 181 ? -24.422 -2.227 -3.773 1 98.12 181 HIS A C 1
ATOM 1423 O O . HIS A 1 181 ? -24.844 -1.225 -3.191 1 98.12 181 HIS A O 1
ATOM 1429 N N . THR A 1 182 ? -25.094 -2.783 -4.754 1 98 182 THR A N 1
ATOM 1430 C CA . THR A 1 182 ? -26.344 -2.215 -5.227 1 98 182 THR A CA 1
ATOM 1431 C C . THR A 1 182 ? -27.5 -2.65 -4.332 1 98 182 THR A C 1
ATOM 1433 O O . THR A 1 182 ? -28.609 -2.133 -4.453 1 98 182 THR A O 1
ATOM 1436 N N . GLY A 1 183 ? -27.281 -3.596 -3.492 1 97.69 183 GLY A N 1
ATOM 1437 C CA . GLY A 1 183 ? -28.344 -4.16 -2.684 1 97.69 183 GLY A CA 1
ATOM 1438 C C . GLY A 1 183 ? -29.062 -5.32 -3.357 1 97.69 183 GLY A C 1
ATOM 1439 O O . GLY A 1 183 ? -29.844 -6.023 -2.727 1 97.69 183 GLY A O 1
ATOM 1440 N N . LYS A 1 184 ? -28.719 -5.578 -4.586 1 97.94 184 LYS A N 1
ATOM 1441 C CA . LYS A 1 184 ? -29.297 -6.707 -5.316 1 97.94 184 LYS A CA 1
ATOM 1442 C C . LYS A 1 184 ? -28.531 -7.996 -5.027 1 97.94 184 LYS A C 1
ATOM 1444 O O . LYS A 1 184 ? -27.344 -7.957 -4.699 1 97.94 184 LYS A O 1
ATOM 1449 N N . PRO A 1 185 ? -29.234 -9.078 -5.133 1 98.06 185 PRO A N 1
ATOM 1450 C CA . PRO A 1 185 ? -28.531 -10.344 -4.945 1 98.06 185 PRO A CA 1
ATOM 1451 C C . PRO A 1 185 ? -27.469 -10.586 -6.027 1 98.06 185 PRO A C 1
ATOM 1453 O O . PRO A 1 185 ? -27.688 -10.25 -7.191 1 98.06 185 PRO A O 1
ATOM 1456 N N . ALA A 1 186 ? -26.438 -11.219 -5.613 1 98.62 186 ALA A N 1
ATOM 1457 C CA . ALA A 1 186 ? -25.391 -11.562 -6.582 1 98.62 186 ALA A CA 1
ATOM 1458 C C . ALA A 1 186 ? -25.906 -12.578 -7.602 1 98.62 186 ALA A C 1
ATOM 1460 O O . ALA A 1 186 ? -26.578 -13.555 -7.234 1 98.62 186 ALA A O 1
ATOM 1461 N N . ASP A 1 187 ? -25.578 -12.312 -8.836 1 98.38 187 ASP A N 1
ATOM 1462 C CA . ASP A 1 187 ? -25.875 -13.258 -9.906 1 98.38 187 ASP A CA 1
ATOM 1463 C C . ASP A 1 187 ? -24.797 -14.32 -10.016 1 98.38 187 ASP A C 1
ATOM 1465 O O . ASP A 1 187 ? -25.062 -15.453 -10.422 1 98.38 187 ASP A O 1
ATOM 1469 N N . ILE A 1 188 ? -23.625 -13.945 -9.75 1 98.81 188 ILE A N 1
ATOM 1470 C CA . ILE A 1 188 ? -22.438 -14.797 -9.797 1 98.81 188 ILE A CA 1
ATOM 1471 C C . ILE A 1 188 ? -21.516 -14.461 -8.625 1 98.81 188 ILE A C 1
ATOM 1473 O O . ILE A 1 188 ? -21.359 -13.289 -8.273 1 98.81 188 ILE A O 1
ATOM 1477 N N . ILE A 1 189 ? -20.938 -15.438 -8 1 98.94 189 ILE A N 1
ATOM 1478 C CA . ILE A 1 189 ? -19.938 -15.266 -6.949 1 98.94 189 ILE A CA 1
ATOM 1479 C C . ILE A 1 189 ? -18.594 -15.844 -7.41 1 98.94 189 ILE A C 1
ATOM 1481 O O . ILE A 1 189 ? -18.547 -16.938 -7.961 1 98.94 189 ILE A O 1
ATOM 1485 N N . VAL A 1 190 ? -17.578 -15.094 -7.32 1 99 190 VAL A N 1
ATOM 1486 C CA . VAL A 1 190 ? -16.219 -15.578 -7.559 1 99 190 VAL A CA 1
ATOM 1487 C C . VAL A 1 190 ? -15.5 -15.781 -6.227 1 99 190 VAL A C 1
ATOM 1489 O O . VAL A 1 190 ? -15.32 -14.828 -5.461 1 99 190 VAL A O 1
ATOM 1492 N N . ASN A 1 191 ? -15.109 -17 -5.945 1 98.94 191 ASN A N 1
ATOM 1493 C CA . ASN A 1 191 ? -14.445 -17.359 -4.695 1 98.94 191 ASN A CA 1
ATOM 1494 C C . ASN A 1 191 ? -12.93 -17.391 -4.855 1 98.94 191 ASN A C 1
ATOM 1496 O O . ASN A 1 191 ? -12.359 -18.406 -5.238 1 98.94 191 ASN A O 1
ATOM 1500 N N . SER A 1 192 ? -12.305 -16.312 -4.516 1 98.88 192 SER A N 1
ATOM 1501 C CA . SER A 1 192 ? -10.844 -16.203 -4.492 1 98.88 192 SER A CA 1
ATOM 1502 C C . SER A 1 192 ? -10.328 -16.078 -3.064 1 98.88 192 SER A C 1
ATOM 1504 O O . SER A 1 192 ? -9.438 -15.273 -2.787 1 98.88 192 SER A O 1
ATOM 1506 N N . SER A 1 193 ? -10.789 -16.875 -2.156 1 98.62 193 SER A N 1
ATOM 1507 C CA . SER A 1 193 ? -10.484 -16.797 -0.731 1 98.62 193 SER A CA 1
ATOM 1508 C C . SER A 1 193 ? -9.133 -17.438 -0.415 1 98.62 193 SER A C 1
ATOM 1510 O O . SER A 1 193 ? -8.688 -17.406 0.732 1 98.62 193 SER A O 1
ATOM 1512 N N . GLY A 1 194 ? -8.461 -17.984 -1.459 1 98.25 194 GLY A N 1
ATOM 1513 C CA . GLY A 1 194 ? -7.121 -18.516 -1.279 1 98.25 194 GLY A CA 1
ATOM 1514 C C . GLY A 1 194 ? -7.039 -19.594 -0.212 1 98.25 194 GLY A C 1
ATOM 1515 O O . GLY A 1 194 ? -7.77 -20.578 -0.267 1 98.25 194 GLY A O 1
ATOM 1516 N N . LEU A 1 195 ? -6.254 -19.422 0.757 1 98.56 195 LEU A N 1
ATOM 1517 C CA . LEU A 1 195 ? -5.996 -20.375 1.821 1 98.56 195 LEU A CA 1
ATOM 1518 C C . LEU A 1 195 ? -7.254 -20.625 2.65 1 98.56 195 LEU A C 1
ATOM 1520 O O . LEU A 1 195 ? -7.5 -21.75 3.102 1 98.56 195 LEU A O 1
ATOM 1524 N N . LEU A 1 196 ? -8.102 -19.641 2.797 1 98.5 196 LEU A N 1
ATOM 1525 C CA . LEU A 1 196 ? -9.234 -19.719 3.707 1 98.5 196 LEU A CA 1
ATOM 1526 C C . LEU A 1 196 ? -10.383 -20.5 3.078 1 98.5 196 LEU A C 1
ATOM 1528 O O . LEU A 1 196 ? -11.391 -20.766 3.732 1 98.5 196 LEU A O 1
ATOM 1532 N N . ALA A 1 197 ? -10.18 -20.938 1.801 1 98.75 197 ALA A N 1
ATOM 1533 C CA . ALA A 1 197 ? -11.156 -21.844 1.194 1 98.75 197 ALA A CA 1
ATOM 1534 C C . ALA A 1 197 ? -11.297 -23.125 2.014 1 98.75 197 ALA A C 1
ATOM 1536 O O . ALA A 1 197 ? -12.336 -23.781 1.976 1 98.75 197 ALA A O 1
ATOM 1537 N N . CYS A 1 198 ? -10.273 -23.438 2.771 1 98.62 198 CYS A N 1
ATOM 1538 C CA . CYS A 1 198 ? -10.289 -24.672 3.562 1 98.62 198 CYS A CA 1
ATOM 1539 C C . CYS A 1 198 ? -11.195 -24.516 4.777 1 98.62 198 CYS A C 1
ATOM 1541 O O . CYS A 1 198 ? -11.633 -25.516 5.355 1 98.62 198 CYS A O 1
ATOM 1543 N N . LYS A 1 199 ? -11.57 -23.281 5.176 1 98.19 199 LYS A N 1
ATOM 1544 C CA . LYS A 1 199 ? -12.352 -23.031 6.383 1 98.19 199 LYS A CA 1
ATOM 1545 C C . LYS A 1 199 ? -13.695 -22.391 6.051 1 98.19 199 LYS A C 1
ATOM 1547 O O . LYS A 1 199 ? -14.602 -22.359 6.891 1 98.19 199 LYS A O 1
ATOM 1552 N N . LEU A 1 200 ? -13.836 -21.875 4.852 1 98.75 200 LEU A N 1
ATOM 1553 C CA . LEU A 1 200 ? -15.031 -21.125 4.445 1 98.75 200 LEU A CA 1
ATOM 1554 C C . LEU A 1 200 ? -16.25 -22.047 4.395 1 98.75 200 LEU A C 1
ATOM 1556 O O . LEU A 1 200 ? -16.281 -23 3.617 1 98.75 200 LEU A O 1
ATOM 1560 N N . GLY A 1 201 ? -17.266 -21.719 5.262 1 98.69 201 GLY A N 1
ATOM 1561 C CA . GLY A 1 201 ? -18.484 -22.516 5.23 1 98.69 201 GLY A CA 1
ATOM 1562 C C . GLY A 1 201 ? -19.078 -22.641 3.842 1 98.69 201 GLY A C 1
ATOM 1563 O O . GLY A 1 201 ? -19.125 -21.656 3.092 1 98.69 201 GLY A O 1
ATOM 1564 N N . GLY A 1 202 ? -19.516 -23.844 3.436 1 98.25 202 GLY A N 1
ATOM 1565 C CA . GLY A 1 202 ? -20.078 -24.125 2.121 1 98.25 202 GLY A CA 1
ATOM 1566 C C . GLY A 1 202 ? -19.047 -24.609 1.12 1 98.25 202 GLY A C 1
ATOM 1567 O O . GLY A 1 202 ? -19.391 -25.188 0.091 1 98.25 202 GLY A O 1
ATOM 1568 N N . VAL A 1 203 ? -17.781 -24.359 1.386 1 98.44 203 VAL A N 1
ATOM 1569 C CA . VAL A 1 203 ? -16.672 -24.781 0.527 1 98.44 203 VAL A CA 1
ATOM 1570 C C . VAL A 1 203 ? -15.797 -25.781 1.266 1 98.44 203 VAL A C 1
ATOM 1572 O O . VAL A 1 203 ? -15.711 -26.953 0.868 1 98.44 203 VAL A O 1
ATOM 1575 N N . GLU A 1 204 ? -15.172 -25.453 2.361 1 98.44 204 GLU A N 1
ATOM 1576 C CA . GLU A 1 204 ? -14.383 -26.297 3.244 1 98.44 204 GLU A CA 1
ATOM 1577 C C . GLU A 1 204 ? -13.531 -27.297 2.447 1 98.44 204 GLU A C 1
ATOM 1579 O O . GLU A 1 204 ? -13.578 -28.5 2.697 1 98.44 204 GLU A O 1
ATOM 1584 N N . ASP A 1 205 ? -12.828 -26.766 1.479 1 98.62 205 ASP A N 1
ATOM 1585 C CA . ASP A 1 205 ? -11.969 -27.578 0.635 1 98.62 205 ASP A CA 1
ATOM 1586 C C . ASP A 1 205 ? -10.758 -28.094 1.418 1 98.62 205 ASP A C 1
ATOM 1588 O O . ASP A 1 205 ? -9.758 -27.391 1.564 1 98.62 205 ASP A O 1
ATOM 1592 N N . LYS A 1 206 ? -10.703 -29.281 1.766 1 98.19 206 LYS A N 1
ATOM 1593 C CA . LYS A 1 206 ? -9.695 -29.875 2.645 1 98.19 206 LYS A CA 1
ATOM 1594 C C . LYS A 1 206 ? -8.383 -30.109 1.901 1 98.19 206 LYS A C 1
ATOM 1596 O O . LYS A 1 206 ? -7.348 -30.359 2.521 1 98.19 206 LYS A O 1
ATOM 1601 N N . THR A 1 207 ? -8.477 -29.984 0.648 1 98.5 207 THR A N 1
ATOM 1602 C CA . THR A 1 207 ? -7.258 -30.188 -0.125 1 98.5 207 THR A CA 1
ATOM 1603 C C . THR A 1 207 ? -6.418 -28.906 -0.138 1 98.5 207 THR A C 1
ATOM 1605 O O . THR A 1 207 ? -5.27 -28.922 -0.583 1 98.5 207 THR A O 1
ATOM 1608 N N . VAL A 1 208 ? -6.992 -27.828 0.367 1 98.75 208 VAL A N 1
ATOM 1609 C CA . VAL A 1 208 ? -6.246 -26.594 0.529 1 98.75 208 VAL A CA 1
ATOM 1610 C C . VAL A 1 208 ? -5.5 -26.609 1.861 1 98.75 208 VAL A C 1
ATOM 1612 O O . VAL A 1 208 ? -6.105 -26.797 2.918 1 98.75 208 VAL A O 1
ATOM 1615 N N . ARG A 1 209 ? -4.18 -26.422 1.734 1 98.19 209 ARG A N 1
ATOM 1616 C CA . ARG A 1 209 ? -3.307 -26.469 2.902 1 98.19 209 ARG A CA 1
ATOM 1617 C C . ARG A 1 209 ? -2.258 -25.359 2.846 1 98.19 209 ARG A C 1
ATOM 1619 O O . ARG A 1 209 ? -1.856 -24.938 1.762 1 98.19 209 ARG A O 1
ATOM 1626 N N . PRO A 1 210 ? -1.837 -24.906 4.07 1 98.38 210 PRO A N 1
ATOM 1627 C CA . PRO A 1 210 ? -0.806 -23.875 4.062 1 98.38 210 PRO A CA 1
ATOM 1628 C C . PRO A 1 210 ? 0.571 -24.406 3.678 1 98.38 210 PRO A C 1
ATOM 1630 O O . PRO A 1 210 ? 0.946 -25.516 4.09 1 98.38 210 PRO A O 1
ATOM 1633 N N . ALA A 1 211 ? 1.228 -23.766 2.879 1 97.62 211 ALA A N 1
ATOM 1634 C CA . ALA A 1 211 ? 2.67 -23.922 2.711 1 97.62 211 ALA A CA 1
ATOM 1635 C C . ALA A 1 211 ? 3.418 -22.688 3.223 1 97.62 211 ALA A C 1
ATOM 1637 O O . ALA A 1 211 ? 3.484 -21.672 2.541 1 97.62 211 ALA A O 1
ATOM 1638 N N . ARG A 1 212 ? 4 -22.875 4.363 1 98.31 212 ARG A N 1
ATOM 1639 C CA . ARG A 1 212 ? 4.617 -21.766 5.098 1 98.31 212 ARG A CA 1
ATOM 1640 C C . ARG A 1 212 ? 5.941 -21.359 4.461 1 98.31 212 ARG A C 1
ATOM 1642 O O . ARG A 1 212 ? 6.762 -22.219 4.125 1 98.31 212 ARG A O 1
ATOM 1649 N N . GLY A 1 213 ? 6.094 -20.062 4.238 1 98 213 GLY A N 1
ATOM 1650 C CA . GLY A 1 213 ? 7.363 -19.5 3.826 1 98 213 GLY A CA 1
ATOM 1651 C C . GLY A 1 213 ? 7.906 -18.484 4.816 1 98 213 GLY A C 1
ATOM 1652 O O . GLY A 1 213 ? 7.148 -17.703 5.391 1 98 213 GLY A O 1
ATOM 1653 N N . GLN A 1 214 ? 9.188 -18.516 5.02 1 98.56 214 GLN A N 1
ATOM 1654 C CA . GLN A 1 214 ? 9.898 -17.484 5.785 1 98.56 214 GLN A CA 1
ATOM 1655 C C . GLN A 1 214 ? 10.945 -16.781 4.926 1 98.56 214 GLN A C 1
ATOM 1657 O O . GLN A 1 214 ? 11.633 -17.438 4.133 1 98.56 214 GLN A O 1
ATOM 1662 N N . VAL A 1 215 ? 11.008 -15.461 4.992 1 98.69 215 VAL A N 1
ATOM 1663 C CA . VAL A 1 215 ? 11.969 -14.672 4.23 1 98.69 215 VAL A CA 1
ATOM 1664 C C . VAL A 1 215 ? 12.594 -13.609 5.129 1 98.69 215 VAL A C 1
ATOM 1666 O O . VAL A 1 215 ? 12.125 -13.367 6.242 1 98.69 215 VAL A O 1
ATOM 1669 N N . VAL A 1 216 ? 13.648 -13.039 4.688 1 98.75 216 VAL A N 1
ATOM 1670 C CA . VAL A 1 216 ? 14.258 -11.836 5.234 1 98.75 216 VAL A CA 1
ATOM 1671 C C . VAL A 1 216 ? 14.266 -10.734 4.18 1 98.75 216 VAL A C 1
ATOM 1673 O O . VAL A 1 216 ? 14.688 -10.953 3.043 1 98.75 216 VAL A O 1
ATOM 1676 N N . VAL A 1 217 ? 13.742 -9.602 4.547 1 98.62 217 VAL A N 1
ATOM 1677 C CA . VAL A 1 217 ? 13.742 -8.461 3.633 1 98.62 217 VAL A CA 1
ATOM 1678 C C . VAL A 1 217 ? 14.852 -7.488 4.023 1 98.62 217 VAL A C 1
ATOM 1680 O O . VAL A 1 217 ? 14.938 -7.066 5.176 1 98.62 217 VAL A O 1
ATOM 1683 N N . VAL A 1 218 ? 15.656 -7.152 3.057 1 98.69 218 VAL A N 1
ATOM 1684 C CA . VAL A 1 218 ? 16.812 -6.312 3.371 1 98.69 218 VAL A CA 1
ATOM 1685 C C . VAL A 1 218 ? 16.828 -5.094 2.447 1 98.69 218 VAL A C 1
ATOM 1687 O O . VAL A 1 218 ? 16.172 -5.094 1.4 1 98.69 218 VAL A O 1
ATOM 1690 N N . ARG A 1 219 ? 17.578 -4.078 2.855 1 97.88 219 ARG A N 1
ATOM 1691 C CA . ARG A 1 219 ? 17.75 -2.867 2.059 1 97.88 219 ARG A CA 1
ATOM 1692 C C . ARG A 1 219 ? 18.766 -3.082 0.939 1 97.88 219 ARG A C 1
ATOM 1694 O O . ARG A 1 219 ? 18.75 -2.361 -0.062 1 97.88 219 ARG A O 1
ATOM 1701 N N . ASN A 1 220 ? 19.625 -4.094 1.085 1 98.06 220 ASN A N 1
ATOM 1702 C CA . ASN A 1 220 ? 20.578 -4.426 0.039 1 98.06 220 ASN A CA 1
ATOM 1703 C C . ASN A 1 220 ? 19.891 -4.766 -1.275 1 98.06 220 ASN A C 1
ATOM 1705 O O . ASN A 1 220 ? 18.781 -5.316 -1.272 1 98.06 220 ASN A O 1
ATOM 1709 N N . GLU A 1 221 ? 20.531 -4.336 -2.33 1 96.94 221 GLU A N 1
ATOM 1710 C CA . GLU A 1 221 ? 19.969 -4.641 -3.643 1 96.94 221 GLU A CA 1
ATOM 1711 C C . GLU A 1 221 ? 20.812 -5.676 -4.379 1 96.94 221 GLU A C 1
ATOM 1713 O O . GLU A 1 221 ? 22.031 -5.785 -4.137 1 96.94 221 GLU A O 1
ATOM 1718 N N . ILE A 1 222 ? 20.078 -6.375 -5.219 1 95.12 222 ILE A N 1
ATOM 1719 C CA . ILE A 1 222 ? 20.828 -7.355 -6 1 95.12 222 ILE A CA 1
ATOM 1720 C C . ILE A 1 222 ? 20.344 -7.348 -7.445 1 95.12 222 ILE A C 1
ATOM 1722 O O . ILE A 1 222 ? 19.141 -7.156 -7.699 1 95.12 222 ILE A O 1
ATOM 1726 N N . GLU A 1 223 ? 21.156 -7.523 -8.375 1 94.19 223 GLU A N 1
ATOM 1727 C CA . GLU A 1 223 ? 20.984 -7.773 -9.797 1 94.19 223 GLU A CA 1
ATOM 1728 C C . GLU A 1 223 ? 22.109 -8.633 -10.359 1 94.19 223 GLU A C 1
ATOM 1730 O O . GLU A 1 223 ? 23.281 -8.273 -10.242 1 94.19 223 GLU A O 1
ATOM 1735 N N . PRO A 1 224 ? 21.703 -9.789 -10.922 1 97.12 224 PRO A N 1
ATOM 1736 C CA . PRO A 1 224 ? 20.406 -10.398 -11.172 1 97.12 224 PRO A CA 1
ATOM 1737 C C . PRO A 1 224 ? 19.812 -11.039 -9.922 1 97.12 224 PRO A C 1
ATOM 1739 O O . PRO A 1 224 ? 20.531 -11.305 -8.953 1 97.12 224 PRO A O 1
ATOM 1742 N N . MET A 1 225 ? 18.469 -11.211 -9.961 1 97.25 225 MET A N 1
ATOM 1743 C CA . MET A 1 225 ? 17.906 -12.148 -8.992 1 97.25 225 MET A CA 1
ATOM 1744 C C . MET A 1 225 ? 18.469 -13.547 -9.203 1 97.25 225 MET A C 1
ATOM 1746 O O . MET A 1 225 ? 18.984 -13.859 -10.273 1 97.25 225 MET A O 1
ATOM 1750 N N . ALA A 1 226 ? 18.391 -14.359 -8.164 1 97.69 226 ALA A N 1
ATOM 1751 C CA . ALA A 1 226 ? 19 -15.68 -8.266 1 97.69 226 ALA A CA 1
ATOM 1752 C C . ALA A 1 226 ? 18.188 -16.719 -7.484 1 97.69 226 ALA A C 1
ATOM 1754 O O . ALA A 1 226 ? 17.594 -16.391 -6.453 1 97.69 226 ALA A O 1
ATOM 1755 N N . THR A 1 227 ? 18.141 -17.875 -8.008 1 97.19 227 THR A N 1
ATOM 1756 C CA . THR A 1 227 ? 17.594 -19.047 -7.328 1 97.19 227 THR A CA 1
ATOM 1757 C C . THR A 1 227 ? 18.406 -20.297 -7.629 1 97.19 227 THR A C 1
ATOM 1759 O O . THR A 1 227 ? 19.141 -20.344 -8.625 1 97.19 227 THR A O 1
ATOM 1762 N N . ILE A 1 228 ? 18.312 -21.297 -6.719 1 96.81 228 ILE A N 1
ATOM 1763 C CA . ILE A 1 228 ? 19.016 -22.562 -6.922 1 96.81 228 ILE A CA 1
ATOM 1764 C C . ILE A 1 228 ? 18.094 -23.719 -6.527 1 96.81 228 ILE A C 1
ATOM 1766 O O . ILE A 1 228 ? 17.25 -23.578 -5.641 1 96.81 228 ILE A O 1
ATOM 1770 N N . SER A 1 229 ? 18.297 -24.844 -7.156 1 95.06 229 SER A N 1
ATOM 1771 C CA . SER A 1 229 ? 17.328 -25.938 -7.16 1 95.06 229 SER A CA 1
ATOM 1772 C C . SER A 1 229 ? 17.219 -26.578 -5.781 1 95.06 229 SER A C 1
ATOM 1774 O O . SER A 1 229 ? 16.281 -27.344 -5.516 1 95.06 229 SER A O 1
ATOM 1776 N N . GLY A 1 230 ? 18.156 -26.312 -4.91 1 93 230 GLY A N 1
ATOM 1777 C CA . GLY A 1 230 ? 18.094 -26.906 -3.588 1 93 230 GLY A CA 1
ATOM 1778 C C . GLY A 1 230 ? 19.156 -26.391 -2.643 1 93 230 GLY A C 1
ATOM 1779 O O . GLY A 1 230 ? 20 -25.578 -3.031 1 93 230 GLY A O 1
ATOM 1780 N N . THR A 1 231 ? 18.938 -26.766 -1.37 1 92.94 231 THR A N 1
ATOM 1781 C CA . THR A 1 231 ? 19.891 -26.438 -0.317 1 92.94 231 THR A CA 1
ATOM 1782 C C . THR A 1 231 ? 20.156 -27.672 0.556 1 92.94 231 THR A C 1
ATOM 1784 O O . THR A 1 231 ? 19.422 -28.656 0.493 1 92.94 231 THR A O 1
ATOM 1787 N N . ASP A 1 232 ? 21.25 -27.609 1.287 1 93.25 232 ASP A N 1
ATOM 1788 C CA . ASP A 1 232 ? 21.594 -28.703 2.184 1 93.25 232 ASP A CA 1
ATOM 1789 C C . ASP A 1 232 ? 21.188 -28.391 3.621 1 93.25 232 ASP A C 1
ATOM 1791 O O . ASP A 1 232 ? 21.516 -29.141 4.543 1 93.25 232 ASP A O 1
ATOM 1795 N N . ASP A 1 233 ? 20.453 -27.312 3.824 1 94.25 233 ASP A N 1
ATOM 1796 C CA . ASP A 1 233 ? 20.109 -26.844 5.16 1 94.25 233 ASP A CA 1
ATOM 1797 C C . ASP A 1 233 ? 18.984 -27.688 5.762 1 94.25 233 ASP A C 1
ATOM 1799 O O . ASP A 1 233 ? 18.875 -27.797 6.984 1 94.25 233 ASP A O 1
ATOM 1803 N N . GLY A 1 234 ? 18.078 -28.25 4.969 1 90.75 234 GLY A N 1
ATOM 1804 C CA . GLY A 1 234 ? 16.938 -29.031 5.434 1 90.75 234 GLY A CA 1
ATOM 1805 C C . GLY A 1 234 ? 15.914 -29.297 4.348 1 90.75 234 GLY A C 1
ATOM 1806 O O . GLY A 1 234 ? 15.945 -28.656 3.291 1 90.75 234 GLY A O 1
ATOM 1807 N N . PRO A 1 235 ? 15.031 -30.172 4.621 1 88 235 PRO A N 1
ATOM 1808 C CA . PRO A 1 235 ? 14.102 -30.625 3.59 1 88 235 PRO A CA 1
ATOM 1809 C C . PRO A 1 235 ? 13.078 -29.562 3.193 1 88 235 PRO A C 1
ATOM 1811 O O . PRO A 1 235 ? 12.445 -29.672 2.145 1 88 235 PRO A O 1
ATOM 1814 N N . THR A 1 236 ? 12.922 -28.547 4.016 1 91.75 236 THR A N 1
ATOM 1815 C CA . THR A 1 236 ? 11.914 -27.531 3.705 1 91.75 236 THR A CA 1
ATOM 1816 C C . THR A 1 236 ? 12.562 -26.219 3.324 1 91.75 236 THR A C 1
ATOM 1818 O O . THR A 1 236 ? 11.891 -25.188 3.25 1 91.75 236 THR A O 1
ATOM 1821 N N . GLU A 1 237 ? 13.844 -26.266 3.152 1 94.81 237 GLU A N 1
ATOM 1822 C CA . GLU A 1 237 ? 14.562 -25.016 2.91 1 94.81 237 GLU A CA 1
ATOM 1823 C C . GLU A 1 237 ? 14.867 -24.844 1.426 1 94.81 237 GLU A C 1
ATOM 1825 O O . GLU A 1 237 ? 15.211 -25.797 0.736 1 94.81 237 GLU A O 1
ATOM 1830 N N . VAL A 1 238 ? 14.625 -23.672 0.937 1 95.12 238 VAL A N 1
ATOM 1831 C CA . VAL A 1 238 ? 14.875 -23.297 -0.453 1 95.12 238 VAL A CA 1
ATOM 1832 C C . VAL A 1 238 ? 15.727 -22.031 -0.508 1 95.12 238 VAL A C 1
ATOM 1834 O O . VAL A 1 238 ? 16.062 -21.453 0.53 1 95.12 238 VAL A O 1
ATOM 1837 N N . CYS A 1 239 ? 16.125 -21.609 -1.757 1 96.69 239 CYS A N 1
ATOM 1838 C CA . CYS A 1 239 ? 16.984 -20.438 -1.874 1 96.69 239 CYS A CA 1
ATOM 1839 C C . CYS A 1 239 ? 16.609 -19.609 -3.096 1 96.69 239 CYS A C 1
ATOM 1841 O O . CYS A 1 239 ? 16.625 -20.109 -4.219 1 96.69 239 CYS A O 1
ATOM 1843 N N . TYR A 1 240 ? 16.328 -18.344 -2.812 1 97 240 TYR A N 1
ATOM 1844 C CA . TYR A 1 240 ? 16.047 -17.375 -3.861 1 97 240 TYR A CA 1
ATOM 1845 C C . TYR A 1 240 ? 16.266 -15.953 -3.35 1 97 240 TYR A C 1
ATOM 1847 O O . TYR A 1 240 ? 16.25 -15.711 -2.141 1 97 240 TYR A O 1
ATOM 1855 N N . MET A 1 241 ? 16.5 -15.039 -4.191 1 98.25 241 MET A N 1
ATOM 1856 C CA . MET A 1 241 ? 16.562 -13.617 -3.848 1 98.25 241 MET A CA 1
ATOM 1857 C C . MET A 1 241 ? 16.094 -12.75 -5.012 1 98.25 241 MET A C 1
ATOM 1859 O O . MET A 1 241 ? 16.359 -13.078 -6.172 1 98.25 241 MET A O 1
ATOM 1863 N N . MET A 1 242 ? 15.43 -11.727 -4.766 1 98.5 242 MET A N 1
ATOM 1864 C CA . MET A 1 242 ? 14.914 -10.789 -5.766 1 98.5 242 MET A CA 1
ATOM 1865 C C . MET A 1 242 ? 14.719 -9.398 -5.164 1 98.5 242 MET A C 1
ATOM 1867 O O . MET A 1 242 ? 14.328 -9.273 -4.008 1 98.5 242 MET A O 1
ATOM 1871 N N . THR A 1 243 ? 15.023 -8.391 -5.906 1 98.31 243 THR A N 1
ATOM 1872 C CA . THR A 1 243 ? 14.836 -7.012 -5.473 1 98.31 243 THR A CA 1
ATOM 1873 C C . THR A 1 243 ? 13.508 -6.457 -5.988 1 98.31 243 THR A C 1
ATOM 1875 O O . THR A 1 243 ? 13.281 -6.406 -7.199 1 98.31 243 THR A O 1
ATOM 1878 N N . ARG A 1 244 ? 12.688 -6.016 -5.098 1 98.25 244 ARG A N 1
ATOM 1879 C CA . ARG A 1 244 ? 11.391 -5.453 -5.465 1 98.25 244 ARG A CA 1
ATOM 1880 C C . ARG A 1 244 ? 11.547 -4.047 -6.035 1 98.25 244 ARG A C 1
ATOM 1882 O O . ARG A 1 244 ? 12.422 -3.293 -5.605 1 98.25 244 ARG A O 1
ATOM 1889 N N . ALA A 1 245 ? 10.68 -3.666 -6.895 1 97.75 245 ALA A N 1
ATOM 1890 C CA . ALA A 1 245 ? 10.703 -2.379 -7.582 1 97.75 245 ALA A CA 1
ATOM 1891 C C . ALA A 1 245 ? 10.477 -1.229 -6.605 1 97.75 245 ALA A C 1
ATOM 1893 O O . ALA A 1 245 ? 9.805 -1.396 -5.586 1 97.75 245 ALA A O 1
ATOM 1894 N N . GLY A 1 246 ? 11.055 -0.076 -6.914 1 97 246 GLY A N 1
ATOM 1895 C CA . GLY A 1 246 ? 10.695 1.195 -6.309 1 97 246 GLY A CA 1
ATOM 1896 C C . GLY A 1 246 ? 10.992 1.247 -4.82 1 97 246 GLY A C 1
ATOM 1897 O O . GLY A 1 246 ? 10.164 1.729 -4.035 1 97 246 GLY A O 1
ATOM 1898 N N . GLY A 1 247 ? 12.086 0.652 -4.449 1 97 247 GLY A N 1
ATOM 1899 C CA . GLY A 1 247 ? 12.453 0.692 -3.041 1 97 247 GLY A CA 1
ATOM 1900 C C . GLY A 1 247 ? 11.742 -0.356 -2.207 1 97 247 GLY A C 1
ATOM 1901 O O . GLY A 1 247 ? 11.547 -0.17 -1.006 1 97 247 GLY A O 1
ATOM 1902 N N . GLY A 1 248 ? 11.305 -1.41 -2.787 1 97.62 248 GLY A N 1
ATOM 1903 C CA . GLY A 1 248 ? 10.539 -2.436 -2.096 1 97.62 248 GLY A CA 1
ATOM 1904 C C . GLY A 1 248 ? 11.398 -3.344 -1.235 1 97.62 248 GLY A C 1
ATOM 1905 O O . GLY A 1 248 ? 10.875 -4.133 -0.445 1 97.62 248 GLY A O 1
ATOM 1906 N N . GLY A 1 249 ? 12.711 -3.232 -1.364 1 97.94 249 GLY A N 1
ATOM 1907 C CA . GLY A 1 249 ? 13.633 -4.121 -0.665 1 97.94 249 GLY A CA 1
ATOM 1908 C C . GLY A 1 249 ? 13.922 -5.398 -1.43 1 97.94 249 GLY A C 1
ATOM 1909 O O . GLY A 1 249 ? 13.305 -5.664 -2.463 1 97.94 249 GLY A O 1
ATOM 1910 N N . THR A 1 250 ? 14.891 -6.109 -0.922 1 98.56 250 THR A N 1
ATOM 1911 C CA . THR A 1 250 ? 15.273 -7.387 -1.507 1 98.56 250 THR A CA 1
ATOM 1912 C C . THR A 1 250 ? 14.805 -8.547 -0.633 1 98.56 250 THR A C 1
ATOM 1914 O O . THR A 1 250 ? 15.039 -8.555 0.577 1 98.56 250 THR A O 1
ATOM 1917 N N . ILE A 1 251 ? 14.141 -9.477 -1.254 1 98.75 251 ILE A N 1
ATOM 1918 C CA . ILE A 1 251 ? 13.656 -10.664 -0.573 1 98.75 251 ILE A CA 1
ATOM 1919 C C . ILE A 1 251 ? 14.742 -11.742 -0.57 1 98.75 251 ILE A C 1
ATOM 1921 O O . ILE A 1 251 ? 15.266 -12.109 -1.627 1 98.75 251 ILE A O 1
ATOM 1925 N N . LEU A 1 252 ? 15.086 -12.148 0.566 1 98.81 252 LEU A N 1
ATOM 1926 C CA . LEU A 1 252 ? 15.891 -13.352 0.737 1 98.81 252 LEU A CA 1
ATOM 1927 C C . LEU A 1 252 ? 15.039 -14.516 1.228 1 98.81 252 LEU A C 1
ATOM 1929 O O . LEU A 1 252 ? 14.461 -14.453 2.316 1 98.81 252 LEU A O 1
ATOM 1933 N N . GLY A 1 253 ? 14.906 -15.484 0.381 1 97.19 253 GLY A N 1
ATOM 1934 C CA . GLY A 1 253 ? 14.07 -16.625 0.739 1 97.19 253 GLY A CA 1
ATOM 1935 C C . GLY A 1 253 ? 14.805 -17.953 0.65 1 97.19 253 GLY A C 1
ATOM 1936 O O . GLY A 1 253 ? 15.828 -18.062 -0.032 1 97.19 253 GLY A O 1
ATOM 1937 N N . GLY A 1 254 ? 14.492 -19.109 1.2 1 95.56 254 GLY A N 1
ATOM 1938 C CA . GLY A 1 254 ? 13.5 -19.172 2.264 1 95.56 254 GLY A CA 1
ATOM 1939 C C . GLY A 1 254 ? 13.148 -20.578 2.664 1 95.56 254 GLY A C 1
ATOM 1940 O O . GLY A 1 254 ? 14.023 -21.422 2.838 1 95.56 254 GLY A O 1
ATOM 1941 N N . THR A 1 255 ? 11.766 -20.797 2.963 1 97.19 255 THR A N 1
ATOM 1942 C CA . THR A 1 255 ? 11.289 -22.125 3.301 1 97.19 255 THR A CA 1
ATOM 1943 C C . THR A 1 255 ? 10.023 -22.453 2.514 1 97.19 255 THR A C 1
ATOM 1945 O O . THR A 1 255 ? 9.406 -21.578 1.911 1 97.19 255 THR A O 1
ATOM 1948 N N . TYR A 1 256 ? 9.734 -23.672 2.41 1 95.38 256 TYR A N 1
ATOM 1949 C CA . TYR A 1 256 ? 8.5 -24.25 1.896 1 95.38 256 TYR A CA 1
ATOM 1950 C C . TYR A 1 256 ? 8.008 -25.375 2.791 1 95.38 256 TYR A C 1
ATOM 1952 O O . TYR A 1 256 ? 8.328 -26.547 2.553 1 95.38 256 TYR A O 1
ATOM 1960 N N . ASP A 1 257 ? 7.203 -25.016 3.771 1 95.81 257 ASP A N 1
ATOM 1961 C CA . ASP A 1 257 ? 6.785 -25.922 4.836 1 95.81 257 ASP A CA 1
ATOM 1962 C C . ASP A 1 257 ? 5.289 -26.219 4.754 1 95.81 257 ASP A C 1
ATOM 1964 O O . ASP A 1 257 ? 4.477 -25.5 5.352 1 95.81 257 ASP A O 1
ATOM 1968 N N . LYS A 1 258 ? 4.98 -27.375 4.172 1 95.69 258 LYS A N 1
ATOM 1969 C CA . LYS A 1 258 ? 3.568 -27.719 4.047 1 95.69 258 LYS A CA 1
ATOM 1970 C C . LYS A 1 258 ? 2.957 -28.047 5.406 1 95.69 258 LYS A C 1
ATOM 1972 O O . LYS A 1 258 ? 3.637 -28.578 6.289 1 95.69 258 LYS A O 1
ATOM 1977 N N . ASP A 1 259 ? 1.796 -27.672 5.562 1 97.38 259 ASP A N 1
ATOM 1978 C CA . ASP A 1 259 ? 0.977 -28.016 6.727 1 97.38 259 ASP A CA 1
ATOM 1979 C C . ASP A 1 259 ? 1.482 -27.297 7.977 1 97.38 259 ASP A C 1
ATOM 1981 O O . ASP A 1 259 ? 1.451 -27.859 9.07 1 97.38 259 ASP A O 1
ATOM 1985 N N . ASN A 1 260 ? 2.043 -26.156 7.852 1 98 260 ASN A N 1
ATOM 1986 C CA . ASN A 1 260 ? 2.553 -25.328 8.938 1 98 260 ASN A CA 1
ATOM 1987 C C . ASN A 1 260 ? 1.897 -23.953 8.945 1 98 260 ASN A C 1
ATOM 1989 O O . ASN A 1 260 ? 2.07 -23.172 8.008 1 98 260 ASN A O 1
ATOM 1993 N N . TRP A 1 261 ? 1.137 -23.625 10 1 98 261 TRP A N 1
ATOM 1994 C CA . TRP A 1 261 ? 0.362 -22.391 10.109 1 98 261 TRP A CA 1
ATOM 1995 C C . TRP A 1 261 ? 1.104 -21.344 10.945 1 98 261 TRP A C 1
ATOM 1997 O O . TRP A 1 261 ? 0.611 -20.234 11.141 1 98 261 TRP A O 1
ATOM 2007 N N . ASP A 1 262 ? 2.352 -21.703 11.469 1 98.19 262 ASP A N 1
ATOM 2008 C CA . ASP A 1 262 ? 3.043 -20.844 12.43 1 98.19 262 ASP A CA 1
ATOM 2009 C C . ASP A 1 262 ? 3.41 -19.5 11.805 1 98.19 262 ASP A C 1
ATOM 2011 O O . ASP A 1 262 ? 4.199 -19.453 10.859 1 98.19 262 ASP A O 1
ATOM 2015 N N . PRO A 1 263 ? 2.895 -18.406 12.359 1 98.06 263 PRO A N 1
ATOM 2016 C CA . PRO A 1 263 ? 3.117 -17.094 11.742 1 98.06 263 PRO A CA 1
ATOM 2017 C C . PRO A 1 263 ? 4.426 -16.453 12.188 1 98.06 263 PRO A C 1
ATOM 2019 O O . PRO A 1 263 ? 4.777 -15.367 11.711 1 98.06 263 PRO A O 1
ATOM 2022 N N . ASN A 1 264 ? 5.191 -17.062 13.094 1 98.12 264 ASN A N 1
ATOM 2023 C CA . ASN A 1 264 ? 6.336 -16.422 13.734 1 98.12 264 ASN A CA 1
ATOM 2024 C C . ASN A 1 264 ? 7.645 -16.797 13.047 1 98.12 264 ASN A C 1
ATOM 2026 O O . ASN A 1 264 ? 7.887 -17.984 12.766 1 98.12 264 ASN A O 1
ATOM 2030 N N . PRO A 1 265 ? 8.469 -15.805 12.789 1 98.44 265 PRO A N 1
ATOM 2031 C CA . PRO A 1 265 ? 9.773 -16.141 12.219 1 98.44 265 PRO A CA 1
ATOM 2032 C C . PRO A 1 265 ? 10.672 -16.906 13.195 1 98.44 265 PRO A C 1
ATOM 2034 O O . PRO A 1 265 ? 10.641 -16.641 14.398 1 98.44 265 PRO A O 1
ATOM 2037 N N . ASP A 1 266 ? 11.391 -17.859 12.703 1 98.31 266 ASP A N 1
ATOM 2038 C CA . ASP A 1 266 ? 12.422 -18.578 13.445 1 98.31 266 ASP A CA 1
ATOM 2039 C C . ASP A 1 266 ? 13.797 -17.953 13.195 1 98.31 266 ASP A C 1
ATOM 2041 O O . ASP A 1 266 ? 14.289 -17.953 12.062 1 98.31 266 ASP A O 1
ATOM 2045 N N . PRO A 1 267 ? 14.453 -17.469 14.258 1 98.31 267 PRO A N 1
ATOM 2046 C CA . PRO A 1 267 ? 15.742 -16.797 14.062 1 98.31 267 PRO A CA 1
ATOM 2047 C C . PRO A 1 267 ? 16.812 -17.719 13.5 1 98.31 267 PRO A C 1
ATOM 2049 O O . PRO A 1 267 ? 17.703 -17.266 12.781 1 98.31 267 PRO A O 1
ATOM 2052 N N . ASN A 1 268 ? 16.734 -19 13.789 1 98.25 268 ASN A N 1
ATOM 2053 C CA . ASN A 1 268 ? 17.703 -19.922 13.219 1 98.25 268 ASN A CA 1
ATOM 2054 C C . ASN A 1 268 ? 17.516 -20.062 11.703 1 98.25 268 ASN A C 1
ATOM 2056 O O . ASN A 1 268 ? 18.484 -20.109 10.961 1 98.25 268 ASN A O 1
ATOM 2060 N N . ILE A 1 269 ? 16.312 -20.141 11.336 1 98.31 269 ILE A N 1
ATOM 2061 C CA . ILE A 1 269 ? 16.016 -20.219 9.906 1 98.31 269 ILE A CA 1
ATOM 2062 C C . ILE A 1 269 ? 16.453 -18.922 9.227 1 98.31 269 ILE A C 1
ATOM 2064 O O . ILE A 1 269 ? 17.031 -18.953 8.133 1 98.31 269 ILE A O 1
ATOM 2068 N N . ALA A 1 270 ? 16.234 -17.766 9.875 1 98.69 270 ALA A N 1
ATOM 2069 C CA . ALA A 1 270 ? 16.641 -16.469 9.328 1 98.69 270 ALA A CA 1
ATOM 2070 C C . ALA A 1 270 ? 18.141 -16.438 9.055 1 98.69 270 ALA A C 1
ATOM 2072 O O . ALA A 1 270 ? 18.578 -16 7.988 1 98.69 270 ALA A O 1
ATOM 2073 N N . ILE A 1 271 ? 18.891 -16.938 9.969 1 98.56 271 ILE A N 1
ATOM 2074 C CA . ILE A 1 271 ? 20.344 -16.969 9.828 1 98.56 271 ILE A CA 1
ATOM 2075 C C . ILE A 1 271 ? 20.734 -17.844 8.641 1 98.56 271 ILE A C 1
ATOM 2077 O O . ILE A 1 271 ? 21.578 -17.469 7.828 1 98.56 271 ILE A O 1
ATOM 2081 N N . ARG A 1 272 ? 20.109 -19.031 8.523 1 98.56 272 ARG A N 1
ATOM 2082 C CA . ARG A 1 272 ? 20.422 -19.938 7.426 1 98.56 272 ARG A CA 1
ATOM 2083 C C . ARG A 1 272 ? 20.031 -19.328 6.082 1 98.56 272 ARG A C 1
ATOM 2085 O O . ARG A 1 272 ? 20.766 -19.469 5.098 1 98.56 272 ARG A O 1
ATOM 2092 N N . ILE A 1 273 ? 18.938 -18.594 6.039 1 98.75 273 ILE A N 1
ATOM 2093 C CA . ILE A 1 273 ? 18.5 -17.906 4.824 1 98.75 273 ILE A CA 1
ATOM 2094 C C . ILE A 1 273 ? 19.562 -16.891 4.406 1 98.75 273 ILE A C 1
ATOM 2096 O O . ILE A 1 273 ? 20 -16.875 3.254 1 98.75 273 ILE A O 1
ATOM 2100 N N . MET A 1 274 ? 19.938 -16.062 5.359 1 98.81 274 MET A N 1
ATOM 2101 C CA . MET A 1 274 ? 20.891 -15 5.055 1 98.81 274 MET A CA 1
ATOM 2102 C C . MET A 1 274 ? 22.219 -15.586 4.598 1 98.81 274 MET A C 1
ATOM 2104 O O . MET A 1 274 ? 22.812 -15.117 3.619 1 98.81 274 MET A O 1
ATOM 2108 N N . LYS A 1 275 ? 22.672 -16.641 5.215 1 98.38 275 LYS A N 1
ATOM 2109 C CA . LYS A 1 275 ? 23.938 -17.281 4.879 1 98.38 275 LYS A CA 1
ATOM 2110 C C . LYS A 1 275 ? 23.906 -17.844 3.465 1 98.38 275 LYS A C 1
ATOM 2112 O O . LYS A 1 275 ? 24.812 -17.594 2.666 1 98.38 275 LYS A O 1
ATOM 2117 N N . ARG A 1 276 ? 22.922 -18.641 3.119 1 96.94 276 ARG A N 1
ATOM 2118 C CA . ARG A 1 276 ? 22.922 -19.297 1.812 1 96.94 276 ARG A CA 1
ATOM 2119 C C . ARG A 1 276 ? 22.734 -18.266 0.694 1 96.94 276 ARG A C 1
ATOM 2121 O O . ARG A 1 276 ? 23.281 -18.438 -0.396 1 96.94 276 ARG A O 1
ATOM 2128 N N . CYS A 1 277 ? 21.984 -17.156 0.958 1 97.94 277 CYS A N 1
ATOM 2129 C CA . CYS A 1 277 ? 21.828 -16.125 -0.061 1 97.94 277 CYS A CA 1
ATOM 2130 C C . CYS A 1 277 ? 23.141 -15.398 -0.299 1 97.94 277 CYS A C 1
ATOM 2132 O O . CYS A 1 277 ? 23.531 -15.188 -1.445 1 97.94 277 CYS A O 1
ATOM 2134 N N . VAL A 1 278 ? 23.797 -15.047 0.778 1 97.88 278 VAL A N 1
ATOM 2135 C CA . VAL A 1 278 ? 25.062 -14.328 0.661 1 97.88 278 VAL A CA 1
ATOM 2136 C C . VAL A 1 278 ? 26.125 -15.234 0.028 1 97.88 278 VAL A C 1
ATOM 2138 O O . VAL A 1 278 ? 26.969 -14.773 -0.747 1 97.88 278 VAL A O 1
ATOM 2141 N N . GLU A 1 279 ? 26.062 -16.547 0.322 1 96.56 279 GLU A N 1
ATOM 2142 C CA . GLU A 1 279 ? 26.969 -17.5 -0.3 1 96.56 279 GLU A CA 1
ATOM 2143 C C . GLU A 1 279 ? 26.719 -17.609 -1.8 1 96.56 279 GLU A C 1
ATOM 2145 O O . GLU A 1 279 ? 27.656 -17.641 -2.596 1 96.56 279 GLU A O 1
ATOM 2150 N N . LEU A 1 280 ? 25.5 -17.656 -2.152 1 96.5 280 LEU A N 1
ATOM 2151 C CA . LEU A 1 280 ? 25.141 -17.781 -3.561 1 96.5 280 LEU A CA 1
ATOM 2152 C C . LEU A 1 280 ? 25.453 -16.5 -4.324 1 96.5 280 LEU A C 1
ATOM 2154 O O . LEU A 1 280 ? 25.859 -16.562 -5.492 1 96.5 280 LEU A O 1
ATOM 2158 N N . SER A 1 281 ? 25.266 -15.352 -3.686 1 96.12 281 SER A N 1
ATOM 2159 C CA . SER A 1 281 ? 25.531 -14.055 -4.285 1 96.12 281 SER A CA 1
ATOM 2160 C C . SER A 1 281 ? 26.297 -13.141 -3.322 1 96.12 281 SER A C 1
ATOM 2162 O O . SER A 1 281 ? 25.719 -12.219 -2.746 1 96.12 281 SER A O 1
ATOM 2164 N N . PRO A 1 282 ? 27.578 -13.266 -3.27 1 95.94 282 PRO A N 1
ATOM 2165 C CA . PRO A 1 282 ? 28.375 -12.461 -2.342 1 95.94 282 PRO A CA 1
ATOM 2166 C C . PRO A 1 282 ? 28.266 -10.961 -2.613 1 95.94 282 PRO A C 1
ATOM 2168 O O . PRO A 1 282 ? 28.484 -10.148 -1.713 1 95.94 282 PRO A O 1
ATOM 2171 N N . ALA A 1 283 ? 27.891 -10.586 -3.822 1 95.25 283 ALA A N 1
ATOM 2172 C CA . ALA A 1 283 ? 27.75 -9.188 -4.207 1 95.25 283 ALA A CA 1
ATOM 2173 C C . ALA A 1 283 ? 26.656 -8.5 -3.391 1 95.25 283 ALA A C 1
ATOM 2175 O O . ALA A 1 283 ? 26.641 -7.277 -3.27 1 95.25 283 ALA A O 1
ATOM 2176 N N . LEU A 1 284 ? 25.781 -9.258 -2.811 1 97 284 LEU A N 1
ATOM 2177 C CA . LEU A 1 284 ? 24.688 -8.734 -1.998 1 97 284 LEU A CA 1
ATOM 2178 C C . LEU A 1 284 ? 25.219 -7.867 -0.865 1 97 284 LEU A C 1
ATOM 2180 O O . LEU A 1 284 ? 24.562 -6.895 -0.466 1 97 284 LEU A O 1
ATOM 2184 N N . THR A 1 285 ? 26.406 -8.25 -0.371 1 97.62 285 THR A N 1
ATOM 2185 C CA . THR A 1 285 ? 26.984 -7.508 0.746 1 97.62 285 THR A CA 1
ATOM 2186 C C . THR A 1 285 ? 28.375 -6.992 0.39 1 97.62 285 THR A C 1
ATOM 2188 O O . THR A 1 285 ? 29.172 -6.672 1.276 1 97.62 285 THR A O 1
ATOM 2191 N N . GLY A 1 286 ? 28.703 -7.062 -0.895 1 95.88 286 GLY A N 1
ATOM 2192 C CA . GLY A 1 286 ? 30.031 -6.648 -1.307 1 95.88 286 GLY A CA 1
ATOM 2193 C C . GLY A 1 286 ? 31.125 -7.508 -0.715 1 95.88 286 GLY A C 1
ATOM 2194 O O . GLY A 1 286 ? 32.219 -7.008 -0.402 1 95.88 286 GLY A O 1
ATOM 2195 N N . GLY A 1 287 ? 30.844 -8.719 -0.44 1 96 287 GLY A N 1
ATOM 2196 C CA . GLY A 1 287 ? 31.812 -9.656 0.094 1 96 287 GLY A CA 1
ATOM 2197 C C . GLY A 1 287 ? 32 -9.523 1.592 1 96 287 GLY A C 1
ATOM 2198 O O . GLY A 1 287 ? 32.938 -10.125 2.158 1 96 287 GLY A O 1
ATOM 2199 N N . LYS A 1 288 ? 31.109 -8.82 2.281 1 97.56 288 LYS A N 1
ATOM 2200 C CA . LYS A 1 288 ? 31.359 -8.492 3.684 1 97.56 288 LYS A CA 1
ATOM 2201 C C . LYS A 1 288 ? 30.547 -9.398 4.609 1 97.56 288 LYS A C 1
ATOM 2203 O O . LYS A 1 288 ? 30.438 -9.133 5.805 1 97.56 288 LYS A O 1
ATOM 2208 N N . GLY A 1 289 ? 29.906 -10.391 4.059 1 97.5 289 GLY A N 1
ATOM 2209 C CA . GLY A 1 289 ? 29.219 -11.375 4.879 1 97.5 289 GLY A CA 1
ATOM 2210 C C . GLY A 1 289 ? 27.828 -10.93 5.289 1 97.5 289 GLY A C 1
ATOM 2211 O O . GLY A 1 289 ? 27.359 -9.875 4.859 1 97.5 289 GLY A O 1
ATOM 2212 N N . ILE A 1 290 ? 27.125 -11.766 6.09 1 98.19 290 ILE A N 1
ATOM 2213 C CA . ILE A 1 290 ? 25.719 -11.555 6.41 1 98.19 290 ILE A CA 1
ATOM 2214 C C . ILE A 1 290 ? 25.578 -10.375 7.367 1 98.19 290 ILE A C 1
ATOM 2216 O O . ILE A 1 290 ? 24.5 -9.773 7.465 1 98.19 290 ILE A O 1
ATOM 2220 N N . GLU A 1 291 ? 26.672 -9.969 8.086 1 98 291 GLU A N 1
ATOM 2221 C CA . GLU A 1 291 ? 26.656 -8.867 9.039 1 98 291 GLU A CA 1
ATOM 2222 C C . GLU A 1 291 ? 26.438 -7.531 8.328 1 98 291 GLU A C 1
ATOM 2224 O O . GLU A 1 291 ? 26.047 -6.547 8.953 1 98 291 GLU A O 1
ATOM 2229 N N . ALA A 1 292 ? 26.672 -7.535 7.039 1 98.06 292 ALA A N 1
ATOM 2230 C CA . ALA A 1 292 ? 26.531 -6.305 6.266 1 98.06 292 ALA A CA 1
ATOM 2231 C C . ALA A 1 292 ? 25.141 -6.168 5.68 1 98.06 292 ALA A C 1
ATOM 2233 O O . ALA A 1 292 ? 24.828 -5.191 4.992 1 98.06 292 ALA A O 1
ATOM 2234 N N . LEU A 1 293 ? 24.297 -7.102 5.961 1 98.56 293 LEU A N 1
ATOM 2235 C CA . LEU A 1 293 ? 22.906 -6.977 5.551 1 98.56 293 LEU A CA 1
ATOM 2236 C C . LEU A 1 293 ? 22.188 -5.945 6.406 1 98.56 293 LEU A C 1
ATOM 2238 O O . LEU A 1 293 ? 22.359 -5.906 7.625 1 98.56 293 LEU A O 1
ATOM 2242 N N . SER A 1 294 ? 21.469 -5.074 5.758 1 98.25 294 SER A N 1
ATOM 2243 C CA . SER A 1 294 ? 20.594 -4.129 6.438 1 98.25 294 SER A CA 1
ATOM 2244 C C . SER A 1 294 ? 19.141 -4.617 6.434 1 98.25 294 SER A C 1
ATOM 2246 O O . SER A 1 294 ? 18.422 -4.398 5.461 1 98.25 294 SER A O 1
ATOM 2248 N N . ILE A 1 295 ? 18.734 -5.207 7.512 1 98.31 295 ILE A N 1
ATOM 2249 C CA . ILE A 1 295 ? 17.453 -5.918 7.57 1 98.31 295 ILE A CA 1
ATOM 2250 C C . ILE A 1 295 ? 16.312 -4.922 7.777 1 98.31 295 ILE A C 1
ATOM 2252 O O . ILE A 1 295 ? 16.375 -4.082 8.672 1 98.31 295 ILE A O 1
ATOM 2256 N N . ILE A 1 296 ? 15.359 -4.984 6.941 1 98 296 ILE A N 1
ATOM 2257 C CA . ILE A 1 296 ? 14.125 -4.215 7.078 1 98 296 ILE A CA 1
ATOM 2258 C C . ILE A 1 296 ? 13.148 -4.965 7.977 1 98 296 ILE A C 1
ATOM 2260 O O . ILE A 1 296 ? 12.547 -4.379 8.883 1 98 296 ILE A O 1
ATOM 2264 N N . ARG A 1 297 ? 12.969 -6.305 7.688 1 97.62 297 ARG A N 1
ATOM 2265 C CA . ARG A 1 297 ? 12.062 -7.125 8.484 1 97.62 297 ARG A CA 1
ATOM 2266 C C . ARG A 1 297 ? 12.25 -8.602 8.18 1 97.62 297 ARG A C 1
ATOM 2268 O O . ARG A 1 297 ? 12.766 -8.961 7.121 1 97.62 297 ARG A O 1
ATOM 2275 N N . HIS A 1 298 ? 11.836 -9.422 9.148 1 98.12 298 HIS A N 1
ATOM 2276 C CA . HIS A 1 298 ? 11.57 -10.836 8.922 1 98.12 298 HIS A CA 1
ATOM 2277 C C . HIS A 1 298 ? 10.109 -11.078 8.555 1 98.12 298 HIS A C 1
ATOM 2279 O O . HIS A 1 298 ? 9.219 -10.445 9.117 1 98.12 298 HIS A O 1
ATOM 2285 N N . GLY A 1 299 ? 9.875 -11.898 7.527 1 97.5 299 GLY A N 1
ATOM 2286 C CA . GLY A 1 299 ? 8.508 -12.141 7.074 1 97.5 299 GLY A CA 1
ATOM 2287 C C . GLY A 1 299 ? 8.133 -13.609 7.082 1 97.5 299 GLY A C 1
ATOM 2288 O O . GLY A 1 299 ? 8.961 -14.469 6.758 1 97.5 299 GLY A O 1
ATOM 2289 N N . VAL A 1 300 ? 6.91 -13.914 7.484 1 98.62 300 VAL A N 1
ATOM 2290 C CA . VAL A 1 300 ? 6.297 -15.234 7.355 1 98.62 300 VAL A CA 1
ATOM 2291 C C . VAL A 1 300 ? 4.953 -15.109 6.637 1 98.62 300 VAL A C 1
ATOM 2293 O O . VAL A 1 300 ? 4.117 -14.281 7.008 1 98.62 300 VAL A O 1
ATOM 2296 N N . GLY A 1 301 ? 4.793 -15.836 5.609 1 98.25 301 GLY A N 1
ATOM 2297 C CA . GLY A 1 301 ? 3.539 -15.922 4.879 1 98.25 301 GLY A CA 1
ATOM 2298 C C . GLY A 1 301 ? 3.139 -17.344 4.547 1 98.25 301 GLY A C 1
ATOM 2299 O O . GLY A 1 301 ? 3.959 -18.266 4.633 1 98.25 301 GLY A O 1
ATOM 2300 N N . LEU A 1 302 ? 1.903 -17.531 4.262 1 98.62 302 LEU A N 1
ATOM 2301 C CA . LEU A 1 302 ? 1.38 -18.844 3.889 1 98.62 302 LEU A CA 1
ATOM 2302 C C . LEU A 1 302 ? 0.952 -18.859 2.424 1 98.62 302 LEU A C 1
ATOM 2304 O O . LEU A 1 302 ? 0.206 -17.984 1.98 1 98.62 302 LEU A O 1
ATOM 2308 N N . ARG A 1 303 ? 1.454 -19.812 1.701 1 97.81 303 ARG A N 1
ATOM 2309 C CA . ARG A 1 303 ? 0.959 -20.062 0.35 1 97.81 303 ARG A CA 1
ATOM 2310 C C . ARG A 1 303 ? -0.336 -20.859 0.379 1 97.81 303 ARG A C 1
ATOM 2312 O O . ARG A 1 303 ? -0.48 -21.797 1.181 1 97.81 303 ARG A O 1
ATOM 2319 N N . PRO A 1 304 ? -1.275 -20.469 -0.457 1 98.31 304 PRO A N 1
ATOM 2320 C CA . PRO A 1 304 ? -2.508 -21.25 -0.559 1 98.31 304 PRO A CA 1
ATOM 2321 C C . PRO A 1 304 ? -2.342 -22.5 -1.417 1 98.31 304 PRO A C 1
ATOM 2323 O O . PRO A 1 304 ? -2.971 -22.625 -2.471 1 98.31 304 PRO A O 1
ATOM 2326 N N . TYR A 1 305 ? -1.606 -23.438 -0.891 1 97.56 305 TYR A N 1
ATOM 2327 C CA . TYR A 1 305 ? -1.369 -24.703 -1.579 1 97.56 305 TYR A CA 1
ATOM 2328 C C . TYR A 1 305 ? -2.641 -25.547 -1.635 1 97.56 305 TYR A C 1
ATOM 2330 O O . TYR A 1 305 ? -3.439 -25.531 -0.695 1 97.56 305 TYR A O 1
ATOM 2338 N N . ARG A 1 306 ? -2.838 -26.234 -2.775 1 97.88 306 ARG A N 1
ATOM 2339 C CA . ARG A 1 306 ? -3.953 -27.172 -2.908 1 97.88 306 ARG A CA 1
ATOM 2340 C C . ARG A 1 306 ? -3.504 -28.469 -3.562 1 97.88 306 ARG A C 1
ATOM 2342 O O . ARG A 1 306 ? -2.82 -28.453 -4.59 1 97.88 306 ARG A O 1
ATOM 2349 N N . GLU A 1 307 ? -3.959 -29.516 -2.945 1 96 307 GLU A N 1
ATOM 2350 C CA . GLU A 1 307 ? -3.758 -30.797 -3.619 1 96 307 GLU A CA 1
ATOM 2351 C C . GLU A 1 307 ? -4.527 -30.859 -4.938 1 96 307 GLU A C 1
ATOM 2353 O O . GLU A 1 307 ? -5.73 -30.594 -4.969 1 96 307 GLU A O 1
ATOM 2358 N N . GLY A 1 308 ? -3.861 -31.078 -5.961 1 93.38 308 GLY A N 1
ATOM 2359 C CA . GLY A 1 308 ? -4.488 -31.094 -7.27 1 93.38 308 GLY A CA 1
ATOM 2360 C C . GLY A 1 308 ? -4.324 -29.781 -8.023 1 93.38 308 GLY A C 1
ATOM 2361 O O . GLY A 1 308 ? -4.68 -29.688 -9.203 1 93.38 308 GLY A O 1
ATOM 2362 N N . GLY A 1 309 ? -3.795 -28.828 -7.363 1 94.88 309 GLY A N 1
ATOM 2363 C CA . GLY A 1 309 ? -3.486 -27.562 -8.031 1 94.88 309 GLY A CA 1
ATOM 2364 C C . GLY A 1 309 ? -4.664 -26.609 -8.086 1 94.88 309 GLY A C 1
ATOM 2365 O O . GLY A 1 309 ? -5.617 -26.75 -7.312 1 94.88 309 GLY A O 1
ATOM 2366 N N . LEU A 1 310 ? -4.586 -25.719 -8.93 1 97.56 310 LEU A N 1
ATOM 2367 C CA . LEU A 1 310 ? -5.566 -24.641 -9.094 1 97.56 310 LEU A CA 1
ATOM 2368 C C . LEU A 1 310 ? -6.969 -25.219 -9.273 1 97.56 310 LEU A C 1
ATOM 2370 O O . LEU A 1 310 ? -7.172 -26.141 -10.062 1 97.56 310 LEU A O 1
ATOM 2374 N N . ARG A 1 311 ? -7.891 -24.75 -8.469 1 98.69 311 ARG A N 1
ATOM 2375 C CA . ARG A 1 311 ? -9.312 -24.984 -8.711 1 98.69 311 ARG A CA 1
ATOM 2376 C C . ARG A 1 311 ? -9.938 -23.812 -9.445 1 98.69 311 ARG A C 1
ATOM 2378 O O . ARG A 1 311 ? -10.023 -22.703 -8.898 1 98.69 311 ARG A O 1
ATOM 2385 N N . LEU A 1 312 ? -10.305 -23.953 -10.648 1 98.81 312 LEU A N 1
ATOM 2386 C CA . LEU A 1 312 ? -10.992 -22.984 -11.484 1 98.81 312 LEU A CA 1
ATOM 2387 C C . LEU A 1 312 ? -12.172 -23.609 -12.211 1 98.81 312 LEU A C 1
ATOM 2389 O O . LEU A 1 312 ? -12 -24.266 -13.242 1 98.81 312 LEU A O 1
ATOM 2393 N N . GLU A 1 313 ? -13.336 -23.406 -11.633 1 98.75 313 GLU A N 1
ATOM 2394 C CA . GLU A 1 313 ? -14.5 -24.125 -12.156 1 98.75 313 GLU A CA 1
ATOM 2395 C C . GLU A 1 313 ? -15.797 -23.484 -11.68 1 98.75 313 GLU A C 1
ATOM 2397 O O . GLU A 1 313 ? -15.797 -22.719 -10.711 1 98.75 313 GLU A O 1
ATOM 2402 N N . VAL A 1 314 ? -16.891 -23.812 -12.32 1 98.81 314 VAL A N 1
ATOM 2403 C CA . VAL A 1 314 ? -18.219 -23.375 -11.945 1 98.81 314 VAL A CA 1
ATOM 2404 C C . VAL A 1 314 ? -18.859 -24.391 -11 1 98.81 314 VAL A C 1
ATOM 2406 O O . VAL A 1 314 ? -18.781 -25.594 -11.227 1 98.81 314 VAL A O 1
ATOM 2409 N N . ASP A 1 315 ? -19.344 -23.906 -9.922 1 98.69 315 ASP A N 1
ATOM 2410 C CA . ASP A 1 315 ? -20.109 -24.672 -8.938 1 98.69 315 ASP A CA 1
ATOM 2411 C C . ASP A 1 315 ? -21.531 -24.156 -8.828 1 98.69 315 ASP A C 1
ATOM 2413 O O . ASP A 1 315 ? -21.781 -23.078 -8.297 1 98.69 315 ASP A O 1
ATOM 2417 N N . LYS A 1 316 ? -22.547 -24.984 -9.289 1 97.75 316 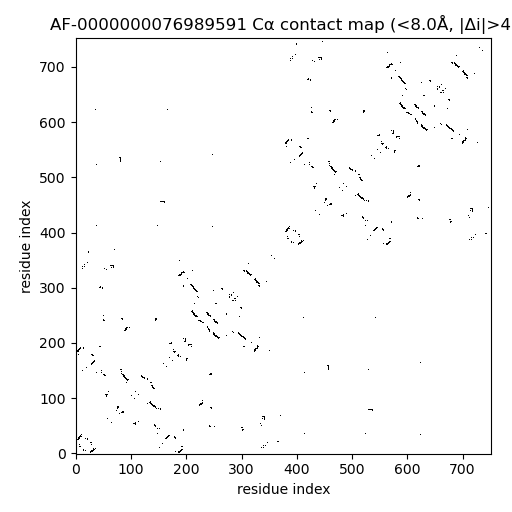LYS A N 1
ATOM 2418 C CA . LYS A 1 316 ? -23.953 -24.594 -9.25 1 97.75 316 LYS A CA 1
ATOM 2419 C C . LYS A 1 316 ? -24.703 -25.359 -8.156 1 97.75 316 LYS A C 1
ATOM 2421 O O . LYS A 1 316 ? -25.922 -25.297 -8.07 1 97.75 316 LYS A O 1
ATOM 2426 N N . LYS A 1 317 ? -24.016 -26.078 -7.336 1 97.12 317 LYS A N 1
ATOM 2427 C CA . LYS A 1 317 ? -24.656 -27 -6.402 1 97.12 317 LYS A CA 1
ATOM 2428 C C . LYS A 1 317 ? -24.594 -26.469 -4.973 1 97.12 317 LYS A C 1
ATOM 2430 O O . LYS A 1 317 ? -25.453 -26.797 -4.152 1 97.12 317 LYS A O 1
ATOM 2435 N N . THR A 1 318 ? -23.625 -25.703 -4.668 1 96.94 318 THR A N 1
ATOM 2436 C CA . THR A 1 318 ? -23.344 -25.297 -3.295 1 96.94 318 THR A CA 1
ATOM 2437 C C . THR A 1 318 ? -24.469 -24.406 -2.76 1 96.94 318 THR A C 1
ATOM 2439 O O . THR A 1 318 ? -24.891 -24.562 -1.61 1 96.94 318 THR A O 1
ATOM 2442 N N . LEU A 1 319 ? -24.938 -23.516 -3.586 1 97.25 319 LEU A N 1
ATOM 2443 C CA . LEU A 1 319 ? -26.016 -22.641 -3.152 1 97.25 319 LEU A CA 1
ATOM 2444 C C . LEU A 1 319 ? -27.375 -23.203 -3.584 1 97.25 319 LEU A C 1
ATOM 2446 O O . LEU A 1 319 ? -27.547 -23.594 -4.742 1 97.25 319 LEU A O 1
ATOM 2450 N N . ASP A 1 320 ? -28.344 -23.188 -2.756 1 95 320 ASP A N 1
ATOM 2451 C CA . ASP A 1 320 ? -29.641 -23.844 -2.955 1 95 320 ASP A CA 1
ATOM 2452 C C . ASP A 1 320 ? -30.422 -23.188 -4.098 1 95 320 ASP A C 1
ATOM 2454 O O . ASP A 1 320 ? -31.188 -23.844 -4.797 1 95 320 ASP A O 1
ATOM 2458 N N . ASP A 1 321 ? -30.219 -21.953 -4.316 1 95.62 321 ASP A N 1
ATOM 2459 C CA . ASP A 1 321 ? -31.016 -21.25 -5.332 1 95.62 321 ASP A CA 1
ATOM 2460 C C . ASP A 1 321 ? -30.359 -21.375 -6.707 1 95.62 321 ASP A C 1
ATOM 2462 O O . ASP A 1 321 ? -30.828 -20.766 -7.676 1 95.62 321 ASP A O 1
ATOM 2466 N N . GLY A 1 322 ? -29.203 -22.031 -6.781 1 96 322 GLY A N 1
ATOM 2467 C CA . GLY A 1 322 ? -28.562 -22.312 -8.055 1 96 322 GLY A CA 1
ATOM 2468 C C . GLY A 1 322 ? -27.625 -21.203 -8.508 1 96 322 GLY A C 1
ATOM 2469 O O . GLY A 1 322 ? -27.047 -21.281 -9.586 1 96 322 GLY A O 1
ATOM 2470 N N . THR A 1 323 ? -27.453 -20.203 -7.66 1 97.69 323 THR A N 1
ATOM 2471 C CA . THR A 1 323 ? -26.5 -19.141 -8.008 1 97.69 323 THR A CA 1
ATOM 2472 C C . THR A 1 323 ? -25.109 -19.734 -8.219 1 97.69 323 THR A C 1
ATOM 2474 O O . THR A 1 323 ? -24.594 -20.453 -7.363 1 97.69 323 THR A O 1
ATOM 2477 N N . PRO A 1 324 ? -24.516 -19.484 -9.367 1 98.69 324 PRO A N 1
ATOM 2478 C CA . PRO A 1 324 ? -23.219 -20.094 -9.641 1 98.69 324 PRO A CA 1
ATOM 2479 C C . PRO A 1 324 ? -22.094 -19.453 -8.836 1 98.69 324 PRO A C 1
ATOM 2481 O O . PRO A 1 324 ? -22.062 -18.234 -8.648 1 98.69 324 PRO A O 1
ATOM 2484 N N . ILE A 1 325 ? -21.219 -20.297 -8.344 1 98.88 325 ILE A N 1
ATOM 2485 C CA . ILE A 1 325 ? -19.953 -19.922 -7.742 1 98.88 325 ILE A CA 1
ATOM 2486 C C . ILE A 1 325 ? -18.812 -20.328 -8.672 1 98.88 325 ILE A C 1
ATOM 2488 O O . ILE A 1 325 ? -18.734 -21.469 -9.125 1 98.88 325 ILE A O 1
ATOM 2492 N N . ILE A 1 326 ? -18 -19.422 -9.016 1 98.94 326 ILE A N 1
ATOM 2493 C CA . ILE A 1 326 ? -16.75 -19.734 -9.695 1 98.94 326 ILE A CA 1
ATOM 2494 C C . ILE A 1 326 ? -15.609 -19.797 -8.672 1 98.94 326 ILE A C 1
ATOM 2496 O O . ILE A 1 326 ? -15.234 -18.766 -8.094 1 98.94 326 ILE A O 1
ATOM 2500 N N . HIS A 1 327 ? -15.102 -20.969 -8.469 1 98.94 327 HIS A N 1
ATOM 2501 C CA . HIS A 1 327 ? -13.938 -21.125 -7.605 1 98.94 327 HIS A CA 1
ATOM 2502 C C . HIS A 1 327 ? -12.656 -20.703 -8.328 1 98.94 327 HIS A C 1
ATOM 2504 O O . HIS A 1 327 ? -12.477 -21.016 -9.508 1 98.94 327 HIS A O 1
ATOM 2510 N N . HIS A 1 328 ? -11.789 -20 -7.719 1 98.94 328 HIS A N 1
ATOM 2511 C CA . HIS A 1 328 ? -10.57 -19.406 -8.242 1 98.94 328 HIS A CA 1
ATOM 2512 C C . HIS A 1 328 ? -9.492 -19.312 -7.16 1 98.94 328 HIS A C 1
ATOM 2514 O O . HIS A 1 328 ? -9.195 -18.219 -6.668 1 98.94 328 HIS A O 1
ATOM 2520 N N . TYR A 1 329 ? -8.961 -20.484 -6.719 1 98.81 329 TYR A N 1
ATOM 2521 C CA . TYR A 1 329 ? -7.957 -20.547 -5.66 1 98.81 329 TYR A CA 1
ATOM 2522 C C . TYR A 1 329 ? -7.082 -21.781 -5.812 1 98.81 329 TYR A C 1
ATOM 2524 O O . TYR A 1 329 ? -7.336 -22.625 -6.672 1 98.81 329 TYR A O 1
ATOM 2532 N N . GLY A 1 330 ? -6.004 -21.812 -5.043 1 98.12 330 GLY A N 1
ATOM 2533 C CA . GLY A 1 330 ? -5.121 -22.969 -5.055 1 98.12 330 GLY A CA 1
ATOM 2534 C C . GLY A 1 330 ? -3.838 -22.734 -5.828 1 98.12 330 GLY A C 1
ATOM 2535 O O . GLY A 1 330 ? -3.227 -23.672 -6.328 1 98.12 330 GLY A O 1
ATOM 2536 N N . HIS A 1 331 ? -3.338 -21.547 -5.867 1 96.06 331 HIS A N 1
ATOM 2537 C CA . HIS A 1 331 ? -2.209 -21.172 -6.711 1 96.06 331 HIS A CA 1
ATOM 2538 C C . HIS A 1 331 ? -0.884 -21.547 -6.062 1 96.06 331 HIS A C 1
ATOM 2540 O O . HIS A 1 331 ? 0.155 -21.562 -6.727 1 96.06 331 HIS A O 1
ATOM 2546 N N . ALA A 1 332 ? -0.939 -21.766 -4.809 1 94.62 332 ALA A N 1
ATOM 2547 C CA . ALA A 1 332 ? 0.296 -22.016 -4.074 1 94.62 332 ALA A CA 1
ATOM 2548 C C . ALA A 1 332 ? 1.265 -20.844 -4.211 1 94.62 332 ALA A C 1
ATOM 2550 O O . ALA A 1 332 ? 0.922 -19.703 -3.883 1 94.62 332 ALA A O 1
ATOM 2551 N N . GLY A 1 333 ? 2.434 -21.062 -4.855 1 93.56 333 GLY A N 1
ATOM 2552 C CA . GLY A 1 333 ? 3.465 -20.031 -4.852 1 93.56 333 GLY A CA 1
ATOM 2553 C C . GLY A 1 333 ? 3.547 -19.266 -6.156 1 93.56 333 GLY A C 1
ATOM 2554 O O . GLY A 1 333 ? 4.48 -18.5 -6.367 1 93.56 333 GLY A O 1
ATOM 2555 N N . TRP A 1 334 ? 2.549 -19.438 -7.051 1 95.56 334 TRP A N 1
ATOM 2556 C CA . TRP A 1 334 ? 2.684 -18.812 -8.367 1 95.56 334 TRP A CA 1
ATOM 2557 C C . TRP A 1 334 ? 1.485 -17.922 -8.672 1 95.56 334 TRP A C 1
ATOM 2559 O O . TRP A 1 334 ? 1.138 -17.734 -9.836 1 95.56 334 TRP A O 1
ATOM 2569 N N . GLY A 1 335 ? 0.82 -17.375 -7.617 1 97.12 335 GLY A N 1
ATOM 2570 C CA . GLY A 1 335 ? -0.368 -16.547 -7.781 1 97.12 335 GLY A CA 1
ATOM 2571 C C . GLY A 1 335 ? -0.113 -15.281 -8.586 1 97.12 335 GLY A C 1
ATOM 2572 O O . GLY A 1 335 ? -0.941 -14.883 -9.406 1 97.12 335 GLY A O 1
ATOM 2573 N N . TYR A 1 336 ? 1.014 -14.641 -8.375 1 98.5 336 TYR A N 1
ATOM 2574 C CA . TYR A 1 336 ? 1.345 -13.414 -9.094 1 98.5 336 TYR A CA 1
ATOM 2575 C C . TYR A 1 336 ? 1.655 -13.711 -10.555 1 98.5 336 TYR A C 1
ATOM 2577 O O . TYR A 1 336 ? 1.102 -13.078 -11.453 1 98.5 336 TYR A O 1
ATOM 2585 N N . GLN A 1 337 ? 2.418 -14.727 -10.836 1 97.88 337 GLN A N 1
ATOM 2586 C CA . GLN A 1 337 ? 2.893 -14.992 -12.188 1 97.88 337 GLN A CA 1
ATOM 2587 C C . GLN A 1 337 ? 1.84 -15.734 -13.008 1 97.88 337 GLN A C 1
ATOM 2589 O O . GLN A 1 337 ? 2.018 -15.953 -14.211 1 97.88 337 GLN A O 1
ATOM 2594 N N . GLY A 1 338 ? 0.741 -16.078 -12.406 1 98.06 338 GLY A N 1
ATOM 2595 C CA . GLY A 1 338 ? -0.384 -16.656 -13.125 1 98.06 338 GLY A CA 1
ATOM 2596 C C . GLY A 1 338 ? -1.646 -15.82 -13.023 1 98.06 338 GLY A C 1
ATOM 2597 O O . GLY A 1 338 ? -2.705 -16.219 -13.508 1 98.06 338 GLY A O 1
ATOM 2598 N N . SER A 1 339 ? -1.608 -14.664 -12.445 1 98.69 339 SER A N 1
ATOM 2599 C CA . SER A 1 339 ? -2.777 -13.906 -12.016 1 98.69 339 SER A CA 1
ATOM 2600 C C . SER A 1 339 ? -3.646 -13.516 -13.211 1 98.69 339 SER A C 1
ATOM 2602 O O . SER A 1 339 ? -4.859 -13.742 -13.195 1 98.69 339 SER A O 1
ATOM 2604 N N . TYR A 1 340 ? -3.051 -12.969 -14.258 1 98.75 340 TYR A N 1
ATOM 2605 C CA . TYR A 1 340 ? -3.844 -12.523 -15.398 1 98.75 340 TYR A CA 1
ATOM 2606 C C . TYR A 1 340 ? -4.391 -13.711 -16.172 1 98.75 340 TYR A C 1
ATOM 2608 O O . TYR A 1 340 ? -5.531 -13.68 -16.641 1 98.75 340 TYR A O 1
ATOM 2616 N N . GLY A 1 341 ? -3.545 -14.75 -16.328 1 98.62 341 GLY A N 1
ATOM 2617 C CA . GLY A 1 341 ? -4.023 -15.938 -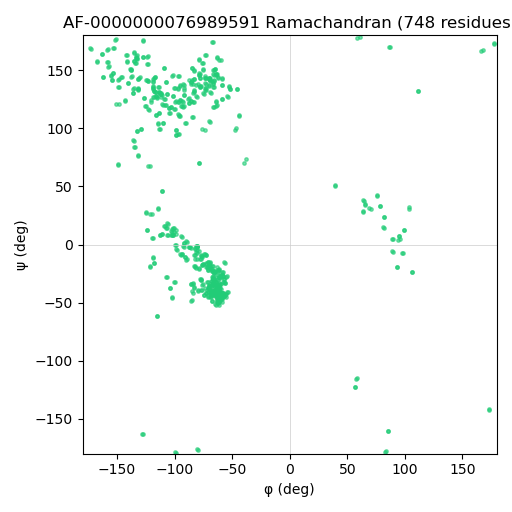17 1 98.62 341 GLY A CA 1
ATOM 2618 C C . GLY A 1 341 ? -5.215 -16.578 -16.328 1 98.62 341 GLY A C 1
ATOM 2619 O O . GLY A 1 341 ? -6.215 -16.906 -16.984 1 98.62 341 GLY A O 1
ATOM 2620 N N . THR A 1 342 ? -5.117 -16.781 -15.039 1 98.75 342 THR A N 1
ATOM 2621 C CA . THR A 1 342 ? -6.219 -17.438 -14.336 1 98.75 342 THR A CA 1
ATOM 2622 C C . THR A 1 342 ? -7.426 -16.516 -14.242 1 98.75 342 THR A C 1
ATOM 2624 O O . THR A 1 342 ? -8.57 -16.969 -14.273 1 98.75 342 THR A O 1
ATOM 2627 N N . ALA A 1 343 ? -7.195 -15.18 -14.141 1 98.88 343 ALA A N 1
ATOM 2628 C CA . ALA A 1 343 ? -8.297 -14.227 -14.188 1 98.88 343 ALA A CA 1
ATOM 2629 C C . ALA A 1 343 ? -9 -14.266 -15.539 1 98.88 343 ALA A C 1
ATOM 2631 O O . ALA A 1 343 ? -10.227 -14.133 -15.609 1 98.88 343 ALA A O 1
ATOM 2632 N N . GLU A 1 344 ? -8.219 -14.422 -16.609 1 98.62 344 GLU A N 1
ATOM 2633 C CA . GLU A 1 344 ? -8.812 -14.656 -17.922 1 98.62 344 GLU A CA 1
ATOM 2634 C C . GLU A 1 344 ? -9.734 -15.875 -17.906 1 98.62 344 GLU A C 1
ATOM 2636 O O . GLU A 1 344 ? -10.82 -15.844 -18.484 1 98.62 344 GLU A O 1
ATOM 2641 N N . GLY A 1 345 ? -9.266 -16.875 -17.25 1 98.75 345 GLY A N 1
ATOM 2642 C CA . GLY A 1 345 ? -10.102 -18.047 -17.078 1 98.75 345 GLY A CA 1
ATOM 2643 C C . GLY A 1 345 ? -11.406 -17.75 -16.375 1 98.75 345 GLY A C 1
ATOM 2644 O O . GLY A 1 345 ? -12.461 -18.281 -16.734 1 98.75 345 GLY A O 1
ATOM 2645 N N . VAL A 1 346 ? -11.359 -16.922 -15.328 1 98.94 346 VAL A N 1
ATOM 2646 C CA . VAL A 1 346 ? -12.57 -16.516 -14.609 1 98.94 346 VAL A CA 1
ATOM 2647 C C . VAL A 1 346 ? -13.523 -15.797 -15.57 1 98.94 346 VAL A C 1
ATOM 2649 O O . VAL A 1 346 ? -14.719 -16.078 -15.586 1 98.94 346 VAL A O 1
ATOM 2652 N N . VAL A 1 347 ? -13.008 -14.883 -16.359 1 98.69 347 VAL A N 1
ATOM 2653 C CA . VAL A 1 347 ? -13.82 -14.148 -17.312 1 98.69 347 VAL A CA 1
ATOM 2654 C C . VAL A 1 347 ? -14.453 -15.125 -18.312 1 98.69 347 VAL A C 1
ATOM 2656 O O . VAL A 1 347 ? -1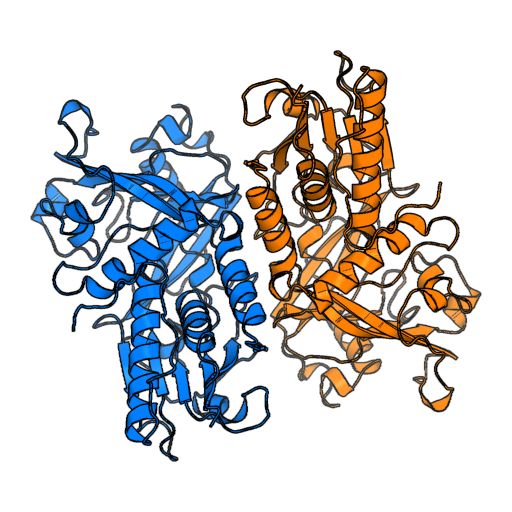5.633 -14.992 -18.656 1 98.69 347 VAL A O 1
ATOM 2659 N N . GLU A 1 348 ? -13.664 -16.109 -18.812 1 98.25 348 GLU A N 1
ATOM 2660 C CA . GLU A 1 348 ? -14.18 -17.125 -19.719 1 98.25 348 GLU A CA 1
ATOM 2661 C C . GLU A 1 348 ? -15.375 -17.859 -19.109 1 98.25 348 GLU A C 1
ATOM 2663 O O . GLU A 1 348 ? -16.391 -18.047 -19.781 1 98.25 348 GLU A O 1
ATOM 2668 N N . LEU A 1 349 ? -15.281 -18.234 -17.875 1 98.81 349 LEU A N 1
ATOM 2669 C CA . LEU A 1 349 ? -16.344 -18.953 -17.203 1 98.81 349 LEU A CA 1
ATOM 2670 C C . LEU A 1 349 ? -17.578 -18.078 -17.016 1 98.81 349 LEU A C 1
ATOM 2672 O O . LEU A 1 349 ? -18.703 -18.531 -17.219 1 98.81 349 LEU A O 1
ATOM 2676 N N . VAL A 1 350 ? -17.391 -16.812 -16.609 1 98.56 350 VAL A N 1
ATOM 2677 C CA . VAL A 1 350 ? -18.5 -15.867 -16.469 1 98.56 350 VAL A CA 1
ATOM 2678 C C . VAL A 1 350 ? -19.219 -15.703 -17.812 1 98.56 350 VAL A C 1
ATOM 2680 O O . VAL A 1 350 ? -20.438 -15.727 -17.875 1 98.56 350 VAL A O 1
ATOM 2683 N N . ASN A 1 351 ? -18.438 -15.562 -18.875 1 97.62 351 ASN A N 1
ATOM 2684 C CA . ASN A 1 351 ? -19 -15.406 -20.219 1 97.62 351 ASN A CA 1
ATOM 2685 C C . ASN A 1 351 ? -19.797 -16.641 -20.641 1 97.62 351 ASN A C 1
ATOM 2687 O O . ASN A 1 351 ? -20.828 -16.531 -21.281 1 97.62 351 ASN A O 1
ATOM 2691 N N . GLU A 1 352 ? -19.281 -17.766 -20.297 1 97.69 352 GLU A N 1
ATOM 2692 C CA . GLU A 1 352 ? -20.016 -19 -20.578 1 97.69 352 GLU A CA 1
ATOM 2693 C C . GLU A 1 352 ? -21.375 -19 -19.891 1 97.69 352 GLU A C 1
ATOM 2695 O O . GLU A 1 352 ? -22.391 -19.375 -20.484 1 97.69 352 GLU A O 1
ATOM 2700 N N . LEU A 1 353 ? -21.406 -18.609 -18.656 1 97.94 353 LEU A N 1
ATOM 2701 C CA . LEU A 1 353 ? -22.656 -18.531 -17.906 1 97.94 353 LEU A CA 1
ATOM 2702 C C . LEU A 1 353 ? -23.609 -17.531 -18.562 1 97.94 353 LEU A C 1
ATOM 2704 O O . LEU A 1 353 ? -24.812 -17.766 -18.625 1 97.94 353 LEU A O 1
ATOM 2708 N N . ARG A 1 354 ? -23.047 -16.453 -19.047 1 96.62 354 ARG A N 1
ATOM 2709 C CA . ARG A 1 354 ? -23.859 -15.438 -19.719 1 96.62 354 ARG A CA 1
ATOM 2710 C C . ARG A 1 354 ? -24.453 -15.969 -21.016 1 96.62 354 ARG A C 1
ATOM 2712 O O . ARG A 1 354 ? -25.625 -15.742 -21.297 1 96.62 354 ARG A O 1
ATOM 2719 N N . VAL A 1 355 ? -23.672 -16.688 -21.75 1 96.56 355 VAL A N 1
ATOM 2720 C CA . VAL A 1 355 ? -24.141 -17.281 -23 1 96.56 355 VAL A CA 1
ATOM 2721 C C . VAL A 1 355 ? -25.234 -18.297 -22.719 1 96.56 355 VAL A C 1
ATOM 2723 O O . VAL A 1 355 ? -26.219 -18.375 -23.438 1 96.56 355 VAL A O 1
ATOM 2726 N N . GLU A 1 356 ? -25.031 -19.078 -21.719 1 96.06 356 GLU A N 1
ATOM 2727 C CA . GLU A 1 356 ? -26.047 -20.047 -21.312 1 96.06 356 GLU A CA 1
ATOM 2728 C C . GLU A 1 356 ? -27.391 -19.375 -21.047 1 96.06 356 GLU A C 1
ATOM 2730 O O . GLU A 1 356 ? -28.453 -19.969 -21.25 1 96.06 356 GLU A O 1
ATOM 2735 N N . LYS A 1 357 ? -27.344 -18.125 -20.672 1 93.94 357 LYS A N 1
ATOM 2736 C CA . LYS A 1 357 ? -28.562 -17.359 -20.375 1 93.94 357 LYS A CA 1
ATOM 2737 C C . LYS A 1 357 ? -29.062 -16.609 -21.609 1 93.94 357 LYS A C 1
ATOM 2739 O O . LYS A 1 357 ? -29.984 -15.805 -21.516 1 93.94 357 LYS A O 1
ATOM 2744 N N . GLY A 1 358 ? -28.328 -16.734 -22.719 1 93.75 358 GLY A N 1
ATOM 2745 C CA . GLY A 1 358 ? -28.797 -16.203 -23.984 1 93.75 358 GLY A CA 1
ATOM 2746 C C . GLY A 1 358 ? -28.188 -14.859 -24.328 1 93.75 358 GLY A C 1
ATOM 2747 O O . GLY A 1 358 ? -28.641 -14.18 -25.25 1 93.75 358 GLY A O 1
ATOM 2748 N N . GLU A 1 359 ? -27.172 -14.523 -23.578 1 94.19 359 GLU A N 1
ATOM 2749 C CA . GLU A 1 359 ? -26.547 -13.234 -23.844 1 94.19 359 GLU A CA 1
ATOM 2750 C C . GLU A 1 359 ? -25.531 -13.328 -25 1 94.19 359 GLU A C 1
ATOM 2752 O O . GLU A 1 359 ? -24.828 -14.328 -25.109 1 94.19 359 GLU A O 1
ATOM 2757 N N . SER A 1 360 ? -25.5 -12.281 -25.797 1 94.06 360 SER A N 1
ATOM 2758 C CA . SER A 1 360 ? -24.469 -12.164 -26.828 1 94.06 360 SER A CA 1
ATOM 2759 C C . SER A 1 360 ? -23.203 -11.531 -26.266 1 94.06 360 SER A C 1
ATOM 2761 O O . SER A 1 360 ? -23.266 -10.578 -25.5 1 94.06 360 SER A O 1
ATOM 2763 N N . LEU A 1 361 ? -22.094 -12.047 -26.672 1 93.81 361 LEU A N 1
ATOM 2764 C CA . LEU A 1 361 ? -20.812 -11.508 -26.234 1 93.81 361 LEU A CA 1
ATOM 2765 C C . LEU A 1 361 ? -20.172 -10.633 -27.312 1 93.81 361 LEU A C 1
ATOM 2767 O O . LEU A 1 361 ? -18.984 -10.32 -27.25 1 93.81 361 LEU A O 1
ATOM 2771 N N . ALA A 1 362 ? -20.828 -10.242 -28.297 1 91.5 362 ALA A N 1
ATOM 2772 C CA . ALA A 1 362 ? -20.328 -9.555 -29.484 1 91.5 362 ALA A CA 1
ATOM 2773 C C . ALA A 1 362 ? -19.688 -8.219 -29.109 1 91.5 362 ALA A C 1
ATOM 2775 O O . ALA A 1 362 ? -18.75 -7.766 -29.781 1 91.5 362 ALA A O 1
ATOM 2776 N N . ASN A 1 363 ? -20.109 -7.613 -28.062 1 88.62 363 ASN A N 1
ATOM 2777 C CA . ASN A 1 363 ? -19.625 -6.281 -27.719 1 88.62 363 ASN A CA 1
ATOM 2778 C C . ASN A 1 363 ? -18.656 -6.32 -26.531 1 88.62 363 ASN A C 1
ATOM 2780 O O . ASN A 1 363 ? -18.328 -5.281 -25.969 1 88.62 363 ASN A O 1
ATOM 2784 N N . GLU A 1 364 ? -18.203 -7.504 -26.219 1 92.44 364 GLU A N 1
ATOM 2785 C CA . GLU A 1 364 ? -17.281 -7.602 -25.078 1 92.44 364 GLU A CA 1
ATOM 2786 C C . GLU A 1 364 ? -15.906 -7.039 -25.438 1 92.44 364 GLU A C 1
ATOM 2788 O O . GLU A 1 364 ? -15.422 -7.223 -26.547 1 92.44 364 GLU A O 1
ATOM 2793 N N . PRO A 1 365 ? -15.297 -6.402 -24.5 1 91.06 365 PRO A N 1
ATOM 2794 C CA . PRO A 1 365 ? -13.977 -5.836 -24.766 1 91.06 365 PRO A CA 1
ATOM 2795 C C . PRO A 1 365 ? -12.875 -6.891 -24.781 1 91.06 365 PRO A C 1
ATOM 2797 O O . PRO A 1 365 ? -13.031 -7.969 -24.203 1 91.06 365 PRO A O 1
ATOM 2800 N N . LYS A 1 366 ? -11.805 -6.461 -25.516 1 90.12 366 LYS A N 1
ATOM 2801 C CA . LYS A 1 366 ? -10.594 -7.258 -25.391 1 90.12 366 LYS A CA 1
ATOM 2802 C C . LYS A 1 366 ? -10.016 -7.18 -23.984 1 90.12 366 LYS A C 1
ATOM 2804 O O . LYS A 1 366 ? -10 -6.109 -23.375 1 90.12 366 LYS A O 1
ATOM 2809 N N . LEU A 1 367 ? -9.539 -8.297 -23.578 1 93.56 367 LEU A N 1
ATOM 2810 C CA . LEU A 1 367 ? -9.008 -8.32 -22.219 1 93.56 367 LEU A CA 1
ATOM 2811 C C . LEU A 1 367 ? -7.605 -7.727 -22.188 1 93.56 367 LEU A C 1
ATOM 2813 O O . LEU A 1 367 ? -7.262 -7 -21.25 1 93.56 367 LEU A O 1
ATOM 2817 N N . PHE A 1 368 ? -6.82 -8.062 -23.219 1 95.06 368 PHE A N 1
ATOM 2818 C CA . PHE A 1 368 ? -5.434 -7.609 -23.234 1 95.06 368 PHE A CA 1
ATOM 2819 C C . PHE A 1 368 ? -5.137 -6.832 -24.516 1 95.06 368 PHE A C 1
ATOM 2821 O O . PHE A 1 368 ? -5.59 -7.215 -25.609 1 95.06 368 PHE A O 1
ATOM 2828 N N . SER A 1 369 ? -4.371 -5.801 -24.375 1 89 369 SER A N 1
ATOM 2829 C CA . SER A 1 369 ? -4.039 -4.977 -25.547 1 89 369 SER A CA 1
ATOM 2830 C C . SER A 1 369 ? -3.104 -5.715 -26.484 1 89 369 SER A C 1
ATOM 2832 O O . SER A 1 369 ? -3.102 -5.453 -27.703 1 89 369 SER A O 1
ATOM 2834 N N . TRP A 1 370 ? -2.408 -6.691 -25.984 1 87.44 370 TRP A N 1
ATOM 2835 C CA . TRP A 1 370 ? -1.421 -7.414 -26.781 1 87.44 370 TRP A CA 1
ATOM 2836 C C . TRP A 1 370 ? -2.053 -8.617 -27.469 1 87.44 370 TRP A C 1
ATOM 2838 O O . TRP A 1 370 ? -1.416 -9.266 -28.297 1 87.44 370 TRP A O 1
ATOM 2848 N N . ASP A 1 371 ? -3.285 -8.898 -27.031 1 83 371 ASP A N 1
ATOM 2849 C CA . ASP A 1 371 ? -3.902 -10.117 -27.531 1 83 371 ASP A CA 1
ATOM 2850 C C . ASP A 1 371 ? -4.395 -9.922 -28.969 1 83 371 ASP A C 1
ATOM 2852 O O . ASP A 1 371 ? -5.07 -8.938 -29.266 1 83 371 ASP A O 1
ATOM 2856 N N . ARG A 1 372 ? -3.617 -10.391 -30.016 1 64.25 372 ARG A N 1
ATOM 2857 C CA . ARG A 1 372 ? -4.02 -10.336 -31.422 1 64.25 372 ARG A CA 1
ATOM 2858 C C . ARG A 1 372 ? -5.168 -11.305 -31.688 1 64.25 372 ARG A C 1
ATOM 2860 O O . ARG A 1 372 ? -5.27 -12.352 -31.062 1 64.25 372 ARG A O 1
ATOM 2867 N N . PRO A 1 373 ? -6.219 -10.672 -32.406 1 55.78 373 PRO A N 1
ATOM 2868 C CA . PRO A 1 373 ? -7.344 -11.539 -32.75 1 55.78 373 PRO A CA 1
ATOM 2869 C C . PRO A 1 373 ? -6.895 -12.906 -33.281 1 55.78 373 PRO A C 1
ATOM 2871 O O . PRO A 1 373 ? -5.859 -13 -33.938 1 55.78 373 PRO A O 1
ATOM 2874 N N . SER A 1 374 ? -7.145 -13.945 -32.469 1 36.09 374 SER A N 1
ATOM 2875 C CA . SER A 1 374 ? -6.984 -15.242 -33.125 1 36.09 374 SER A CA 1
ATOM 2876 C C . SER A 1 374 ? -7.68 -15.281 -34.469 1 36.09 374 SER A C 1
ATOM 2878 O O . SER A 1 374 ? -8.82 -14.836 -34.625 1 36.09 374 SER A O 1
ATOM 2880 N N . LYS A 1 375 ? -6.781 -15.039 -35.688 1 41.25 375 LYS A N 1
ATOM 2881 C CA . LYS A 1 375 ? -7.449 -15.391 -36.938 1 41.25 375 LYS A CA 1
ATOM 2882 C C . LYS A 1 375 ? -8.297 -16.641 -36.75 1 41.25 375 LYS A C 1
ATOM 2884 O O . LYS A 1 375 ? -7.773 -17.719 -36.469 1 41.25 375 LYS A O 1
ATOM 2889 N N . LEU A 1 376 ? -9.484 -16.406 -36 1 25.73 376 LEU A N 1
ATOM 2890 C CA . LEU A 1 376 ? -10.414 -17.484 -36.312 1 25.73 376 LEU A CA 1
ATOM 2891 C C . LEU A 1 376 ? -10.523 -17.703 -37.812 1 25.73 376 LEU A C 1
ATOM 2893 O O . LEU A 1 376 ? -10.641 -16.734 -38.562 1 25.73 376 LEU A O 1
ATOM 2897 N N . MET B 1 1 ? 20.031 22.891 -18.203 1 78.31 1 MET B N 1
ATOM 2898 C CA . MET B 1 1 ? 20.766 22.234 -17.125 1 78.31 1 MET B CA 1
ATOM 2899 C C . MET B 1 1 ? 19.828 21.469 -16.203 1 78.31 1 MET B C 1
ATOM 2901 O O . MET B 1 1 ? 18.75 21.953 -15.875 1 78.31 1 MET B O 1
ATOM 2905 N N . THR B 1 2 ? 20.109 20.125 -15.875 1 92.06 2 THR B N 1
ATOM 2906 C CA . THR B 1 2 ? 19.266 19.297 -15.016 1 92.06 2 THR B CA 1
ATOM 2907 C C . THR B 1 2 ? 19.75 19.359 -13.562 1 92.06 2 THR B C 1
ATOM 2909 O O . THR B 1 2 ? 20.938 19.266 -13.289 1 92.06 2 THR B O 1
ATOM 2912 N N . HIS B 1 3 ? 18.906 19.734 -12.664 1 97 3 HIS B N 1
ATOM 2913 C CA . HIS B 1 3 ? 19.203 19.766 -11.242 1 97 3 HIS B CA 1
ATOM 2914 C C . HIS B 1 3 ? 19 18.406 -10.602 1 97 3 HIS B C 1
ATOM 2916 O O . HIS B 1 3 ? 17.922 17.828 -10.695 1 97 3 HIS B O 1
ATOM 2922 N N . HIS B 1 4 ? 20.094 17.969 -10 1 98.75 4 HIS B N 1
ATOM 2923 C CA . HIS B 1 4 ? 20.016 16.719 -9.242 1 98.75 4 HIS B CA 1
ATOM 2924 C C . HIS B 1 4 ? 19.5 16.969 -7.832 1 98.75 4 HIS B C 1
ATOM 2926 O O . HIS B 1 4 ? 20.203 17.547 -7.004 1 98.75 4 HIS B O 1
ATOM 2932 N N . ILE B 1 5 ? 18.312 16.547 -7.551 1 98.94 5 ILE B N 1
ATOM 2933 C CA . ILE B 1 5 ? 17.656 16.797 -6.27 1 98.94 5 ILE B CA 1
ATOM 2934 C C . ILE B 1 5 ? 17.469 15.484 -5.52 1 98.94 5 ILE B C 1
ATOM 2936 O O . ILE B 1 5 ? 17.016 14.492 -6.098 1 98.94 5 ILE B O 1
ATOM 2940 N N . VAL B 1 6 ? 17.828 15.406 -4.273 1 98.94 6 VAL B N 1
ATOM 2941 C CA . VAL B 1 6 ? 17.547 14.273 -3.398 1 98.94 6 VAL B CA 1
ATOM 2942 C C . VAL B 1 6 ? 16.531 14.68 -2.34 1 98.94 6 VAL B C 1
ATOM 2944 O O . VAL B 1 6 ? 16.719 15.672 -1.633 1 98.94 6 VAL B O 1
ATOM 2947 N N . VAL B 1 7 ? 15.453 14.039 -2.299 1 99 7 VAL B N 1
ATOM 2948 C CA . VAL B 1 7 ? 14.414 14.227 -1.287 1 99 7 VAL B CA 1
ATOM 2949 C C . VAL B 1 7 ? 14.539 13.141 -0.218 1 99 7 VAL B C 1
ATOM 2951 O O . VAL B 1 7 ? 14.492 11.945 -0.525 1 99 7 VAL B O 1
ATOM 2954 N N . LEU B 1 8 ? 14.703 13.57 1.043 1 98.94 8 LEU B N 1
ATOM 2955 C CA . LEU B 1 8 ? 14.766 12.641 2.164 1 98.94 8 LEU B CA 1
ATOM 2956 C C . LEU B 1 8 ? 13.383 12.422 2.77 1 98.94 8 LEU B C 1
ATOM 2958 O O . LEU B 1 8 ? 12.758 13.367 3.252 1 98.94 8 LEU B O 1
ATOM 2962 N N . GLY B 1 9 ? 12.953 11.172 2.723 1 98.81 9 GLY B N 1
ATOM 2963 C CA . GLY B 1 9 ? 11.68 10.82 3.334 1 98.81 9 GLY B CA 1
ATOM 2964 C C . GLY B 1 9 ? 10.617 10.453 2.32 1 98.81 9 GLY B C 1
ATOM 2965 O O . GLY B 1 9 ? 10.398 11.188 1.351 1 98.81 9 GLY B O 1
ATOM 2966 N N . ALA B 1 10 ? 9.953 9.336 2.586 1 98.88 10 ALA B N 1
ATOM 2967 C CA . ALA B 1 10 ? 8.914 8.844 1.691 1 98.88 10 ALA B CA 1
ATOM 2968 C C . ALA B 1 10 ? 7.547 8.875 2.375 1 98.88 10 ALA B C 1
ATOM 2970 O O . ALA B 1 10 ? 6.727 7.973 2.176 1 98.88 10 ALA B O 1
ATOM 2971 N N . GLY B 1 11 ? 7.332 9.836 3.277 1 98.75 11 GLY B N 1
ATOM 2972 C CA . GLY B 1 11 ? 5.996 10.148 3.756 1 98.75 11 GLY B CA 1
ATOM 2973 C C . GLY B 1 11 ? 5.219 11.039 2.805 1 98.75 11 GLY B C 1
ATOM 2974 O O . GLY B 1 11 ? 5.707 11.375 1.724 1 98.75 11 GLY B O 1
ATOM 2975 N N . VAL B 1 12 ? 4.043 11.422 3.203 1 98.94 12 VAL B N 1
ATOM 2976 C CA . VAL B 1 12 ? 3.15 12.164 2.32 1 98.94 12 VAL B CA 1
ATOM 2977 C C . VAL B 1 12 ? 3.809 13.484 1.911 1 98.94 12 VAL B C 1
ATOM 2979 O O . VAL B 1 12 ? 3.684 13.914 0.763 1 98.94 12 VAL B O 1
ATOM 2982 N N . SER B 1 13 ? 4.535 14.125 2.838 1 98.81 13 SER B N 1
ATOM 2983 C CA . SER B 1 13 ? 5.18 15.398 2.531 1 98.81 13 SER B CA 1
ATOM 2984 C C . SER B 1 13 ? 6.305 15.219 1.519 1 98.81 13 SER B C 1
ATOM 2986 O O . SER B 1 13 ? 6.359 15.922 0.508 1 98.81 13 SER B O 1
ATOM 2988 N N . GLY B 1 14 ? 7.18 14.25 1.749 1 98.94 14 GLY B N 1
ATOM 2989 C CA . GLY B 1 14 ? 8.281 14.008 0.834 1 98.94 14 GLY B CA 1
ATOM 2990 C C . GLY B 1 14 ? 7.828 13.531 -0.533 1 98.94 14 GLY B C 1
ATOM 2991 O O . GLY B 1 14 ? 8.344 13.984 -1.557 1 98.94 14 GLY B O 1
ATOM 2992 N N . LEU B 1 15 ? 6.883 12.641 -0.546 1 98.94 15 LEU B N 1
ATOM 2993 C CA . LEU B 1 15 ? 6.395 12.094 -1.809 1 98.94 15 LEU B CA 1
ATOM 2994 C C . LEU B 1 15 ? 5.699 13.172 -2.633 1 98.94 15 LEU B C 1
ATOM 2996 O O . LEU B 1 15 ? 5.871 13.234 -3.852 1 98.94 15 LEU B O 1
ATOM 3000 N N . THR B 1 16 ? 4.883 14.008 -1.99 1 98.94 16 THR B N 1
ATOM 3001 C CA . THR B 1 16 ? 4.184 15.062 -2.713 1 98.94 16 THR B CA 1
ATOM 3002 C C . THR B 1 16 ? 5.172 16.094 -3.252 1 98.94 16 THR B C 1
ATOM 3004 O O . THR B 1 16 ? 5.031 16.562 -4.383 1 98.94 16 THR B O 1
ATOM 3007 N N . ALA B 1 17 ? 6.176 16.422 -2.455 1 98.94 17 ALA B N 1
ATOM 3008 C CA . ALA B 1 17 ? 7.211 17.344 -2.93 1 98.94 17 ALA B CA 1
ATOM 3009 C C . ALA B 1 17 ? 7.945 16.75 -4.133 1 98.94 17 ALA B C 1
ATOM 3011 O O . ALA B 1 17 ? 8.156 17.453 -5.133 1 98.94 17 ALA B O 1
ATOM 3012 N N . ALA B 1 18 ? 8.336 15.484 -4.039 1 98.94 18 ALA B N 1
ATOM 3013 C CA . ALA B 1 18 ? 9.016 14.812 -5.148 1 98.94 18 ALA B CA 1
ATOM 3014 C C . ALA B 1 18 ? 8.148 14.828 -6.406 1 98.94 18 ALA B C 1
ATOM 3016 O O . ALA B 1 18 ? 8.648 15.07 -7.508 1 98.94 18 ALA B O 1
ATOM 3017 N N . LEU B 1 19 ? 6.883 14.594 -6.227 1 98.88 19 LEU B N 1
ATOM 3018 C CA . LEU B 1 19 ? 5.953 14.57 -7.352 1 98.88 19 LEU B CA 1
ATOM 3019 C C . LEU B 1 19 ? 5.891 15.938 -8.031 1 98.88 19 LEU B C 1
ATOM 3021 O O . LEU B 1 19 ? 6.051 16.031 -9.25 1 98.88 19 LEU B O 1
ATOM 3025 N N . LEU B 1 20 ? 5.699 17 -7.219 1 98.81 20 LEU B N 1
ATOM 3026 C CA . LEU B 1 20 ? 5.559 18.328 -7.816 1 98.81 20 LEU B CA 1
ATOM 3027 C C . LEU B 1 20 ? 6.871 18.781 -8.445 1 98.81 20 LEU B C 1
ATOM 3029 O O . LEU B 1 20 ? 6.875 19.359 -9.531 1 98.81 20 LEU B O 1
ATOM 3033 N N . LEU B 1 21 ? 7.977 18.484 -7.793 1 98.75 21 LEU B N 1
ATOM 3034 C CA . LEU B 1 21 ? 9.281 18.844 -8.344 1 98.75 21 LEU B CA 1
ATOM 3035 C C . LEU B 1 21 ? 9.523 18.109 -9.656 1 98.75 21 LEU B C 1
ATOM 3037 O O . LEU B 1 21 ? 10.141 18.656 -10.578 1 98.75 21 LEU B O 1
ATOM 3041 N N . SER B 1 22 ? 9.039 16.891 -9.797 1 98.5 22 SER B N 1
ATOM 3042 C CA . SER B 1 22 ? 9.344 16.031 -10.938 1 98.5 22 SER B CA 1
ATOM 3043 C C . SER B 1 22 ? 8.562 16.453 -12.172 1 98.5 22 SER B C 1
ATOM 3045 O O . SER B 1 22 ? 8.82 15.977 -13.281 1 98.5 22 SER B O 1
ATOM 3047 N N . LYS B 1 23 ? 7.598 17.359 -11.977 1 97.38 23 LYS B N 1
ATOM 3048 C CA . LYS B 1 23 ? 6.859 17.859 -13.125 1 97.38 23 LYS B CA 1
ATOM 3049 C C . LYS B 1 23 ? 7.762 18.688 -14.047 1 97.38 23 LYS B C 1
ATOM 3051 O O . LYS B 1 23 ? 7.504 18.781 -15.25 1 97.38 23 LYS B O 1
ATOM 3056 N N . SER B 1 24 ? 8.805 19.297 -13.469 1 97.12 24 SER B N 1
ATOM 3057 C CA . SER B 1 24 ? 9.758 20.062 -14.266 1 97.12 24 SER B CA 1
ATOM 3058 C C . SER B 1 24 ? 10.82 19.172 -14.883 1 97.12 24 SER B C 1
ATOM 3060 O O . SER B 1 24 ? 11.477 18.406 -14.18 1 97.12 24 SER B O 1
ATOM 3062 N N . LYS B 1 25 ? 11.062 19.297 -16.125 1 94.44 25 LYS B N 1
ATOM 3063 C CA . LYS B 1 25 ? 12.094 18.516 -16.812 1 94.44 25 LYS B CA 1
ATOM 3064 C C . LYS B 1 25 ? 13.492 19 -16.422 1 94.44 25 LYS B C 1
ATOM 3066 O O . LYS B 1 25 ? 14.484 18.312 -16.703 1 94.44 25 LYS B O 1
ATOM 3071 N N . ALA B 1 26 ? 13.531 20.062 -15.75 1 96.25 26 ALA B N 1
ATOM 3072 C CA . ALA B 1 26 ? 14.812 20.594 -15.289 1 96.25 26 ALA B CA 1
ATOM 3073 C C . ALA B 1 26 ? 15.289 19.875 -14.031 1 96.25 26 ALA B C 1
ATOM 3075 O O . ALA B 1 26 ? 16.422 20.078 -13.586 1 96.25 26 ALA B O 1
ATOM 3076 N N . ASN B 1 27 ? 14.461 19.047 -13.5 1 98.06 27 ASN B N 1
ATOM 3077 C CA . ASN B 1 27 ? 14.797 18.375 -12.242 1 98.06 27 ASN B CA 1
ATOM 3078 C C . ASN B 1 27 ? 14.922 16.859 -12.422 1 98.06 27 ASN B C 1
ATOM 3080 O O . ASN B 1 27 ? 14.102 16.25 -13.102 1 98.06 27 ASN B O 1
ATOM 3084 N N . SER B 1 28 ? 15.969 16.266 -11.93 1 98.75 28 SER B N 1
ATOM 3085 C CA . SER B 1 28 ? 16.141 14.828 -11.734 1 98.75 28 SER B CA 1
ATOM 3086 C C . SER B 1 28 ? 16.078 14.461 -10.258 1 98.75 28 SER B C 1
ATOM 3088 O O . SER B 1 28 ? 16.891 14.938 -9.461 1 98.75 28 SER B O 1
ATOM 3090 N N . ILE B 1 29 ? 15.133 13.617 -9.867 1 98.88 29 ILE B N 1
ATOM 3091 C CA . ILE B 1 29 ? 14.805 13.484 -8.453 1 98.88 29 ILE B CA 1
ATOM 3092 C C . ILE B 1 29 ? 15.086 12.062 -7.98 1 98.88 29 ILE B C 1
ATOM 3094 O O . ILE B 1 29 ? 14.703 11.094 -8.641 1 98.88 29 ILE B O 1
ATOM 3098 N N . THR B 1 30 ? 15.773 11.883 -6.867 1 98.94 30 THR B N 1
ATOM 3099 C CA . THR B 1 30 ? 15.891 10.641 -6.105 1 98.94 30 THR B CA 1
ATOM 3100 C C . THR B 1 30 ? 15.258 10.797 -4.727 1 98.94 30 THR B C 1
ATOM 3102 O O . THR B 1 30 ? 15.562 11.742 -3.998 1 98.94 30 THR B O 1
ATOM 3105 N N . VAL B 1 31 ? 14.375 9.945 -4.367 1 98.94 31 VAL B N 1
ATOM 3106 C CA . VAL B 1 31 ? 13.852 9.875 -3.006 1 98.94 31 VAL B CA 1
ATOM 3107 C C . VAL B 1 31 ? 14.617 8.82 -2.211 1 98.94 31 VAL B C 1
ATOM 3109 O O . VAL B 1 31 ? 14.727 7.672 -2.639 1 98.94 31 VAL B O 1
ATOM 3112 N N . VAL B 1 32 ? 15.172 9.203 -1.102 1 98.88 32 VAL B N 1
ATOM 3113 C CA . VAL B 1 32 ? 15.852 8.305 -0.178 1 98.88 32 VAL B CA 1
ATOM 3114 C C . VAL B 1 32 ? 15.062 8.211 1.127 1 98.88 32 VAL B C 1
ATOM 3116 O O . VAL B 1 32 ? 14.695 9.227 1.711 1 98.88 32 VAL B O 1
ATOM 3119 N N . ALA B 1 33 ? 14.812 6.996 1.577 1 98.81 33 ALA B N 1
ATOM 3120 C CA . ALA B 1 33 ? 14.023 6.883 2.799 1 98.81 33 ALA B CA 1
ATOM 3121 C C . ALA B 1 33 ? 14.312 5.57 3.521 1 98.81 33 ALA B C 1
ATOM 3123 O O . ALA B 1 33 ? 14.562 4.547 2.883 1 98.81 33 ALA B O 1
ATOM 3124 N N . LYS B 1 34 ? 14.281 5.621 4.824 1 98.19 34 LYS B N 1
ATOM 3125 C CA . LYS B 1 34 ? 14.391 4.434 5.664 1 98.19 34 LYS B CA 1
ATOM 3126 C C . LYS B 1 34 ? 13.172 3.529 5.5 1 98.19 34 LYS B C 1
ATOM 3128 O O . LYS B 1 34 ? 13.305 2.305 5.434 1 98.19 34 LYS B O 1
ATOM 3133 N N . HIS B 1 35 ? 12.031 4.141 5.469 1 98.19 35 HIS B N 1
ATOM 3134 C CA . HIS B 1 35 ? 10.758 3.447 5.32 1 98.19 35 HIS B CA 1
ATOM 3135 C C . HIS B 1 35 ? 10.055 3.861 4.031 1 98.19 35 HIS B C 1
ATOM 3137 O O . HIS B 1 35 ? 10.156 5.016 3.607 1 98.19 35 HIS B O 1
ATOM 3143 N N . MET B 1 36 ? 9.375 2.908 3.402 1 98.5 36 MET B N 1
ATOM 3144 C CA . MET B 1 36 ? 8.641 3.098 2.156 1 98.5 36 MET B CA 1
ATOM 3145 C C . MET B 1 36 ? 7.176 2.693 2.322 1 98.5 36 MET B C 1
ATOM 3147 O O . MET B 1 36 ? 6.84 1.921 3.221 1 98.5 36 MET B O 1
ATOM 3151 N N . PRO B 1 37 ? 6.254 3.285 1.458 1 98.19 37 PRO B N 1
ATOM 3152 C CA . PRO B 1 37 ? 4.871 2.814 1.518 1 98.19 37 PRO B CA 1
ATOM 3153 C C . PRO B 1 37 ? 4.766 1.291 1.546 1 98.19 37 PRO B C 1
ATOM 3155 O O . PRO B 1 37 ? 5.434 0.608 0.768 1 98.19 37 PRO B O 1
ATOM 3158 N N . GLY B 1 38 ? 3.963 0.807 2.418 1 96.81 38 GLY B N 1
ATOM 3159 C CA . GLY B 1 38 ? 3.891 -0.619 2.695 1 96.81 38 GLY B CA 1
ATOM 3160 C C . GLY B 1 38 ? 4.531 -1.002 4.016 1 96.81 38 GLY B C 1
ATOM 3161 O O . GLY B 1 38 ? 4.211 -2.045 4.59 1 96.81 38 GLY B O 1
ATOM 3162 N N . ASP B 1 39 ? 5.48 -0.186 4.547 1 97.62 39 ASP B N 1
ATOM 3163 C CA . ASP B 1 39 ? 6.098 -0.418 5.848 1 97.62 39 ASP B CA 1
ATOM 3164 C C . ASP B 1 39 ? 5.223 0.129 6.973 1 97.62 39 ASP B C 1
ATOM 3166 O O . ASP B 1 39 ? 4.469 1.085 6.773 1 97.62 39 ASP B O 1
ATOM 3170 N N . TYR B 1 40 ? 5.305 -0.495 8.094 1 96.38 40 TYR B N 1
ATOM 3171 C CA . TYR B 1 40 ? 4.754 0.026 9.344 1 96.38 40 TYR B CA 1
ATOM 3172 C C . TYR B 1 40 ? 5.824 0.089 10.43 1 96.38 40 TYR B C 1
ATOM 3174 O O . TYR B 1 40 ? 6.457 -0.921 10.742 1 96.38 40 TYR B O 1
ATOM 3182 N N . ASP B 1 41 ? 6.027 1.244 10.859 1 97.38 41 ASP B N 1
ATOM 3183 C CA . ASP B 1 41 ? 7 1.54 11.906 1 97.38 41 ASP B CA 1
ATOM 3184 C C . ASP B 1 41 ? 6.617 2.807 12.664 1 97.38 41 ASP B C 1
ATOM 3186 O O . ASP B 1 41 ? 6.07 3.746 12.086 1 97.38 41 ASP B O 1
ATOM 3190 N N . ILE B 1 42 ? 6.918 2.875 13.914 1 97.62 42 ILE B N 1
ATOM 3191 C CA . ILE B 1 42 ? 6.559 4.008 14.758 1 97.62 42 ILE B CA 1
ATOM 3192 C C . ILE B 1 42 ? 7.242 5.273 14.242 1 97.62 42 ILE B C 1
ATOM 3194 O O . ILE B 1 42 ? 6.738 6.383 14.43 1 97.62 42 ILE B O 1
ATOM 3198 N N . GLU B 1 43 ? 8.328 5.117 13.492 1 97.25 43 GLU B N 1
ATOM 3199 C CA . GLU B 1 43 ? 9.078 6.266 12.984 1 97.25 43 GLU B CA 1
ATOM 3200 C C . GLU B 1 43 ? 8.547 6.719 11.625 1 97.25 43 GLU B C 1
ATOM 3202 O O . GLU B 1 43 ? 8.922 7.785 11.133 1 97.25 43 GLU B O 1
ATOM 3207 N N . TYR B 1 44 ? 7.742 5.949 11 1 98.19 44 TYR B N 1
ATOM 3208 C CA . TYR B 1 44 ? 7.145 6.27 9.703 1 98.19 44 TYR B CA 1
ATOM 3209 C C . TYR B 1 44 ? 5.727 6.801 9.875 1 98.19 44 TYR B C 1
ATOM 3211 O O . TYR B 1 44 ? 4.762 6.031 9.867 1 98.19 44 TYR B O 1
ATOM 3219 N N . THR B 1 45 ? 5.508 8.039 9.938 1 98.19 45 THR B N 1
ATOM 3220 C CA . THR B 1 45 ? 4.344 8.688 10.523 1 98.19 45 THR B CA 1
ATOM 3221 C C . THR B 1 45 ? 3.143 8.602 9.586 1 98.19 45 THR B C 1
ATOM 3223 O O . THR B 1 45 ? 2.01 8.414 10.039 1 98.19 45 THR B O 1
ATOM 3226 N N . SER B 1 46 ? 3.35 8.57 8.281 1 98.44 46 SER B N 1
ATOM 3227 C CA . SER B 1 46 ? 2.309 8.859 7.301 1 98.44 46 SER B CA 1
ATOM 3228 C C . SER B 1 46 ? 1.263 7.75 7.262 1 98.44 46 SER B C 1
ATOM 3230 O O . SER B 1 46 ? 0.066 8.023 7.141 1 98.44 46 SER B O 1
ATOM 3232 N N . PRO B 1 47 ? 1.667 6.465 7.449 1 97.88 47 PRO B N 1
ATOM 3233 C CA . PRO B 1 47 ? 0.655 5.418 7.293 1 97.88 47 PRO B CA 1
ATOM 3234 C C . PRO B 1 47 ? -0.37 5.414 8.422 1 97.88 47 PRO B C 1
ATOM 3236 O O . PRO B 1 47 ? -1.452 4.84 8.281 1 97.88 47 PRO B O 1
ATOM 3239 N N . TRP B 1 48 ? -0.102 6.086 9.539 1 97.5 48 TRP B N 1
ATOM 3240 C CA . TRP B 1 48 ? -0.921 5.984 10.742 1 97.5 48 TRP B CA 1
ATOM 3241 C C . TRP B 1 48 ? -1.981 7.082 10.773 1 97.5 48 TRP B C 1
ATOM 3243 O O . TRP B 1 48 ? -2.904 7.035 11.586 1 97.5 48 TRP B O 1
ATOM 3253 N N . ALA B 1 49 ? -1.87 7.984 9.852 1 97.25 49 ALA B N 1
ATOM 3254 C CA . ALA B 1 49 ? -2.76 9.141 9.82 1 97.25 49 ALA B CA 1
ATOM 3255 C C . ALA B 1 49 ? -4.199 8.719 9.531 1 97.25 49 ALA B C 1
ATOM 3257 O O . ALA B 1 49 ? -4.434 7.727 8.844 1 97.25 49 ALA B O 1
ATOM 3258 N N . GLY B 1 50 ? -5.16 9.453 10.148 1 95.5 50 GLY B N 1
ATOM 3259 C CA . GLY B 1 50 ? -6.527 9.328 9.672 1 95.5 50 GLY B CA 1
ATOM 3260 C C . GLY B 1 50 ? -6.691 9.719 8.219 1 95.5 50 GLY B C 1
ATOM 3261 O O . GLY B 1 50 ? -7.289 8.977 7.43 1 95.5 50 GLY B O 1
ATOM 3262 N N . ALA B 1 51 ? -6.094 10.852 7.871 1 97.31 51 ALA B N 1
ATOM 3263 C CA . ALA B 1 51 ? -5.895 11.312 6.5 1 97.31 51 ALA B CA 1
ATOM 3264 C C . ALA B 1 51 ? -7.191 11.859 5.91 1 97.31 51 ALA B C 1
ATOM 3266 O O . ALA B 1 51 ? -7.582 11.484 4.805 1 97.31 51 ALA B O 1
ATOM 3267 N N . ASN B 1 52 ? -7.938 12.602 6.664 1 97.75 52 ASN B N 1
ATOM 3268 C CA . ASN B 1 52 ? -9.023 13.43 6.145 1 97.75 52 ASN B CA 1
ATOM 3269 C C . ASN B 1 52 ? -8.602 14.883 5.984 1 97.75 52 ASN B C 1
ATOM 3271 O O . ASN B 1 52 ? -7.418 15.211 6.113 1 97.75 52 ASN B O 1
ATOM 3275 N N . VAL B 1 53 ? -9.516 15.727 5.535 1 97.81 53 VAL B N 1
ATOM 3276 C CA . VAL B 1 53 ? -9.273 17.156 5.484 1 97.81 53 VAL B CA 1
ATOM 3277 C C . VAL B 1 53 ? -10.211 17.875 6.453 1 97.81 53 VAL B C 1
ATOM 3279 O O . VAL B 1 53 ? -11.43 17.891 6.254 1 97.81 53 VAL B O 1
ATOM 3282 N N . LEU B 1 54 ? -9.711 18.281 7.516 1 96.88 54 LEU B N 1
ATOM 3283 C CA . LEU B 1 54 ? -10.32 19.141 8.531 1 96.88 54 LEU B CA 1
ATOM 3284 C C . LEU B 1 54 ? -9.398 20.297 8.875 1 96.88 54 LEU B C 1
ATOM 3286 O O . LEU B 1 54 ? -8.461 20.156 9.656 1 96.88 54 LEU B O 1
ATOM 3290 N N . PRO B 1 55 ? -9.68 21.406 8.305 1 94.75 55 PRO B N 1
ATOM 3291 C CA . PRO B 1 55 ? -8.742 22.531 8.438 1 94.75 55 PRO B CA 1
ATOM 3292 C C . PRO B 1 55 ? -8.383 22.812 9.891 1 94.75 55 PRO B C 1
ATOM 3294 O O . PRO B 1 55 ? -9.266 22.891 10.75 1 94.75 55 PRO B O 1
ATOM 3297 N N . MET B 1 56 ? -7.078 23 10.141 1 91.62 56 MET B N 1
ATOM 3298 C CA . MET B 1 56 ? -6.582 23.156 11.508 1 91.62 56 MET B CA 1
ATOM 3299 C C . MET B 1 56 ? -5.859 24.484 11.68 1 91.62 56 MET B C 1
ATOM 3301 O O . MET B 1 56 ? -5.668 24.953 12.805 1 91.62 56 MET B O 1
ATOM 3305 N N . ALA B 1 57 ? -5.457 25.062 10.617 1 91.62 57 ALA B N 1
ATOM 3306 C CA . ALA B 1 57 ? -4.703 26.312 10.695 1 91.62 57 ALA B CA 1
ATOM 3307 C C . ALA B 1 57 ? -5.629 27.484 10.969 1 91.62 57 ALA B C 1
ATOM 3309 O O . ALA B 1 57 ? -6.773 27.516 10.516 1 91.62 57 ALA B O 1
ATOM 3310 N N . PRO B 1 58 ? -5.07 28.484 11.734 1 91.19 58 PRO B N 1
ATOM 3311 C CA . PRO B 1 58 ? -5.812 29.75 11.742 1 91.19 58 PRO B CA 1
ATOM 3312 C C . PRO B 1 58 ? -5.891 30.406 10.367 1 91.19 58 PRO B C 1
ATOM 3314 O O . PRO B 1 58 ? -5.098 30.078 9.477 1 91.19 58 PRO B O 1
ATOM 3317 N N . ALA B 1 59 ? -6.816 31.266 10.242 1 92.44 59 ALA B N 1
ATOM 3318 C CA . ALA B 1 59 ? -7.074 31.906 8.953 1 92.44 59 ALA B CA 1
ATOM 3319 C C . ALA B 1 59 ? -5.801 32.531 8.391 1 92.44 59 ALA B C 1
ATOM 3321 O O . ALA B 1 59 ? -5.527 32.438 7.195 1 92.44 59 ALA B O 1
ATOM 3322 N N . SER B 1 60 ? -5.008 33.156 9.227 1 92.56 60 SER B N 1
ATOM 3323 C CA . SER B 1 60 ? -3.826 33.906 8.812 1 92.56 60 SER B CA 1
ATOM 3324 C C . SER B 1 60 ? -2.729 32.969 8.312 1 92.56 60 SER B C 1
ATOM 3326 O O . SER B 1 60 ? -1.826 33.406 7.59 1 92.56 60 SER B O 1
ATOM 3328 N N . GLU B 1 61 ? -2.781 31.703 8.648 1 92.38 61 GLU B N 1
ATOM 3329 C CA . GLU B 1 61 ? -1.762 30.719 8.281 1 92.38 61 GLU B CA 1
ATOM 3330 C C . GLU B 1 61 ? -2.355 29.594 7.449 1 92.38 61 GLU B C 1
ATOM 3332 O O . GLU B 1 61 ? -1.824 28.484 7.438 1 92.38 61 GLU B O 1
ATOM 3337 N N . SER B 1 62 ? -3.426 29.906 6.754 1 95.44 62 SER B N 1
ATOM 3338 C CA . SER B 1 62 ? -4.238 28.875 6.133 1 95.44 62 SER B CA 1
ATOM 3339 C C . SER B 1 62 ? -3.82 28.641 4.684 1 95.44 62 SER B C 1
ATOM 3341 O O . SER B 1 62 ? -4.453 27.859 3.969 1 95.44 62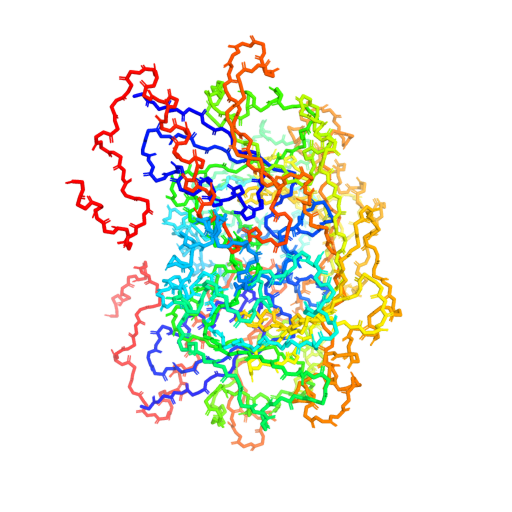 SER B O 1
ATOM 3343 N N . ARG B 1 63 ? -2.76 29.219 4.18 1 96.75 63 ARG B N 1
ATOM 3344 C CA . ARG B 1 63 ? -2.393 29.141 2.771 1 96.75 63 ARG B CA 1
ATOM 3345 C C . ARG B 1 63 ? -2.195 27.688 2.33 1 96.75 63 ARG B C 1
ATOM 3347 O O . ARG B 1 63 ? -2.648 27.297 1.254 1 96.75 63 ARG B O 1
ATOM 3354 N N . TRP B 1 64 ? -1.526 26.922 3.139 1 97.94 64 TRP B N 1
ATOM 3355 C CA . TRP B 1 64 ? -1.154 25.578 2.73 1 97.94 64 TRP B CA 1
ATOM 3356 C C . TRP B 1 64 ? -2.387 24.688 2.602 1 97.94 64 TRP B C 1
ATOM 3358 O O . TRP B 1 64 ? -2.512 23.922 1.643 1 97.94 64 TRP B O 1
ATOM 3368 N N . GLU B 1 65 ? -3.297 24.812 3.525 1 97.25 65 GLU B N 1
ATOM 3369 C CA . GLU B 1 65 ? -4.531 24.031 3.463 1 97.25 65 GLU B CA 1
ATOM 3370 C C . GLU B 1 65 ? -5.43 24.516 2.326 1 97.25 65 GLU B C 1
ATOM 3372 O O . GLU B 1 65 ? -6.02 23.703 1.611 1 97.25 65 GLU B O 1
ATOM 3377 N N . ARG B 1 66 ? -5.461 25.859 2.127 1 97.31 66 ARG B N 1
ATOM 3378 C CA . ARG B 1 66 ? -6.266 26.438 1.051 1 97.31 66 ARG B CA 1
ATOM 3379 C C . ARG B 1 66 ? -5.766 25.969 -0.312 1 97.31 66 ARG B C 1
ATOM 3381 O O . ARG B 1 66 ? -6.562 25.719 -1.22 1 97.31 66 ARG B O 1
ATOM 3388 N N . ARG B 1 67 ? -4.488 25.844 -0.417 1 97.56 67 ARG B N 1
ATOM 3389 C CA . ARG B 1 67 ? -3.889 25.469 -1.696 1 97.56 67 ARG B CA 1
ATOM 3390 C C . ARG B 1 67 ? -3.963 23.969 -1.925 1 97.56 67 ARG B C 1
ATOM 3392 O O . ARG B 1 67 ? -3.906 23.5 -3.064 1 97.56 67 ARG B O 1
ATOM 3399 N N . THR B 1 68 ? -4.145 23.188 -0.878 1 98.31 68 THR B N 1
ATOM 3400 C CA . THR B 1 68 ? -4.191 21.734 -0.988 1 98.31 68 THR B CA 1
ATOM 3401 C C . THR B 1 68 ? -5.598 21.266 -1.341 1 98.31 68 THR B C 1
ATOM 3403 O O . THR B 1 68 ? -5.77 20.328 -2.137 1 98.31 68 THR B O 1
ATOM 3406 N N . TRP B 1 69 ? -6.637 21.938 -0.858 1 98.19 69 TRP B N 1
ATOM 3407 C CA . TRP B 1 69 ? -8.008 21.438 -0.917 1 98.19 69 TRP B CA 1
ATOM 3408 C C . TRP B 1 69 ? -8.453 21.25 -2.363 1 98.19 69 TRP B C 1
ATOM 3410 O O . TRP B 1 69 ? -8.984 20.188 -2.715 1 98.19 69 TRP B O 1
ATOM 3420 N N . PRO B 1 70 ? -8.203 22.203 -3.277 1 97.81 70 PRO B N 1
ATOM 3421 C CA . PRO B 1 70 ? -8.703 21.984 -4.641 1 97.81 70 PRO B CA 1
ATOM 3422 C C . PRO B 1 70 ? -8.133 20.734 -5.293 1 97.81 70 PRO B C 1
ATOM 3424 O O . PRO B 1 70 ? -8.82 20.062 -6.07 1 97.81 70 PRO B O 1
ATOM 3427 N N . GLU B 1 71 ? -6.91 20.422 -4.977 1 98.19 71 GLU B N 1
ATOM 3428 C CA . GLU B 1 71 ? -6.312 19.219 -5.559 1 98.19 71 GLU B CA 1
ATOM 3429 C C . GLU B 1 71 ? -6.906 17.953 -4.941 1 98.19 71 GLU B C 1
ATOM 3431 O O . GLU B 1 71 ? -7.168 16.984 -5.645 1 98.19 71 GLU B O 1
ATOM 3436 N N . MET B 1 72 ? -7.086 17.984 -3.629 1 98.25 72 MET B N 1
ATOM 3437 C CA . MET B 1 72 ? -7.703 16.828 -2.969 1 98.25 72 MET B CA 1
ATOM 3438 C C . MET B 1 72 ? -9.109 16.594 -3.504 1 98.25 72 MET B C 1
ATOM 3440 O O . MET B 1 72 ? -9.5 15.445 -3.736 1 98.25 72 MET B O 1
ATOM 3444 N N . LYS B 1 73 ? -9.812 17.672 -3.678 1 98.31 73 LYS B N 1
ATOM 3445 C CA . LYS B 1 73 ? -11.156 17.594 -4.246 1 98.31 73 LYS B CA 1
ATOM 3446 C C . LYS B 1 73 ? -11.125 17.016 -5.656 1 98.31 73 LYS B C 1
ATOM 3448 O O . LYS B 1 73 ? -11.93 16.125 -5.984 1 98.31 73 LYS B O 1
ATOM 3453 N N . ARG B 1 74 ? -10.219 17.453 -6.445 1 98.31 74 ARG B N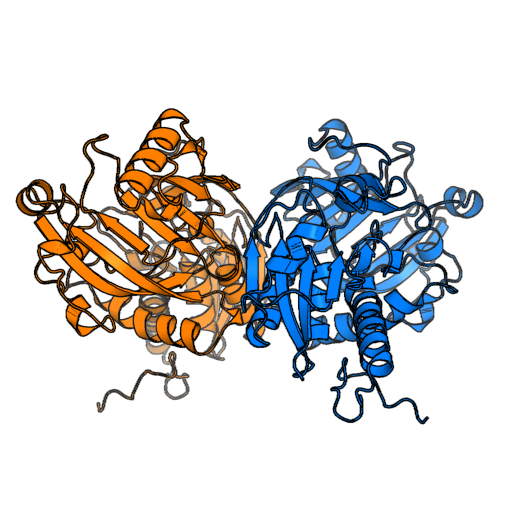 1
ATOM 3454 C CA . ARG B 1 74 ? -10.078 16.953 -7.809 1 98.31 74 ARG B CA 1
ATOM 3455 C C . ARG B 1 74 ? -9.766 15.469 -7.812 1 98.31 74 ARG B C 1
ATOM 3457 O O . ARG B 1 74 ? -10.375 14.695 -8.562 1 98.31 74 ARG B O 1
ATOM 3464 N N . LEU B 1 75 ? -8.82 15.086 -7.016 1 98.5 75 LEU B N 1
ATOM 3465 C CA . LEU B 1 75 ? -8.414 13.68 -6.949 1 98.5 75 LEU B CA 1
ATOM 3466 C C . LEU B 1 75 ? -9.586 12.805 -6.523 1 98.5 75 LEU B C 1
ATOM 3468 O O . LEU B 1 75 ? -9.781 11.711 -7.07 1 98.5 75 LEU B O 1
ATOM 3472 N N . ALA B 1 76 ? -10.344 13.266 -5.555 1 98.56 76 ALA B N 1
ATOM 3473 C CA . ALA B 1 76 ? -11.508 12.508 -5.102 1 98.56 76 ALA B CA 1
ATOM 3474 C C . ALA B 1 76 ? -12.531 12.359 -6.223 1 98.56 76 ALA B C 1
ATOM 3476 O O . ALA B 1 76 ? -13.141 11.297 -6.379 1 98.56 76 ALA B O 1
ATOM 3477 N N . ALA B 1 77 ? -12.664 13.391 -7.012 1 98.19 77 ALA B N 1
ATOM 3478 C CA . ALA B 1 77 ? -13.711 13.438 -8.023 1 98.19 77 ALA B CA 1
ATOM 3479 C C . ALA B 1 77 ? -13.289 12.703 -9.289 1 98.19 77 ALA B C 1
ATOM 3481 O O . ALA B 1 77 ? -14.102 12.039 -9.93 1 98.19 77 ALA B O 1
ATOM 3482 N N . GLU B 1 78 ? -11.977 12.82 -9.641 1 98.25 78 GLU B N 1
ATOM 3483 C CA . GLU B 1 78 ? -11.602 12.492 -11.008 1 98.25 78 GLU B CA 1
ATOM 3484 C C . GLU B 1 78 ? -10.602 11.336 -11.047 1 98.25 78 GLU B C 1
ATOM 3486 O O . GLU B 1 78 ? -10.359 10.75 -12.102 1 98.25 78 GLU B O 1
ATOM 3491 N N . VAL B 1 79 ? -10.086 10.984 -9.945 1 98.44 79 VAL B N 1
ATOM 3492 C CA . VAL B 1 79 ? -8.992 10.016 -9.945 1 98.44 79 VAL B CA 1
ATOM 3493 C C . VAL B 1 79 ? -9.266 8.93 -8.906 1 98.44 79 VAL B C 1
ATOM 3495 O O . VAL B 1 79 ? -8.586 8.867 -7.875 1 98.44 79 VAL B O 1
ATOM 3498 N N . PRO B 1 80 ? -10.148 8.008 -9.195 1 98.25 80 PRO B N 1
ATOM 3499 C CA . PRO B 1 80 ? -10.523 6.988 -8.211 1 98.25 80 PRO B CA 1
ATOM 3500 C C . PRO B 1 80 ? -9.328 6.168 -7.734 1 98.25 80 PRO B C 1
ATOM 3502 O O . PRO B 1 80 ? -9.312 5.699 -6.594 1 98.25 80 PRO B O 1
ATOM 3505 N N . GLU B 1 81 ? -8.281 6.043 -8.57 1 98.31 81 GLU B N 1
ATOM 3506 C CA . GLU B 1 81 ? -7.141 5.199 -8.227 1 98.31 81 GLU B CA 1
ATOM 3507 C C . GLU B 1 81 ? -6.273 5.855 -7.156 1 98.31 81 GLU B C 1
ATOM 3509 O O . GLU B 1 81 ? -5.398 5.211 -6.578 1 98.31 81 GLU B O 1
ATOM 3514 N N . ALA B 1 82 ? -6.551 7.117 -6.812 1 98.62 82 ALA B N 1
ATOM 3515 C CA . ALA B 1 82 ? -5.766 7.801 -5.785 1 98.62 82 ALA B CA 1
ATOM 3516 C C . ALA B 1 82 ? -6.16 7.328 -4.391 1 98.62 82 ALA B C 1
ATOM 3518 O O . ALA B 1 82 ? -5.441 7.578 -3.418 1 98.62 82 ALA B O 1
ATOM 3519 N N . GLY B 1 83 ? -7.316 6.699 -4.246 1 98.56 83 GLY B N 1
ATOM 3520 C CA . GLY B 1 83 ? -7.746 6.195 -2.953 1 98.56 83 GLY B CA 1
ATOM 3521 C C . GLY B 1 83 ? -8.305 7.273 -2.045 1 98.56 83 GLY B C 1
ATOM 3522 O O . GLY B 1 83 ? -8.094 7.238 -0.83 1 98.56 83 GLY B O 1
ATOM 3523 N N . ILE B 1 84 ? -8.961 8.289 -2.639 1 98.81 84 ILE B N 1
ATOM 3524 C CA . ILE B 1 84 ? -9.633 9.375 -1.941 1 98.81 84 ILE B CA 1
ATOM 3525 C C . ILE B 1 84 ? -11.125 9.367 -2.277 1 98.81 84 ILE B C 1
ATOM 3527 O O . ILE B 1 84 ? -11.508 9.141 -3.43 1 98.81 84 ILE B O 1
ATOM 3531 N N . HIS B 1 85 ? -11.992 9.547 -1.29 1 98.62 85 HIS B N 1
ATOM 3532 C CA . HIS B 1 85 ? -13.406 9.703 -1.589 1 98.62 85 HIS B CA 1
ATOM 3533 C C . HIS B 1 85 ? -14.016 10.859 -0.803 1 98.62 85 HIS B C 1
ATOM 3535 O O . HIS B 1 85 ? -13.43 11.312 0.184 1 98.62 85 HIS B O 1
ATOM 3541 N N . PHE B 1 86 ? -15.055 11.398 -1.271 1 98.62 86 PHE B N 1
ATOM 3542 C CA . PHE B 1 86 ? -15.812 12.414 -0.553 1 98.62 86 PHE B CA 1
ATOM 3543 C C . PHE B 1 86 ? -16.531 11.812 0.649 1 98.62 86 PHE B C 1
ATOM 3545 O O . PHE B 1 86 ? -17 10.68 0.591 1 98.62 86 PHE B O 1
ATOM 3552 N N . GLN B 1 87 ? -16.594 12.539 1.719 1 98.12 87 GLN B N 1
ATOM 3553 C CA . GLN B 1 87 ? -17.375 12.234 2.908 1 98.12 87 GLN B CA 1
ATOM 3554 C C . GLN B 1 87 ? -17.859 13.508 3.598 1 98.12 87 GLN B C 1
ATOM 3556 O O . GLN B 1 87 ? -17.094 14.477 3.721 1 98.12 87 GLN B O 1
ATOM 3561 N N . LYS B 1 88 ? -19.062 13.523 3.99 1 98.19 88 LYS B N 1
ATOM 3562 C CA . LYS B 1 88 ? -19.516 14.617 4.852 1 98.19 88 LYS B CA 1
ATOM 3563 C C . LYS B 1 88 ? -18.797 14.578 6.199 1 98.19 88 LYS B C 1
ATOM 3565 O O . LYS B 1 88 ? -18.359 13.516 6.648 1 98.19 88 LYS B O 1
ATOM 3570 N N . SER B 1 89 ? -18.672 15.711 6.754 1 98.25 89 SER B N 1
ATOM 3571 C CA . SER B 1 89 ? -18.031 15.836 8.055 1 98.25 89 SER B CA 1
ATOM 3572 C C . SER B 1 89 ? -18.859 16.703 9.008 1 98.25 89 SER B C 1
ATOM 3574 O O . SER B 1 89 ? -19.312 17.766 8.625 1 98.25 89 SER B O 1
ATOM 3576 N N . ILE B 1 90 ? -19.016 16.234 10.188 1 98.38 90 ILE B N 1
ATOM 3577 C CA . ILE B 1 90 ? -19.656 17.016 11.242 1 98.38 90 ILE B CA 1
ATOM 3578 C C . ILE B 1 90 ? -18.625 17.375 12.312 1 98.38 90 ILE B C 1
ATOM 3580 O O . ILE B 1 90 ? -17.891 16.5 12.789 1 98.38 90 ILE B O 1
ATOM 3584 N N . VAL B 1 91 ? -18.594 18.609 12.641 1 98 91 VAL B N 1
ATOM 3585 C CA . VAL B 1 91 ? -17.734 19.141 13.695 1 98 91 VAL B CA 1
ATOM 3586 C C . VAL B 1 91 ? -18.594 19.641 14.859 1 98 91 VAL B C 1
ATOM 3588 O O . VAL B 1 91 ? -19.328 20.625 14.711 1 98 91 VAL B O 1
ATOM 3591 N N . TYR B 1 92 ? -18.5 18.984 16 1 97.62 92 TYR B N 1
ATOM 3592 C CA . TYR B 1 92 ? -19.25 19.391 17.188 1 97.62 92 TYR B CA 1
ATOM 3593 C C . TYR B 1 92 ? -18.391 20.234 18.109 1 97.62 92 TYR B C 1
ATOM 3595 O O . TYR B 1 92 ? -17.203 20 18.266 1 97.62 92 TYR B O 1
ATOM 3603 N N . ARG B 1 93 ? -19.047 21.203 18.75 1 96.94 93 ARG B N 1
ATOM 3604 C CA . ARG B 1 93 ? -18.391 22.094 19.688 1 96.94 93 ARG B CA 1
ATOM 3605 C C . ARG B 1 93 ? -19.016 22 21.078 1 96.94 93 ARG B C 1
ATOM 3607 O O . ARG B 1 93 ? -20.219 22.234 21.234 1 96.94 93 ARG B O 1
ATOM 3614 N N . ARG B 1 94 ? -18.156 21.703 22.031 1 96.19 94 ARG B N 1
ATOM 3615 C CA . ARG B 1 94 ? -18.594 21.828 23.422 1 96.19 94 ARG B CA 1
ATOM 3616 C C . ARG B 1 94 ? -18.359 23.25 23.922 1 96.19 94 ARG B C 1
ATOM 3618 O O . ARG B 1 94 ? -17.328 23.844 23.672 1 96.19 94 ARG B O 1
ATOM 3625 N N . LYS B 1 95 ? -19.312 23.656 24.688 1 94.12 95 LYS B N 1
ATOM 3626 C CA . LYS B 1 95 ? -19.234 25.031 25.188 1 94.12 95 LYS B CA 1
ATOM 3627 C C . LYS B 1 95 ? -17.969 25.25 26.016 1 94.12 95 LYS B C 1
ATOM 3629 O O . LYS B 1 95 ? -17.266 26.234 25.828 1 94.12 95 LYS B O 1
ATOM 3634 N N . LYS B 1 96 ? -17.688 24.344 26.891 1 92.81 96 LYS B N 1
ATOM 3635 C CA . LYS B 1 96 ? -16.562 24.516 27.828 1 92.81 96 LYS B CA 1
ATOM 3636 C C . LYS B 1 96 ? -15.234 24.531 27.078 1 92.81 96 LYS B C 1
ATOM 3638 O O . LYS B 1 96 ? -14.297 25.219 27.484 1 92.81 96 LYS B O 1
ATOM 3643 N N . ASP B 1 97 ? -15.18 23.828 25.969 1 92.5 97 ASP B N 1
ATOM 3644 C CA . ASP B 1 97 ? -13.938 23.781 25.203 1 92.5 97 ASP B CA 1
ATOM 3645 C C . ASP B 1 97 ? -13.719 25.078 24.422 1 92.5 97 ASP B C 1
ATOM 3647 O O . ASP B 1 97 ? -12.594 25.578 24.328 1 92.5 97 ASP B O 1
ATOM 3651 N N . ILE B 1 98 ? -14.75 25.625 23.891 1 90.44 98 ILE B N 1
ATOM 3652 C CA . ILE B 1 98 ? -14.68 26.859 23.109 1 90.44 98 ILE B CA 1
ATOM 3653 C C . ILE B 1 98 ? -14.32 28.016 24.031 1 90.44 98 ILE B C 1
ATOM 3655 O O . ILE B 1 98 ? -13.516 28.875 23.656 1 90.44 98 ILE B O 1
ATOM 3659 N N . GLU B 1 99 ? -14.797 27.984 25.203 1 90.44 99 GLU B N 1
ATOM 3660 C CA . GLU B 1 99 ? -14.539 29.047 26.156 1 90.44 99 GLU B CA 1
ATOM 3661 C C . GLU B 1 99 ? -13.117 28.969 26.719 1 90.44 99 GLU B C 1
ATOM 3663 O O . GLU B 1 99 ? -12.484 29.984 26.969 1 90.44 99 GLU B O 1
ATOM 3668 N N . ALA B 1 100 ? -12.648 27.797 26.859 1 86 100 ALA B N 1
ATOM 3669 C CA . ALA B 1 100 ? -11.312 27.594 27.406 1 86 100 ALA B CA 1
ATOM 3670 C C . ALA B 1 100 ? -10.242 27.984 26.375 1 86 100 ALA B C 1
ATOM 3672 O O . ALA B 1 100 ? -9.25 28.625 26.734 1 86 100 ALA B O 1
ATOM 3673 N N . GLY B 1 101 ? -10.445 27.719 25.141 1 77.06 101 GLY B N 1
ATOM 3674 C CA . GLY B 1 101 ? -9.461 27.969 24.094 1 77.06 101 GLY B CA 1
ATOM 3675 C C . GLY B 1 101 ? -8.164 27.203 24.297 1 77.06 101 GLY B C 1
ATOM 3676 O O . GLY B 1 101 ? -8.094 26.312 25.141 1 77.06 101 GLY B O 1
ATOM 3677 N N . GLY B 1 102 ? -7.125 27.312 23.359 1 69 102 GLY B N 1
ATOM 3678 C CA . GLY B 1 102 ? -5.785 26.781 23.531 1 69 102 GLY B CA 1
ATOM 3679 C C . GLY B 1 102 ? -5.602 25.391 22.922 1 69 102 GLY B C 1
ATOM 3680 O O . GLY B 1 102 ? -4.551 24.781 23.094 1 69 102 GLY B O 1
ATOM 3681 N N . ASN B 1 103 ? -6.586 24.938 22.297 1 70.19 103 ASN B N 1
ATOM 3682 C CA . ASN B 1 103 ? -6.52 23.625 21.656 1 70.19 103 ASN B CA 1
ATOM 3683 C C . ASN B 1 103 ? -5.883 23.719 20.266 1 70.19 103 ASN B C 1
ATOM 3685 O O . ASN B 1 103 ? -6.105 24.688 19.547 1 70.19 103 ASN B O 1
ATOM 3689 N N . PRO B 1 104 ? -4.969 22.672 19.953 1 65.25 104 PRO B N 1
ATOM 3690 C CA . PRO B 1 104 ? -4.363 22.641 18.625 1 65.25 104 PRO B CA 1
ATOM 3691 C C . PRO B 1 104 ? -5.402 22.625 17.5 1 65.25 104 PRO B C 1
ATOM 3693 O O . PRO B 1 104 ? -5.094 22.984 16.359 1 65.25 104 PRO B O 1
ATOM 3696 N N . TYR B 1 105 ? -6.555 22.328 17.828 1 75.94 105 TYR B N 1
ATOM 3697 C CA . TYR B 1 105 ? -7.609 22.203 16.812 1 75.94 105 TYR B CA 1
ATOM 3698 C C . TYR B 1 105 ? -8.555 23.406 16.891 1 75.94 105 TYR B C 1
ATOM 3700 O O . TYR B 1 105 ? -9.633 23.375 16.281 1 75.94 105 TYR B O 1
ATOM 3708 N N . ASP B 1 106 ? -8.133 24.484 17.516 1 79.19 106 ASP B N 1
ATOM 3709 C CA . ASP B 1 106 ? -9.055 25.578 17.781 1 79.19 106 ASP B CA 1
ATOM 3710 C C . ASP B 1 106 ? -9.609 26.156 16.484 1 79.19 106 ASP B C 1
ATOM 3712 O O . ASP B 1 106 ? -10.797 26.484 16.406 1 79.19 106 ASP B O 1
ATOM 3716 N N . ALA B 1 107 ? -8.758 26.156 15.547 1 88 107 ALA B N 1
ATOM 3717 C CA . ALA B 1 107 ? -9.219 26.75 14.289 1 88 107 ALA B CA 1
ATOM 3718 C C . ALA B 1 107 ? -10.32 25.891 13.664 1 88 107 ALA B C 1
ATOM 3720 O O . ALA B 1 107 ? -11.281 26.438 13.102 1 88 107 ALA B O 1
ATOM 3721 N N . LEU B 1 108 ? -10.258 24.641 13.836 1 94.44 108 LEU B N 1
ATOM 3722 C CA . LEU B 1 108 ? -11.273 23.719 13.336 1 94.44 108 LEU B CA 1
ATOM 3723 C C . LEU B 1 108 ? -12.609 23.953 14.031 1 94.44 108 LEU B C 1
ATOM 3725 O O . LEU B 1 108 ? -13.664 23.906 13.391 1 94.44 108 LEU B O 1
ATOM 3729 N N . TYR B 1 109 ? -12.508 24.328 15.312 1 95.5 109 TYR B N 1
ATOM 3730 C CA . TYR B 1 109 ? -13.711 24.391 16.141 1 95.5 109 TYR B CA 1
ATOM 3731 C C . TYR B 1 109 ? -14.188 25.828 16.297 1 95.5 109 TYR B C 1
ATOM 3733 O O . TYR B 1 109 ? -15.094 26.109 17.078 1 95.5 109 TYR B O 1
ATOM 3741 N N . SER B 1 110 ? -13.562 26.703 15.547 1 93.81 110 SER B N 1
ATOM 3742 C CA . SER B 1 110 ? -13.992 28.094 15.609 1 93.81 110 SER B CA 1
ATOM 3743 C C . SER B 1 110 ? -15.461 28.234 15.227 1 93.81 110 SER B C 1
ATOM 3745 O O . SER B 1 110 ? -15.914 27.625 14.25 1 93.81 110 SER B O 1
ATOM 3747 N N . PRO B 1 111 ? -16.203 29.078 15.992 1 91.81 111 PRO B N 1
ATOM 3748 C CA . PRO B 1 111 ? -17.594 29.312 15.625 1 91.81 111 PRO B CA 1
ATOM 3749 C C . PRO B 1 111 ? -17.75 30.062 14.312 1 91.81 111 PRO B C 1
ATOM 3751 O O . PRO B 1 111 ? -18.828 30.078 13.711 1 91.81 111 PRO B O 1
ATOM 3754 N N . ASP B 1 112 ? -16.734 30.781 13.914 1 92.56 112 ASP B N 1
ATOM 3755 C CA . ASP B 1 112 ? -16.688 31.469 12.625 1 92.56 112 ASP B CA 1
ATOM 3756 C C . ASP B 1 112 ? -15.461 31.031 11.82 1 92.56 112 ASP B C 1
ATOM 3758 O O . ASP B 1 112 ? -14.57 31.828 11.547 1 92.56 112 ASP B O 1
ATOM 3762 N N . PRO B 1 113 ? -15.484 29.797 11.414 1 95.56 113 PRO B N 1
ATOM 3763 C CA . PRO B 1 113 ? -14.281 29.25 10.773 1 95.56 113 PRO B CA 1
ATOM 3764 C C . PRO B 1 113 ? -14.078 29.781 9.359 1 95.56 113 PRO B C 1
ATOM 3766 O O . PRO B 1 113 ? -15.039 29.938 8.602 1 95.56 113 PRO B O 1
ATOM 3769 N N . TRP B 1 114 ? -12.797 30 8.984 1 95.81 114 TRP B N 1
ATOM 3770 C CA . TRP B 1 114 ? -12.469 30.516 7.66 1 95.81 114 TRP B CA 1
ATOM 3771 C C . TRP B 1 114 ? -12.852 29.5 6.578 1 95.81 114 TRP B C 1
ATOM 3773 O O . TRP B 1 114 ? -13.125 29.891 5.438 1 95.81 114 TRP B O 1
ATOM 3783 N N . TYR B 1 115 ? -12.93 28.266 6.883 1 97 115 TYR B N 1
ATOM 3784 C CA . TYR B 1 115 ? -13.141 27.219 5.875 1 97 115 TYR B CA 1
ATOM 3785 C C . TYR B 1 115 ? -14.609 27.125 5.492 1 97 115 TYR B C 1
ATOM 3787 O O . TYR B 1 115 ? -14.984 26.328 4.637 1 97 115 TYR B O 1
ATOM 3795 N N . ARG B 1 116 ? -15.492 27.953 6.133 1 96.44 116 ARG B N 1
ATOM 3796 C CA . ARG B 1 116 ? -16.906 27.984 5.75 1 96.44 116 ARG B CA 1
ATOM 3797 C C . ARG B 1 116 ? -17.062 28.359 4.281 1 96.44 116 ARG B C 1
ATOM 3799 O O . ARG B 1 116 ? -18.016 27.922 3.623 1 96.44 116 ARG B O 1
ATOM 3806 N N . ASP B 1 117 ? -16.047 29.109 3.754 1 93.19 117 ASP B N 1
ATOM 3807 C CA . ASP B 1 117 ? -16.094 29.562 2.373 1 93.19 117 ASP B CA 1
ATOM 3808 C C . ASP B 1 117 ? -15.344 28.609 1.444 1 93.19 117 ASP B C 1
ATOM 3810 O O . ASP B 1 117 ? -15.406 28.75 0.221 1 93.19 117 ASP B O 1
ATOM 3814 N N . LEU B 1 118 ? -14.664 27.703 1.953 1 96.12 118 LEU B N 1
ATOM 3815 C CA . LEU B 1 118 ? -13.812 26.812 1.177 1 96.12 118 LEU B CA 1
ATOM 3816 C C . LEU B 1 118 ? -14.477 25.453 0.982 1 96.12 118 LEU B C 1
ATOM 3818 O O . LEU B 1 118 ? -14.484 24.906 -0.125 1 96.12 118 LEU B O 1
ATOM 3822 N N . MET B 1 119 ? -15.039 24.938 2.064 1 97.75 119 MET B N 1
ATOM 3823 C CA . MET B 1 119 ? -15.562 23.578 2.059 1 97.75 119 MET B CA 1
ATOM 3824 C C . MET B 1 119 ? -16.969 23.531 1.479 1 97.75 119 MET B C 1
ATOM 3826 O O . MET B 1 119 ? -17.828 24.344 1.843 1 97.75 119 MET B O 1
ATOM 3830 N N . PRO B 1 120 ? -17.234 22.625 0.564 1 98.25 120 PRO B N 1
ATOM 3831 C CA . PRO B 1 120 ? -18.562 22.531 -0.039 1 98.25 120 PRO B CA 1
ATOM 3832 C C . PRO B 1 120 ? -19.656 22.188 0.981 1 98.25 120 PRO B C 1
ATOM 3834 O O . PRO B 1 120 ? -19.406 21.453 1.934 1 98.25 120 PRO B O 1
ATOM 3837 N N . ASP B 1 121 ? -20.875 22.781 0.781 1 98.19 121 ASP B N 1
ATOM 3838 C CA . ASP B 1 121 ? -22.094 22.438 1.493 1 98.19 121 ASP B CA 1
ATOM 3839 C C . ASP B 1 121 ? -21.984 22.781 2.977 1 98.19 121 ASP B C 1
ATOM 3841 O O . ASP B 1 121 ? -22.547 22.078 3.824 1 98.19 121 ASP B O 1
ATOM 3845 N N . TYR B 1 122 ? -21.297 23.828 3.262 1 98.12 122 TYR B N 1
ATOM 3846 C CA . TYR B 1 122 ? -21.141 24.234 4.656 1 98.12 122 TYR B CA 1
ATOM 3847 C C . TYR B 1 122 ? -22.453 24.75 5.227 1 98.12 122 TYR B C 1
ATOM 3849 O O . TYR B 1 122 ? -23.141 25.547 4.59 1 98.12 122 TYR B O 1
ATOM 3857 N N . ARG B 1 123 ? -22.766 24.344 6.43 1 98.12 123 ARG B N 1
ATOM 3858 C CA . ARG B 1 123 ? -23.891 24.906 7.184 1 98.12 123 ARG B CA 1
ATOM 3859 C C . ARG B 1 123 ? -23.703 24.688 8.68 1 98.12 123 ARG B C 1
ATOM 3861 O O . ARG B 1 123 ? -23.094 23.703 9.094 1 98.12 123 ARG B O 1
ATOM 3868 N N . GLU B 1 124 ? -24.281 25.531 9.422 1 98.12 124 GLU B N 1
ATOM 3869 C CA . GLU B 1 124 ? -24.359 25.328 10.867 1 98.12 124 GLU B CA 1
ATOM 3870 C C . GLU B 1 124 ? -25.453 24.328 11.227 1 98.12 124 GLU B C 1
ATOM 3872 O O . GLU B 1 124 ? -26.484 24.281 10.555 1 98.12 124 GLU B O 1
ATOM 3877 N N . LEU B 1 125 ? -25.156 23.578 12.281 1 98.19 125 LEU B N 1
ATOM 3878 C CA . LEU B 1 125 ? -26.156 22.625 12.742 1 98.19 125 LEU B CA 1
ATOM 3879 C C . LEU B 1 125 ? -27.25 23.312 13.539 1 98.19 125 LEU B C 1
ATOM 3881 O O . LEU B 1 125 ? -26.984 24.266 14.281 1 98.19 125 LEU B O 1
ATOM 3885 N N . ARG B 1 126 ? -28.469 22.797 13.328 1 98.06 126 ARG B N 1
ATOM 3886 C CA . ARG B 1 126 ? -29.562 23.219 14.195 1 98.06 126 ARG B CA 1
ATOM 3887 C C . ARG B 1 126 ? -29.438 22.609 15.578 1 98.06 126 ARG B C 1
ATOM 3889 O O . ARG B 1 126 ? -28.781 21.578 15.75 1 98.06 126 ARG B O 1
ATOM 3896 N N . GLN B 1 127 ? -30.188 23.234 16.5 1 97.12 127 GLN B N 1
ATOM 3897 C CA . GLN B 1 127 ? -30.125 22.766 17.891 1 97.12 127 GLN B CA 1
ATOM 3898 C C . GLN B 1 127 ? -30.594 21.312 18 1 97.12 127 GLN B C 1
ATOM 3900 O O . GLN B 1 127 ? -30.062 20.547 18.812 1 97.12 127 GLN B O 1
ATOM 3905 N N . ASP B 1 128 ? -31.531 20.906 17.172 1 96.88 128 ASP B N 1
ATOM 3906 C CA . ASP B 1 128 ? -32.094 19.578 17.266 1 96.88 128 ASP B CA 1
ATOM 3907 C C . ASP B 1 128 ? -31.188 18.531 16.641 1 96.88 128 ASP B C 1
ATOM 3909 O O . ASP B 1 128 ? -31.422 17.328 16.766 1 96.88 128 ASP B O 1
ATOM 3913 N N . GLU B 1 129 ? -30.094 18.953 16.016 1 96.94 129 GLU B N 1
ATOM 3914 C CA . GLU B 1 129 ? -29.125 18.062 15.367 1 96.94 129 GLU B CA 1
ATOM 3915 C C . GLU B 1 129 ? -27.922 17.797 16.281 1 96.94 129 GLU B C 1
ATOM 3917 O O . GLU B 1 129 ? -27.062 16.969 15.953 1 96.94 129 GLU B O 1
ATOM 3922 N N . LEU B 1 130 ? -27.922 18.453 17.375 1 97.25 130 LEU B N 1
ATOM 3923 C CA . LEU B 1 130 ? -26.766 18.359 18.266 1 97.25 130 LEU B CA 1
ATOM 3924 C C . LEU B 1 130 ? -26.953 17.25 19.281 1 97.25 130 LEU B C 1
ATOM 3926 O O . LEU B 1 130 ? -28.047 17.062 19.812 1 97.25 130 LEU B O 1
ATOM 3930 N N . PRO B 1 131 ? -25.875 16.5 19.5 1 94.75 131 PRO B N 1
ATOM 3931 C CA . PRO B 1 131 ? -25.922 15.609 20.672 1 94.75 131 PRO B CA 1
ATOM 3932 C C . PRO B 1 131 ? -25.938 16.375 21.984 1 94.75 131 PRO B C 1
ATOM 3934 O O . PRO B 1 131 ? -25.734 17.594 22 1 94.75 131 PRO B O 1
ATOM 3937 N N . ALA B 1 132 ? -26.094 15.625 23.078 1 91.69 132 ALA B N 1
ATOM 3938 C CA . ALA B 1 132 ? -26.328 16.234 24.375 1 91.69 132 ALA B CA 1
ATOM 3939 C C . ALA B 1 132 ? -25.094 17.016 24.844 1 91.69 132 ALA B C 1
ATOM 3941 O O . ALA B 1 132 ? -25.219 18.031 25.531 1 91.69 132 ALA B O 1
ATOM 3942 N N . ASN B 1 133 ? -23.984 16.625 24.453 1 92.56 133 ASN B N 1
ATOM 3943 C CA . ASN B 1 133 ? -22.766 17.219 25 1 92.56 133 ASN B CA 1
ATOM 3944 C C . ASN B 1 133 ? -22.188 18.281 24.062 1 92.56 133 ASN B C 1
ATOM 3946 O O . ASN B 1 133 ? -21.047 18.719 24.25 1 92.56 133 ASN B O 1
ATOM 3950 N N . ALA B 1 134 ? -22.938 18.703 23.078 1 95.94 134 ALA B N 1
ATOM 3951 C CA . ALA B 1 134 ? -22.484 19.75 22.156 1 95.94 134 ALA B CA 1
ATOM 3952 C C . ALA B 1 134 ? -23.391 20.969 22.234 1 95.94 134 ALA B C 1
ATOM 3954 O O . ALA B 1 134 ? -24.609 20.828 22.391 1 95.94 134 ALA B O 1
ATOM 3955 N N . HIS B 1 135 ? -22.844 22.078 22.125 1 95.81 135 HIS B N 1
ATOM 3956 C CA . HIS B 1 135 ? -23.594 23.328 22.172 1 95.81 135 HIS B CA 1
ATOM 3957 C C . HIS B 1 135 ? -23.812 23.875 20.766 1 95.81 135 HIS B C 1
ATOM 3959 O O . HIS B 1 135 ? -24.812 24.562 20.531 1 95.81 135 HIS B O 1
ATOM 3965 N N . SER B 1 136 ? -22.906 23.656 19.891 1 96.94 136 SER B N 1
ATOM 3966 C CA . SER B 1 136 ? -23 24.062 18.5 1 96.94 136 SER B CA 1
ATOM 3967 C C . SER B 1 136 ? -22.203 23.125 17.594 1 96.94 136 SER B C 1
ATOM 3969 O O . SER B 1 136 ? -21.594 22.156 18.078 1 96.94 136 SER B O 1
ATOM 3971 N N . GLY B 1 137 ? -22.266 23.328 16.281 1 97.56 137 GLY B N 1
ATOM 3972 C CA . GLY B 1 137 ? -21.531 22.531 15.32 1 97.56 137 GLY B CA 1
ATOM 3973 C C . GLY B 1 137 ? -21.812 22.906 13.875 1 97.56 137 GLY B C 1
ATOM 3974 O O . GLY B 1 137 ? -22.625 23.781 13.609 1 97.56 137 GLY B O 1
ATOM 3975 N N . CYS B 1 138 ? -21.094 22.344 13.016 1 98.19 138 CYS B N 1
ATOM 3976 C CA . CYS B 1 138 ? -21.297 22.578 11.586 1 98.19 138 CYS B CA 1
ATOM 3977 C C . CYS B 1 138 ? -21.094 21.297 10.789 1 98.19 138 CYS B C 1
ATOM 3979 O O . CYS B 1 138 ? -20.609 20.297 11.32 1 98.19 138 CYS B O 1
ATOM 3981 N N . GLU B 1 139 ? -21.562 21.297 9.609 1 98.5 139 GLU B N 1
ATOM 3982 C CA . GLU B 1 139 ? -21.422 20.203 8.648 1 98.5 139 GLU B CA 1
ATOM 3983 C C . GLU B 1 139 ? -20.938 20.719 7.297 1 98.5 139 GLU B C 1
ATOM 3985 O O . GLU B 1 139 ? -21.312 21.812 6.875 1 98.5 139 GLU B O 1
ATOM 3990 N N . PHE B 1 140 ? -20.109 20 6.605 1 98.56 140 PHE B N 1
ATOM 3991 C CA . PHE B 1 140 ? -19.656 20.297 5.258 1 98.56 140 PHE B CA 1
ATOM 3992 C C . PHE B 1 140 ? -19.156 19.031 4.559 1 98.56 140 PHE B C 1
ATOM 3994 O O . PHE B 1 140 ? -19.047 17.984 5.18 1 98.56 140 PHE B O 1
ATOM 4001 N N . THR B 1 141 ? -18.938 19.109 3.242 1 98.75 141 THR B N 1
ATOM 4002 C CA . THR B 1 141 ? -18.375 18 2.482 1 98.75 141 THR B CA 1
ATOM 4003 C C . THR B 1 141 ? -16.844 18.047 2.5 1 98.75 141 THR B C 1
ATOM 4005 O O . THR B 1 141 ? -16.25 19.094 2.215 1 98.75 141 THR B O 1
ATOM 4008 N N . SER B 1 142 ? -16.234 17.016 2.885 1 98.56 142 SER B N 1
ATOM 4009 C CA . SER B 1 142 ? -14.781 16.844 2.895 1 98.56 142 SER B CA 1
ATOM 4010 C C . SER B 1 142 ? -14.375 15.555 2.18 1 98.56 142 SER B C 1
ATOM 4012 O O . SER B 1 142 ? -15.086 15.086 1.291 1 98.56 142 SER B O 1
ATOM 4014 N N . VAL B 1 143 ? -13.141 15.125 2.436 1 98.75 143 VAL B N 1
ATOM 4015 C CA . VAL B 1 143 ? -12.656 13.883 1.853 1 98.75 143 VAL B CA 1
ATOM 4016 C C . VAL B 1 143 ? -11.922 13.062 2.916 1 98.75 143 VAL B C 1
ATOM 4018 O O . VAL B 1 143 ? -11.523 13.602 3.951 1 98.75 143 VAL B O 1
ATOM 4021 N N . CYS B 1 144 ? -11.836 11.852 2.699 1 98.62 144 CYS B N 1
ATOM 4022 C CA . CYS B 1 144 ? -10.992 10.953 3.473 1 98.62 144 CYS B CA 1
ATOM 4023 C C . CYS B 1 144 ? -10.164 10.062 2.555 1 98.62 144 CYS B C 1
ATOM 4025 O O . CYS B 1 144 ? -10.68 9.539 1.564 1 98.62 144 CYS B O 1
ATOM 4027 N N . MET B 1 145 ? -8.922 9.945 2.84 1 98.62 145 MET B N 1
ATOM 4028 C CA . MET B 1 145 ? -7.98 9.156 2.055 1 98.62 145 MET B CA 1
ATOM 4029 C C . MET B 1 145 ? -7.707 7.809 2.725 1 98.62 145 MET B C 1
ATOM 4031 O O . MET B 1 145 ? -7.727 7.707 3.951 1 98.62 145 MET B O 1
ATOM 4035 N N . ASN B 1 146 ? -7.504 6.859 1.933 1 98.75 146 ASN B N 1
ATOM 4036 C CA . ASN B 1 146 ? -6.902 5.598 2.354 1 98.75 146 ASN B CA 1
ATOM 4037 C C . ASN B 1 146 ? -5.383 5.621 2.205 1 98.75 146 ASN B C 1
ATOM 4039 O O . ASN B 1 146 ? -4.863 5.512 1.095 1 98.75 146 ASN B O 1
ATOM 4043 N N . THR B 1 147 ? -4.676 5.75 3.316 1 98.69 147 THR B N 1
ATOM 4044 C CA . THR B 1 147 ? -3.232 5.953 3.258 1 98.69 147 THR B CA 1
ATOM 4045 C C . THR B 1 147 ? -2.549 4.77 2.576 1 98.69 147 THR B C 1
ATOM 4047 O O . THR B 1 147 ? -1.521 4.938 1.919 1 98.69 147 THR B O 1
ATOM 4050 N N . ALA B 1 148 ? -3.174 3.562 2.682 1 98.5 148 ALA B N 1
ATOM 4051 C CA . ALA B 1 148 ? -2.609 2.352 2.092 1 98.5 148 ALA B CA 1
ATOM 4052 C C . ALA B 1 148 ? -2.75 2.365 0.572 1 98.5 148 ALA B C 1
ATOM 4054 O O . ALA B 1 148 ? -2.104 1.578 -0.124 1 98.5 148 ALA B O 1
ATOM 4055 N N . LEU B 1 149 ? -3.6 3.217 0.071 1 98.81 149 LEU B N 1
ATOM 4056 C CA . LEU B 1 149 ? -3.764 3.373 -1.371 1 98.81 149 LEU B CA 1
ATOM 4057 C C . LEU B 1 149 ? -3.092 4.652 -1.857 1 98.81 149 LEU B C 1
ATOM 4059 O O . LEU B 1 149 ? -2.473 4.668 -2.924 1 98.81 149 LEU B O 1
ATOM 4063 N N . TYR B 1 150 ? -3.17 5.691 -1.078 1 98.94 150 TYR B N 1
ATOM 4064 C CA . TYR B 1 150 ? -2.76 7.023 -1.517 1 98.94 150 TYR B CA 1
ATOM 4065 C C . TYR B 1 150 ? -1.241 7.133 -1.577 1 98.94 150 TYR B C 1
ATOM 4067 O O . TYR B 1 150 ? -0.691 7.703 -2.521 1 98.94 150 TYR B O 1
ATOM 4075 N N . LEU B 1 151 ? -0.525 6.617 -0.563 1 98.94 151 LEU B N 1
ATOM 4076 C CA . LEU B 1 151 ? 0.931 6.719 -0.56 1 98.94 151 LEU B CA 1
ATOM 4077 C C . LEU B 1 151 ? 1.53 5.945 -1.729 1 98.94 151 LEU B C 1
ATOM 4079 O O . LEU B 1 151 ? 2.354 6.477 -2.475 1 98.94 151 LEU B O 1
ATOM 4083 N N . PRO B 1 152 ? 1.038 4.699 -1.974 1 98.81 152 PRO B N 1
ATOM 4084 C CA . PRO B 1 152 ? 1.519 4.012 -3.176 1 98.81 152 PRO B CA 1
ATOM 4085 C C . PRO B 1 152 ? 1.142 4.746 -4.461 1 98.81 152 PRO B C 1
ATOM 4087 O O . PRO B 1 152 ? 1.903 4.73 -5.434 1 98.81 152 PRO B O 1
ATOM 4090 N N . TYR B 1 153 ? -0.02 5.332 -4.48 1 98.88 153 TYR B N 1
ATOM 4091 C CA . TYR B 1 153 ? -0.417 6.137 -5.633 1 98.88 153 TYR B CA 1
ATOM 4092 C C . TYR B 1 153 ? 0.59 7.25 -5.895 1 98.88 153 TYR B C 1
ATOM 4094 O O . TYR B 1 153 ? 1.016 7.457 -7.031 1 98.88 153 TYR B O 1
ATOM 4102 N N . LEU B 1 154 ? 1.008 7.926 -4.82 1 98.94 154 LEU B N 1
ATOM 4103 C CA . LEU B 1 154 ? 2 8.984 -4.961 1 98.94 154 LEU B CA 1
ATOM 4104 C C . LEU B 1 154 ? 3.314 8.43 -5.504 1 98.94 154 LEU B C 1
ATOM 4106 O O . LEU B 1 154 ? 3.93 9.031 -6.387 1 98.94 154 LEU B O 1
ATOM 4110 N N . VAL B 1 155 ? 3.764 7.262 -5 1 98.94 155 VAL B N 1
ATOM 4111 C CA . VAL B 1 155 ? 4.977 6.629 -5.512 1 98.94 155 VAL B CA 1
ATOM 4112 C C . VAL B 1 155 ? 4.824 6.348 -7.004 1 98.94 155 VAL B C 1
ATOM 4114 O O . VAL B 1 155 ? 5.738 6.613 -7.789 1 98.94 155 VAL B O 1
ATOM 4117 N N . GLY B 1 156 ? 3.67 5.82 -7.332 1 98.81 156 GLY B N 1
ATOM 4118 C CA . GLY B 1 156 ? 3.408 5.52 -8.727 1 98.81 156 GLY B CA 1
ATOM 4119 C C . GLY B 1 156 ? 3.498 6.738 -9.633 1 98.81 156 GLY B C 1
ATOM 4120 O O . GLY B 1 156 ? 4.141 6.691 -10.68 1 98.81 156 GLY B O 1
ATOM 4121 N N . GLN B 1 157 ? 2.871 7.852 -9.211 1 98.69 157 GLN B N 1
ATOM 4122 C CA . GLN B 1 157 ? 2.914 9.078 -9.992 1 98.69 157 GLN B CA 1
ATOM 4123 C C . GLN B 1 157 ? 4.34 9.617 -10.102 1 98.69 157 GLN B C 1
ATOM 4125 O O . GLN B 1 157 ? 4.738 10.125 -11.148 1 98.69 157 GLN B O 1
ATOM 4130 N N . CYS B 1 158 ? 5.102 9.508 -9.047 1 98.88 158 CYS B N 1
ATOM 4131 C CA . CYS B 1 158 ? 6.504 9.906 -9.062 1 98.88 158 CYS B CA 1
ATOM 4132 C C . CYS B 1 158 ? 7.293 9.078 -10.07 1 98.88 158 CYS B C 1
ATOM 4134 O O . CYS B 1 158 ? 8.055 9.625 -10.867 1 98.88 158 CYS B O 1
ATOM 4136 N N . ARG B 1 159 ? 7.078 7.762 -10.031 1 98.75 159 ARG B N 1
ATOM 4137 C CA . ARG B 1 159 ? 7.797 6.879 -10.945 1 98.75 159 ARG B CA 1
ATOM 4138 C C . ARG B 1 159 ? 7.438 7.18 -12.391 1 98.75 159 ARG B C 1
ATOM 4140 O O . ARG B 1 159 ? 8.297 7.141 -13.273 1 98.75 159 ARG B O 1
ATOM 4147 N N . LYS B 1 160 ? 6.215 7.477 -12.609 1 97.94 160 LYS B N 1
ATOM 4148 C CA . LYS B 1 160 ? 5.766 7.863 -13.945 1 97.94 160 LYS B CA 1
ATOM 4149 C C . LYS B 1 160 ? 6.543 9.07 -14.461 1 97.94 160 LYS B C 1
ATOM 4151 O O . LYS B 1 160 ? 6.793 9.195 -15.664 1 97.94 160 LYS B O 1
ATOM 4156 N N . ASN B 1 161 ? 6.914 9.922 -13.508 1 98 161 ASN B N 1
ATOM 4157 C CA . ASN B 1 161 ? 7.652 11.133 -13.852 1 98 161 ASN B CA 1
ATOM 4158 C C . ASN B 1 161 ? 9.156 10.891 -13.844 1 98 161 ASN B C 1
ATOM 4160 O O . ASN B 1 161 ? 9.945 11.828 -13.992 1 98 161 ASN B O 1
ATOM 4164 N N . GLY B 1 162 ? 9.602 9.672 -13.586 1 97.81 162 GLY B N 1
ATOM 4165 C CA . GLY B 1 162 ? 11.008 9.336 -13.672 1 97.81 162 GLY B CA 1
ATOM 4166 C C . GLY B 1 162 ? 11.727 9.422 -12.336 1 97.81 162 GLY B C 1
ATOM 4167 O O . GLY B 1 162 ? 12.953 9.312 -12.273 1 97.81 162 GLY B O 1
ATOM 4168 N N . VAL B 1 163 ? 11 9.633 -11.266 1 98.88 163 VAL B N 1
ATOM 4169 C CA . VAL B 1 163 ? 11.617 9.68 -9.945 1 98.88 163 VAL B CA 1
ATOM 4170 C C . VAL B 1 163 ? 12.164 8.305 -9.578 1 98.88 163 VAL B C 1
ATOM 4172 O O . VAL B 1 163 ? 11.516 7.285 -9.828 1 98.88 163 VAL B O 1
ATOM 4175 N N . VAL B 1 164 ? 13.305 8.281 -9 1 98.75 164 VAL B N 1
ATOM 4176 C CA . VAL B 1 164 ? 13.938 7.039 -8.57 1 98.75 164 VAL B CA 1
ATOM 4177 C C . VAL B 1 164 ? 13.891 6.934 -7.051 1 98.75 164 VAL B C 1
ATOM 4179 O O . VAL B 1 164 ? 14.109 7.918 -6.344 1 98.75 164 VAL B O 1
ATOM 4182 N N . PHE B 1 165 ? 13.625 5.754 -6.531 1 98.81 165 PHE B N 1
ATOM 4183 C CA . PHE B 1 165 ? 13.484 5.512 -5.102 1 98.81 165 PHE B CA 1
ATOM 4184 C C . PHE B 1 165 ? 14.602 4.609 -4.59 1 98.81 165 PHE B C 1
ATOM 4186 O O . PHE B 1 165 ? 14.922 3.598 -5.215 1 98.81 165 PHE B O 1
ATOM 4193 N N . LYS B 1 166 ? 15.172 4.977 -3.455 1 97.69 166 LYS B N 1
ATOM 4194 C CA . LYS B 1 166 ? 16.234 4.211 -2.807 1 97.69 166 LYS B CA 1
ATOM 4195 C C . LYS B 1 166 ? 15.992 4.105 -1.304 1 97.69 166 LYS B C 1
ATOM 4197 O O . LYS B 1 166 ? 15.758 5.113 -0.635 1 97.69 166 LYS B O 1
ATOM 4202 N N . ARG B 1 167 ? 16.078 2.873 -0.812 1 98.12 167 ARG B N 1
ATOM 4203 C CA . ARG B 1 167 ? 16.047 2.723 0.639 1 98.12 167 ARG B CA 1
ATOM 4204 C C . ARG B 1 167 ? 17.406 3.068 1.247 1 98.12 167 ARG B C 1
ATOM 4206 O O . ARG B 1 167 ? 18.453 2.674 0.721 1 98.12 167 ARG B O 1
ATOM 4213 N N . GLY B 1 168 ? 17.312 3.836 2.322 1 97.31 168 GLY B N 1
ATOM 4214 C CA . GLY B 1 168 ? 18.547 4.184 3.018 1 97.31 168 GLY B CA 1
ATOM 4215 C C . GLY B 1 168 ? 18.312 4.688 4.43 1 97.31 168 GLY B C 1
ATOM 4216 O O . GLY B 1 168 ? 17.312 5.367 4.691 1 97.31 168 GLY B O 1
ATOM 4217 N N . VAL B 1 169 ? 19.203 4.344 5.301 1 97.62 169 VAL B N 1
ATOM 4218 C CA . VAL B 1 169 ? 19.25 4.914 6.645 1 97.62 169 VAL B CA 1
ATOM 4219 C C . VAL B 1 169 ? 20.312 6.004 6.707 1 97.62 169 VAL B C 1
ATOM 4221 O O . VAL B 1 169 ? 21.5 5.73 6.527 1 97.62 169 VAL B O 1
ATOM 4224 N N . ILE B 1 170 ? 19.891 7.184 6.953 1 98.25 170 ILE B N 1
ATOM 4225 C CA . ILE B 1 170 ? 20.781 8.336 6.91 1 98.25 170 ILE B CA 1
ATOM 4226 C C . ILE B 1 170 ? 21.109 8.797 8.336 1 98.25 170 ILE B C 1
ATOM 4228 O O . ILE B 1 170 ? 20.203 9.156 9.094 1 98.25 170 ILE B O 1
ATOM 4232 N N . ALA B 1 171 ? 22.328 8.734 8.664 1 97.94 171 ALA B N 1
ATOM 4233 C CA . ALA B 1 171 ? 22.75 9.172 9.992 1 97.94 171 ALA B CA 1
ATOM 4234 C C . ALA B 1 171 ? 23 10.672 10.023 1 97.94 171 ALA B C 1
ATOM 4236 O O . ALA B 1 171 ? 22.688 11.344 11.016 1 97.94 171 ALA B O 1
ATOM 4237 N N . HIS B 1 172 ? 23.594 11.156 8.977 1 98.56 172 HIS B N 1
ATOM 4238 C CA . HIS B 1 172 ? 23.891 12.578 8.82 1 98.56 172 HIS B CA 1
ATOM 4239 C C . HIS B 1 172 ? 23.453 13.086 7.449 1 98.56 172 HIS B C 1
ATOM 4241 O O . HIS B 1 172 ? 23.641 12.398 6.441 1 98.56 172 HIS B O 1
ATOM 4247 N N . ILE B 1 173 ? 22.938 14.312 7.379 1 98.62 173 ILE B N 1
ATOM 4248 C CA . ILE B 1 173 ? 22.281 14.836 6.184 1 98.62 173 ILE B CA 1
ATOM 4249 C C . ILE B 1 173 ? 23.297 14.984 5.059 1 98.62 173 ILE B C 1
ATOM 4251 O O . ILE B 1 173 ? 22.953 14.938 3.877 1 98.62 173 ILE B O 1
ATOM 4255 N N . HIS B 1 174 ? 24.578 15.102 5.332 1 98.25 174 HIS B N 1
ATOM 4256 C CA . HIS B 1 174 ? 25.609 15.258 4.316 1 98.25 174 HIS B CA 1
ATOM 4257 C C . HIS B 1 174 ? 25.719 14.023 3.428 1 98.25 174 HIS B C 1
ATOM 4259 O O . HIS B 1 174 ? 26.219 14.094 2.303 1 98.25 174 HIS B O 1
ATOM 4265 N N . GLU B 1 175 ? 25.266 12.844 3.945 1 98.56 175 GLU B N 1
ATOM 4266 C CA . GLU B 1 175 ? 25.312 11.602 3.182 1 98.56 175 GLU B CA 1
ATOM 4267 C C . GLU B 1 175 ? 24.484 11.695 1.911 1 98.56 175 GLU B C 1
ATOM 4269 O O . GLU B 1 175 ? 24.781 11.047 0.91 1 98.56 175 GLU B O 1
ATOM 4274 N N . LEU B 1 176 ? 23.453 12.555 1.926 1 98.75 176 LEU B N 1
ATOM 4275 C CA . LEU B 1 176 ? 22.516 12.656 0.817 1 98.75 176 LEU B CA 1
ATOM 4276 C C . LEU B 1 176 ? 23.188 13.258 -0.415 1 98.75 176 LEU B C 1
ATOM 4278 O O . LEU B 1 176 ? 22.703 13.078 -1.536 1 98.75 176 LEU B O 1
ATOM 4282 N N . LYS B 1 177 ? 24.266 13.945 -0.254 1 98.25 177 LYS B N 1
ATOM 4283 C CA . LYS B 1 177 ? 24.984 14.586 -1.356 1 98.25 177 LYS B CA 1
ATOM 4284 C C . LYS B 1 177 ? 25.391 13.57 -2.416 1 98.25 177 LYS B C 1
ATOM 4286 O O . LYS B 1 177 ? 25.375 13.867 -3.611 1 98.25 177 LYS B O 1
ATOM 4291 N N . SER B 1 178 ? 25.625 12.352 -2.004 1 98.12 178 SER B N 1
ATOM 4292 C CA . SER B 1 178 ? 26.172 11.352 -2.918 1 98.12 178 SER B CA 1
ATOM 4293 C C . SER B 1 178 ? 25.125 10.305 -3.289 1 98.12 178 SER B C 1
ATOM 4295 O O . SER B 1 178 ? 25.453 9.25 -3.818 1 98.12 178 SER B O 1
ATOM 4297 N N . LEU B 1 179 ? 23.875 10.562 -3.045 1 98.44 179 LEU B N 1
ATOM 4298 C CA . LEU B 1 179 ? 22.922 9.461 -3.154 1 98.44 179 LEU B CA 1
ATOM 4299 C C . LEU B 1 179 ? 21.969 9.68 -4.324 1 98.44 179 LEU B C 1
ATOM 4301 O O . LEU B 1 179 ? 20.984 8.953 -4.473 1 98.44 179 LEU B O 1
ATOM 4305 N N . HIS B 1 180 ? 22.219 10.664 -5.137 1 98.75 180 HIS B N 1
ATOM 4306 C CA . HIS B 1 180 ? 21.422 10.781 -6.348 1 98.75 180 HIS B CA 1
ATOM 4307 C C . HIS B 1 180 ? 21.641 9.586 -7.27 1 98.75 180 HIS B C 1
ATOM 4309 O O . HIS B 1 180 ? 22.75 9.078 -7.387 1 98.75 180 HIS B O 1
ATOM 4315 N N . HIS B 1 181 ? 20.656 9.203 -7.969 1 98.06 181 HIS B N 1
ATOM 4316 C CA . HIS B 1 181 ? 20.688 7.945 -8.703 1 98.06 181 HIS B CA 1
ATOM 4317 C C . HIS B 1 181 ? 21.641 8.023 -9.891 1 98.06 181 HIS B C 1
ATOM 4319 O O . HIS B 1 181 ? 22.078 6.996 -10.414 1 98.06 181 HIS B O 1
ATOM 4325 N N . THR B 1 182 ? 21.969 9.211 -10.336 1 97.94 182 THR B N 1
ATOM 4326 C CA . THR B 1 182 ? 22.859 9.367 -11.484 1 97.94 182 THR B CA 1
ATOM 4327 C C . THR B 1 182 ? 24.312 9.219 -11.07 1 97.94 182 THR B C 1
ATOM 4329 O O . THR B 1 182 ? 25.203 9.141 -11.922 1 97.94 182 THR B O 1
ATOM 4332 N N . GLY B 1 183 ? 24.578 9.234 -9.805 1 97.75 183 GLY B N 1
ATOM 4333 C CA . GLY B 1 183 ? 25.953 9.219 -9.312 1 97.75 183 GLY B CA 1
ATOM 4334 C C . GLY B 1 183 ? 26.547 10.609 -9.148 1 97.75 183 GLY B C 1
ATOM 4335 O O . GLY B 1 183 ? 27.609 10.766 -8.562 1 97.75 183 GLY B O 1
ATOM 4336 N N . LYS B 1 184 ? 25.828 11.602 -9.57 1 97.94 184 LYS B N 1
ATOM 4337 C CA . LYS B 1 184 ? 26.266 12.984 -9.414 1 97.94 184 LYS B CA 1
ATOM 4338 C C . LYS B 1 184 ? 25.891 13.531 -8.047 1 97.94 184 LYS B C 1
ATOM 4340 O O . LYS B 1 184 ? 24.906 13.078 -7.438 1 97.94 184 LYS B O 1
ATOM 4345 N N . PRO B 1 185 ? 26.672 14.461 -7.598 1 98.06 185 PRO B N 1
ATOM 4346 C CA . PRO B 1 185 ? 26.297 15.078 -6.324 1 98.06 185 PRO B CA 1
ATOM 4347 C C . PRO B 1 185 ? 24.969 15.836 -6.406 1 98.06 185 PRO B C 1
ATOM 4349 O O . PRO B 1 185 ? 24.688 16.469 -7.422 1 98.06 185 PRO B O 1
ATOM 4352 N N . ALA B 1 186 ? 24.266 15.797 -5.332 1 98.62 186 ALA B N 1
ATOM 4353 C CA . ALA B 1 186 ? 23.016 16.547 -5.277 1 98.62 186 ALA B CA 1
ATOM 4354 C C . ALA B 1 186 ? 23.281 18.047 -5.355 1 98.62 186 ALA B C 1
ATOM 4356 O O . ALA B 1 186 ? 24.188 18.578 -4.691 1 98.62 186 ALA B O 1
ATOM 4357 N N . ASP B 1 187 ? 22.484 18.703 -6.164 1 98.38 187 ASP B N 1
ATOM 4358 C CA . ASP B 1 187 ? 22.516 20.156 -6.234 1 98.38 187 ASP B CA 1
ATOM 4359 C C . ASP B 1 187 ? 21.656 20.781 -5.141 1 98.38 187 ASP B C 1
ATOM 4361 O O . ASP B 1 187 ? 21.938 21.891 -4.676 1 98.38 187 ASP B O 1
ATOM 4365 N N . ILE B 1 188 ? 20.625 20.141 -4.816 1 98.81 188 ILE B N 1
ATOM 4366 C CA . ILE B 1 188 ? 19.656 20.562 -3.799 1 98.81 188 ILE B CA 1
ATOM 4367 C C . ILE B 1 188 ? 19.203 19.344 -3 1 98.81 188 ILE B C 1
ATOM 4369 O O . ILE B 1 188 ? 18.984 18.266 -3.562 1 98.81 188 ILE B O 1
ATOM 4373 N N . ILE B 1 189 ? 19.062 19.469 -1.721 1 98.94 189 ILE B N 1
ATOM 4374 C CA . ILE B 1 189 ? 18.516 18.438 -0.841 1 98.94 189 ILE B CA 1
ATOM 4375 C C . ILE B 1 189 ? 17.203 18.938 -0.214 1 98.94 189 ILE B C 1
ATOM 4377 O O . ILE B 1 189 ? 17.141 20.078 0.265 1 98.94 189 ILE B O 1
ATOM 4381 N N . VAL B 1 190 ? 16.172 18.203 -0.309 1 99 190 VAL B N 1
ATOM 4382 C CA . VAL B 1 190 ? 14.93 18.469 0.397 1 99 190 VAL B CA 1
ATOM 4383 C C . VAL B 1 190 ? 14.805 17.531 1.6 1 99 190 VAL B C 1
ATOM 4385 O O . VAL B 1 190 ? 14.766 16.312 1.444 1 99 190 VAL B O 1
ATOM 4388 N N . ASN B 1 191 ? 14.75 18.109 2.785 1 98.94 191 ASN B N 1
ATOM 4389 C CA . ASN B 1 191 ? 14.664 17.359 4.027 1 98.94 191 ASN B CA 1
ATOM 4390 C C . ASN B 1 191 ? 13.227 17.234 4.512 1 98.94 191 ASN B C 1
ATOM 4392 O O . ASN B 1 191 ? 12.727 18.109 5.227 1 98.94 191 ASN B O 1
ATOM 4396 N N . SER B 1 192 ? 12.602 16.172 4.188 1 98.88 192 SER B N 1
ATOM 4397 C CA . SER B 1 192 ? 11.266 15.828 4.66 1 98.88 192 SER B CA 1
ATOM 4398 C C . SER B 1 192 ? 11.305 14.641 5.617 1 98.88 192 SER B C 1
ATOM 4400 O O . SER B 1 192 ? 10.461 13.742 5.527 1 98.88 192 SER B O 1
ATOM 4402 N N . SER B 1 193 ? 12.188 14.617 6.555 1 98.62 193 SER B N 1
ATOM 4403 C CA . SER B 1 193 ? 12.43 13.492 7.461 1 98.62 193 SER B CA 1
ATOM 4404 C C . SER B 1 193 ? 11.414 13.484 8.602 1 98.62 193 SER B C 1
ATOM 4406 O O . SER B 1 193 ? 11.43 12.578 9.438 1 98.62 193 SER B O 1
ATOM 4408 N N . GLY B 1 194 ? 10.5 14.484 8.609 1 98.25 194 GLY B N 1
ATOM 4409 C CA . GLY B 1 194 ? 9.43 14.492 9.594 1 98.25 194 GLY B CA 1
ATOM 4410 C C . GLY B 1 194 ? 9.922 14.461 11.023 1 98.25 194 GLY B C 1
ATOM 4411 O O . GLY B 1 194 ? 10.734 15.305 11.422 1 98.25 194 GLY B O 1
ATOM 4412 N N . LEU B 1 195 ? 9.539 13.539 11.773 1 98.56 195 LEU B N 1
ATOM 4413 C CA . LEU B 1 195 ? 9.852 13.406 13.188 1 98.56 195 LEU B CA 1
ATOM 4414 C C . LEU B 1 195 ? 11.344 13.195 13.398 1 98.56 195 LEU B C 1
ATOM 4416 O O . LEU B 1 195 ? 11.914 13.68 14.375 1 98.56 195 LEU B O 1
ATOM 4420 N N . LEU B 1 196 ? 12.016 12.547 12.469 1 98.5 196 LEU B N 1
ATOM 4421 C CA . LEU B 1 196 ? 13.406 12.148 12.664 1 98.5 196 LEU B CA 1
ATOM 4422 C C . LEU B 1 196 ? 14.352 13.32 12.414 1 98.5 196 LEU B C 1
ATOM 4424 O O . LEU B 1 196 ? 15.562 13.211 12.625 1 98.5 196 LEU B O 1
ATOM 4428 N N . ALA B 1 197 ? 13.766 14.484 12.031 1 98.75 197 ALA B N 1
ATOM 4429 C CA . ALA B 1 197 ? 14.578 15.695 11.953 1 98.75 197 ALA B CA 1
ATOM 4430 C C . ALA B 1 197 ? 15.227 16.016 13.297 1 98.75 197 ALA B C 1
ATOM 4432 O O . ALA B 1 197 ? 16.281 16.656 13.359 1 98.75 197 ALA B O 1
ATOM 4433 N N . CYS B 1 198 ? 14.625 15.523 14.359 1 98.62 198 CYS B N 1
ATOM 4434 C CA . CYS B 1 198 ? 15.133 15.805 15.695 1 98.62 198 CYS B CA 1
ATOM 4435 C C . CYS B 1 198 ? 16.391 14.992 15.984 1 98.62 198 CYS B C 1
ATOM 4437 O O . CYS B 1 198 ? 17.172 15.328 16.875 1 98.62 198 CYS B O 1
ATOM 4439 N N . LYS B 1 199 ? 16.672 13.922 15.203 1 98.19 199 LYS B N 1
ATOM 4440 C CA . LYS B 1 199 ? 17.797 13.023 15.461 1 98.19 199 LYS B CA 1
ATOM 4441 C C . LYS B 1 199 ? 18.797 13.039 14.305 1 98.19 199 LYS B C 1
ATOM 4443 O O . LYS B 1 199 ? 19.922 12.57 14.453 1 98.19 199 LYS B O 1
ATOM 4448 N N . LEU B 1 200 ? 18.391 13.555 13.164 1 98.75 200 LEU B N 1
ATOM 4449 C CA . LEU B 1 200 ? 19.219 13.539 11.953 1 98.75 200 LEU B CA 1
ATOM 4450 C C . LEU B 1 200 ? 20.453 14.398 12.125 1 98.75 200 LEU B C 1
ATOM 4452 O O . LEU B 1 200 ? 20.359 15.609 12.336 1 98.75 200 LEU B O 1
ATOM 4456 N N . GLY B 1 201 ? 21.656 13.727 12.023 1 98.69 201 GLY B N 1
ATOM 4457 C CA . GLY B 1 201 ? 22.891 14.5 12.125 1 98.69 201 GLY B CA 1
ATOM 4458 C C . GLY B 1 201 ? 22.938 15.672 11.164 1 98.69 201 GLY B C 1
ATOM 4459 O O . GLY B 1 201 ? 22.547 15.547 10.008 1 98.69 201 GLY B O 1
ATOM 4460 N N . GLY B 1 202 ? 23.375 16.859 11.633 1 98.25 202 GLY B N 1
ATOM 4461 C CA . GLY B 1 202 ? 23.453 18.078 10.836 1 98.25 202 GLY B CA 1
ATOM 4462 C C . GLY B 1 202 ? 22.219 18.938 10.961 1 98.25 202 GLY B C 1
ATOM 4463 O O . GLY B 1 202 ? 22.25 20.125 10.633 1 98.25 202 GLY B O 1
ATOM 4464 N N . VAL B 1 203 ? 21.109 18.359 11.406 1 98.44 203 VAL B N 1
ATOM 4465 C CA . VAL B 1 203 ? 19.859 19.078 11.602 1 98.44 203 VAL B CA 1
ATOM 4466 C C . VAL B 1 203 ? 19.5 19.094 13.086 1 98.44 203 VAL B C 1
ATOM 4468 O O . VAL B 1 203 ? 19.469 20.156 13.711 1 98.44 203 VAL B O 1
ATOM 4471 N N . GLU B 1 204 ? 19.281 18 13.734 1 98.44 204 GLU B N 1
ATOM 4472 C CA . GLU B 1 204 ? 19.016 17.812 15.156 1 98.44 204 GLU B CA 1
ATOM 4473 C C . GLU B 1 204 ? 18.125 18.906 15.695 1 98.44 204 GLU B C 1
ATOM 4475 O O . GLU B 1 204 ? 18.453 19.562 16.688 1 98.44 204 GLU B O 1
ATOM 4480 N N . ASP B 1 205 ? 17.016 19.125 15.008 1 98.62 205 ASP B N 1
ATOM 4481 C CA . ASP B 1 205 ? 16.062 20.141 15.406 1 98.62 205 ASP B CA 1
ATOM 4482 C C . ASP B 1 205 ? 15.328 19.734 16.688 1 98.62 205 ASP B C 1
ATOM 4484 O O . ASP B 1 205 ? 14.352 18.984 16.641 1 98.62 205 ASP B O 1
ATOM 4488 N N . LYS B 1 206 ? 15.602 20.297 17.766 1 98.19 206 LYS B N 1
ATOM 4489 C CA . LYS B 1 206 ? 15.102 19.906 19.078 1 98.19 206 LYS B CA 1
ATOM 4490 C C . LYS B 1 206 ? 13.664 20.375 19.281 1 98.19 206 LYS B C 1
ATOM 4492 O O . LYS B 1 206 ? 12.992 19.938 20.219 1 98.19 206 LYS B O 1
ATOM 4497 N N . THR B 1 207 ? 13.273 21.188 18.422 1 98.5 207 THR B N 1
ATOM 4498 C CA . THR B 1 207 ? 11.898 21.672 18.547 1 98.5 207 THR B CA 1
ATOM 4499 C C . THR B 1 207 ? 10.922 20.672 17.938 1 98.5 207 THR B C 1
ATOM 4501 O O . THR B 1 207 ? 9.703 20.812 18.109 1 98.5 207 THR B O 1
ATOM 4504 N N . VAL B 1 208 ? 11.445 19.688 17.266 1 98.75 208 VAL B N 1
ATOM 4505 C CA . VAL B 1 208 ? 10.617 18.594 16.75 1 98.75 208 VAL B CA 1
ATOM 4506 C C . VAL B 1 208 ? 10.438 17.531 17.828 1 98.75 208 VAL B C 1
ATOM 4508 O O . VAL B 1 208 ? 11.414 17.016 18.375 1 98.75 208 VAL B O 1
ATOM 4511 N N . ARG B 1 209 ? 9.156 17.281 18.109 1 98.19 209 ARG B N 1
ATOM 4512 C CA . ARG B 1 209 ? 8.789 16.328 19.172 1 98.19 209 ARG B CA 1
ATOM 4513 C C . ARG B 1 209 ? 7.633 15.445 18.734 1 98.19 209 ARG B C 1
ATOM 4515 O O . ARG B 1 209 ? 6.797 15.852 17.922 1 98.19 209 ARG B O 1
ATOM 4522 N N . PRO B 1 210 ? 7.629 14.195 19.297 1 98.38 210 PRO B N 1
ATOM 4523 C CA . PRO B 1 210 ? 6.516 13.32 18.938 1 98.38 210 PRO B CA 1
ATOM 4524 C C . PRO B 1 210 ? 5.203 13.727 19.609 1 98.38 210 PRO B C 1
ATOM 4526 O O . PRO B 1 210 ? 5.191 14.117 20.766 1 98.38 210 PRO B O 1
ATOM 4529 N N . ALA B 1 211 ? 4.199 13.75 18.906 1 97.62 211 ALA B N 1
ATOM 4530 C CA . ALA B 1 211 ? 2.844 13.734 19.453 1 97.62 211 ALA B CA 1
ATOM 4531 C C . ALA B 1 211 ? 2.15 12.406 19.172 1 97.62 211 ALA B C 1
ATOM 4533 O O . ALA B 1 211 ? 1.675 12.18 18.047 1 97.62 211 ALA B O 1
ATOM 4534 N N . ARG B 1 212 ? 2.068 11.617 20.188 1 98.31 212 ARG B N 1
ATOM 4535 C CA . ARG B 1 212 ? 1.597 10.242 20.078 1 98.31 212 ARG B CA 1
ATOM 4536 C C . ARG B 1 212 ? 0.083 10.195 19.891 1 98.31 212 ARG B C 1
ATOM 4538 O O . ARG B 1 212 ? -0.653 10.883 20.609 1 98.31 212 ARG B O 1
ATOM 4545 N N . GLY B 1 213 ? -0.345 9.453 18.891 1 98 213 GLY B N 1
ATOM 4546 C CA . GLY B 1 213 ? -1.753 9.141 18.703 1 98 213 GLY B CA 1
ATOM 4547 C C . GLY B 1 213 ? -2.049 7.656 18.766 1 98 213 GLY B C 1
ATOM 4548 O O . GLY B 1 213 ? -1.271 6.84 18.281 1 98 213 GLY B O 1
ATOM 4549 N N . GLN B 1 214 ? -3.135 7.316 19.391 1 98.56 214 GLN B N 1
ATOM 4550 C CA . GLN B 1 214 ? -3.668 5.961 19.391 1 98.56 214 GLN B CA 1
ATOM 4551 C C . GLN B 1 214 ? -5.062 5.922 18.766 1 98.56 214 GLN B C 1
ATOM 4553 O O . GLN B 1 214 ? -5.879 6.809 19 1 98.56 214 GLN B O 1
ATOM 4558 N N . VAL B 1 215 ? -5.312 4.949 17.875 1 98.69 215 VAL B N 1
ATOM 4559 C CA . VAL B 1 215 ? -6.605 4.797 17.219 1 98.69 215 VAL B CA 1
ATOM 4560 C C . VAL B 1 215 ? -7.023 3.328 17.219 1 98.69 215 VAL B C 1
ATOM 4562 O O . VAL B 1 215 ? -6.215 2.451 17.531 1 98.69 215 VAL B O 1
ATOM 4565 N N . VAL B 1 216 ? -8.242 3.08 16.953 1 98.75 216 VAL B N 1
ATOM 4566 C CA . VAL B 1 216 ? -8.797 1.766 16.641 1 98.75 216 VAL B CA 1
ATOM 4567 C C . VAL B 1 216 ? -9.375 1.763 15.234 1 98.75 216 VAL B C 1
ATOM 4569 O O . VAL B 1 216 ? -10.148 2.652 14.867 1 98.75 216 VAL B O 1
ATOM 4572 N N . VAL B 1 217 ? -8.953 0.825 14.445 1 98.62 217 VAL B N 1
ATOM 4573 C CA . VAL B 1 217 ? -9.477 0.697 13.094 1 98.62 217 VAL B CA 1
ATOM 4574 C C . VAL B 1 217 ? -10.508 -0.43 13.047 1 98.62 217 VAL B C 1
ATOM 4576 O O . VAL B 1 217 ? -10.227 -1.555 13.469 1 98.62 217 VAL B O 1
ATOM 4579 N N . VAL B 1 218 ? -11.656 -0.108 12.531 1 98.69 218 VAL B N 1
ATOM 4580 C CA . VAL B 1 218 ? -12.734 -1.098 12.539 1 98.69 218 VAL B CA 1
ATOM 4581 C C . VAL B 1 218 ? -13.289 -1.271 11.133 1 98.69 218 VAL B C 1
ATOM 4583 O O . VAL B 1 218 ? -13.086 -0.416 10.266 1 98.69 218 VAL B O 1
ATOM 4586 N N . ARG B 1 219 ? -13.992 -2.387 10.93 1 97.94 219 ARG B N 1
ATOM 4587 C CA . ARG B 1 219 ? -14.641 -2.67 9.648 1 97.94 219 ARG B CA 1
ATOM 4588 C C . ARG B 1 219 ? -15.945 -1.894 9.516 1 97.94 219 ARG B C 1
ATOM 4590 O O . ARG B 1 219 ? -16.422 -1.668 8.398 1 97.94 219 ARG B O 1
ATOM 4597 N N . ASN B 1 220 ? -16.516 -1.45 10.648 1 98.06 220 ASN B N 1
ATOM 4598 C CA . ASN B 1 220 ? -17.719 -0.637 10.617 1 98.06 220 ASN B CA 1
ATOM 4599 C C . ASN B 1 220 ? -17.516 0.647 9.812 1 98.06 220 ASN B C 1
ATOM 4601 O O . ASN B 1 220 ? -16.422 1.2 9.797 1 98.06 220 ASN B O 1
ATOM 4605 N N . GLU B 1 221 ? -18.578 0.994 9.125 1 96.94 221 GLU B N 1
ATOM 4606 C CA . GLU B 1 221 ? -18.5 2.229 8.344 1 96.94 221 GLU B CA 1
ATOM 4607 C C . GLU B 1 221 ? -19.375 3.32 8.961 1 96.94 221 GLU B C 1
ATOM 4609 O O . GLU B 1 221 ? -20.359 3.025 9.633 1 96.94 221 GLU B O 1
ATOM 4614 N N . ILE B 1 222 ? -18.891 4.52 8.68 1 95.12 222 ILE B N 1
ATOM 4615 C CA . ILE B 1 222 ? -19.703 5.625 9.188 1 95.12 222 ILE B CA 1
ATOM 4616 C C . ILE B 1 222 ? -19.812 6.715 8.125 1 95.12 222 ILE B C 1
ATOM 4618 O O . ILE B 1 222 ? -18.859 6.941 7.363 1 95.12 222 ILE B O 1
ATOM 4622 N N . GLU B 1 223 ? -20.859 7.367 8.023 1 94.19 223 GLU B N 1
ATOM 4623 C CA . GLU B 1 223 ? -21.203 8.578 7.273 1 94.19 223 GLU B CA 1
ATOM 4624 C C . GLU B 1 223 ? -22.297 9.375 7.977 1 94.19 223 GLU B C 1
ATOM 4626 O O . GLU B 1 223 ? -23.375 8.859 8.227 1 94.19 223 GLU B O 1
ATOM 4631 N N . PRO B 1 224 ? -21.938 10.633 8.312 1 97.12 224 PRO B N 1
ATOM 4632 C CA . PRO B 1 224 ? -20.734 11.445 8.109 1 97.12 224 PRO B CA 1
ATOM 4633 C C . PRO B 1 224 ? -19.625 11.094 9.094 1 97.12 224 PRO B C 1
ATOM 4635 O O . PRO B 1 224 ? -19.875 10.461 10.125 1 97.12 224 PRO B O 1
ATOM 4638 N N . MET B 1 225 ? -18.375 11.484 8.703 1 97.19 225 MET B N 1
ATOM 4639 C CA . MET B 1 225 ? -17.344 11.555 9.734 1 97.19 225 MET B CA 1
ATOM 4640 C C . MET B 1 225 ? -17.734 12.531 10.828 1 97.19 225 MET B C 1
ATOM 4642 O O . MET B 1 225 ? -18.578 13.406 10.617 1 97.19 225 MET B O 1
ATOM 4646 N N . ALA B 1 226 ? -17.125 12.344 11.977 1 97.62 226 ALA B N 1
ATOM 4647 C CA . ALA B 1 226 ? -17.5 13.219 13.094 1 97.62 226 ALA B CA 1
ATOM 4648 C C . ALA B 1 226 ? -16.312 13.5 13.992 1 97.62 226 ALA B C 1
ATOM 4650 O O . ALA B 1 226 ? -15.438 12.648 14.164 1 97.62 226 ALA B O 1
ATOM 4651 N N . THR B 1 227 ? -16.266 14.664 14.5 1 97.19 227 THR B N 1
ATOM 4652 C CA . THR B 1 227 ? -15.312 15.07 15.523 1 97.19 227 THR B CA 1
ATOM 4653 C C . THR B 1 227 ? -15.977 15.992 16.547 1 97.19 227 THR B C 1
ATOM 4655 O O . THR B 1 227 ? -17 16.609 16.25 1 97.19 227 THR B O 1
ATOM 4658 N N . ILE B 1 228 ? -15.383 16.062 17.75 1 96.88 228 ILE B N 1
ATOM 4659 C CA . ILE B 1 228 ? -15.875 16.953 18.797 1 96.88 228 ILE B CA 1
ATOM 4660 C C . ILE B 1 228 ? -14.703 17.609 19.5 1 96.88 228 ILE B C 1
ATOM 4662 O O . ILE B 1 228 ? -13.625 17.016 19.625 1 96.88 228 ILE B O 1
ATOM 4666 N N . SER B 1 229 ? -14.93 18.797 20.016 1 95.12 229 SER B N 1
ATOM 4667 C CA . SER B 1 229 ? -13.867 19.703 20.438 1 95.12 229 SER B CA 1
ATOM 4668 C C . SER B 1 229 ? -13.141 19.172 21.672 1 95.12 229 SER B C 1
ATOM 4670 O O . SER B 1 229 ? -12.055 19.641 22.016 1 95.12 229 SER B O 1
ATOM 4672 N N . GLY B 1 230 ? -13.734 18.234 22.344 1 93.19 230 GLY B N 1
ATOM 4673 C CA . GLY B 1 230 ? -13.078 17.703 23.531 1 93.19 230 GLY B CA 1
ATOM 4674 C C . GLY B 1 230 ? -13.797 16.5 24.125 1 93.19 230 GLY B C 1
ATOM 4675 O O . GLY B 1 230 ? -14.852 16.094 23.625 1 93.19 230 GLY B O 1
ATOM 4676 N N . THR B 1 231 ? -13.07 15.867 25.062 1 93.12 231 THR B N 1
ATOM 4677 C CA . THR B 1 231 ? -13.617 14.742 25.812 1 93.12 231 THR B CA 1
ATOM 4678 C C . THR B 1 231 ? -13.352 14.906 27.312 1 93.12 231 THR B C 1
ATOM 4680 O O . THR B 1 231 ? -12.562 15.766 27.719 1 93.12 231 THR B O 1
ATOM 4683 N N . ASP B 1 232 ? -14.07 14.156 28.094 1 93.25 232 ASP B N 1
ATOM 4684 C CA . ASP B 1 232 ? -13.867 14.211 29.547 1 93.25 232 ASP B CA 1
ATOM 4685 C C . ASP B 1 232 ? -13.023 13.031 30.031 1 93.25 232 ASP B C 1
ATOM 4687 O O . ASP B 1 232 ? -12.867 12.82 31.234 1 93.25 232 ASP B O 1
ATOM 4691 N N . ASP B 1 233 ? -12.438 12.297 29.109 1 94.19 233 ASP B N 1
ATOM 4692 C CA . ASP B 1 233 ? -11.695 11.078 29.438 1 94.19 233 ASP B CA 1
ATOM 4693 C C . ASP B 1 233 ? -10.305 11.414 29.984 1 94.19 233 ASP B C 1
ATOM 4695 O O . ASP B 1 233 ? -9.734 10.641 30.75 1 94.19 233 ASP B O 1
ATOM 4699 N N . GLY B 1 234 ? -9.68 12.531 29.594 1 90.62 234 GLY B N 1
ATOM 4700 C CA . GLY B 1 234 ? -8.344 12.914 30 1 90.62 234 GLY B CA 1
ATOM 4701 C C . GLY B 1 234 ? -7.762 14.039 29.172 1 90.62 234 GLY B C 1
ATOM 4702 O O . GLY B 1 234 ? -8.281 14.352 28.094 1 90.62 234 GLY B O 1
ATOM 4703 N N . PRO B 1 235 ? -6.719 14.594 29.625 1 88 235 PRO B N 1
ATOM 4704 C CA . PRO B 1 235 ? -6.176 15.797 29 1 88 235 PRO B CA 1
ATOM 4705 C C . PRO B 1 235 ? -5.566 15.523 27.625 1 88 235 PRO B C 1
ATOM 4707 O O . PRO B 1 235 ? -5.348 16.453 26.844 1 88 235 PRO B O 1
ATOM 4710 N N . THR B 1 236 ? -5.289 14.258 27.328 1 91.81 236 THR B N 1
ATOM 4711 C CA . THR B 1 236 ? -4.641 13.961 26.047 1 91.81 236 THR B CA 1
ATOM 4712 C C . THR B 1 236 ? -5.598 13.219 25.109 1 91.81 236 THR B C 1
ATOM 4714 O O . THR B 1 236 ? -5.176 12.672 24.094 1 91.81 236 THR B O 1
ATOM 4717 N N . GLU B 1 237 ? -6.816 13.164 25.531 1 94.81 237 GLU B N 1
ATOM 4718 C CA . GLU B 1 237 ? -7.77 12.367 24.766 1 94.81 237 GLU B CA 1
ATOM 4719 C C . GLU B 1 237 ? -8.625 13.25 23.859 1 94.81 237 GLU B C 1
ATOM 4721 O O . GLU B 1 237 ? -9.039 14.336 24.266 1 94.81 237 GLU B O 1
ATOM 4726 N N . VAL B 1 238 ? -8.781 12.836 22.641 1 95.19 238 VAL B N 1
ATOM 4727 C CA . VAL B 1 238 ? -9.586 13.531 21.641 1 95.19 238 VAL B CA 1
ATOM 4728 C C . VAL B 1 238 ? -10.594 12.57 21.016 1 95.19 238 VAL B C 1
ATOM 4730 O O . VAL B 1 238 ? -10.602 11.383 21.344 1 95.19 238 VAL B O 1
ATOM 4733 N N . CYS B 1 239 ? -11.484 13.109 20.109 1 96.69 239 CYS B N 1
ATOM 4734 C CA . CYS B 1 239 ? -12.508 12.25 19.531 1 96.69 239 CYS B CA 1
ATOM 4735 C C . CYS B 1 239 ? -12.758 12.609 18.062 1 96.69 239 CYS B C 1
ATOM 4737 O O . CYS B 1 239 ? -13.102 13.75 17.766 1 96.69 239 CYS B O 1
ATOM 4739 N N . TYR B 1 240 ? -12.594 11.609 17.234 1 97 240 TYR B N 1
ATOM 4740 C CA . TYR B 1 240 ? -12.891 11.727 15.812 1 97 240 TYR B CA 1
ATOM 4741 C C . TYR B 1 240 ? -13.133 10.359 15.188 1 97 240 TYR B C 1
ATOM 4743 O O . TYR B 1 240 ? -12.703 9.336 15.734 1 97 240 TYR B O 1
ATOM 4751 N N . MET B 1 241 ? -13.805 10.289 14.125 1 98.25 241 MET B N 1
ATOM 4752 C CA . MET B 1 241 ? -13.977 9.07 13.344 1 98.25 241 MET B CA 1
ATOM 4753 C C . MET B 1 241 ? -14.133 9.383 11.859 1 98.25 241 MET B C 1
ATOM 4755 O O . MET B 1 241 ? -14.742 10.391 11.492 1 98.25 241 MET B O 1
ATOM 4759 N N . MET B 1 242 ? -13.602 8.625 11.031 1 98.5 242 MET B N 1
ATOM 4760 C CA . MET B 1 242 ? -13.656 8.781 9.586 1 98.5 242 MET B CA 1
ATOM 4761 C C . MET B 1 242 ? -13.484 7.434 8.883 1 98.5 242 MET B C 1
ATOM 4763 O O . MET B 1 242 ? -12.719 6.586 9.336 1 98.5 242 MET B O 1
ATOM 4767 N N . THR B 1 243 ? -14.195 7.227 7.828 1 98.31 243 THR B N 1
ATOM 4768 C CA . THR B 1 243 ? -14.094 6.004 7.039 1 98.31 243 THR B CA 1
ATOM 4769 C C . THR B 1 243 ? -13.164 6.211 5.844 1 98.31 243 THR B C 1
ATOM 4771 O O . THR B 1 243 ? -13.414 7.082 5.004 1 98.31 243 THR B O 1
ATOM 4774 N N . ARG B 1 244 ? -12.148 5.414 5.754 1 98.25 244 ARG B N 1
ATOM 4775 C CA . ARG B 1 244 ? -11.195 5.508 4.652 1 98.25 244 ARG B CA 1
ATOM 4776 C C . ARG B 1 244 ? -11.781 4.93 3.371 1 98.25 244 ARG B C 1
ATOM 4778 O O . ARG B 1 244 ? -12.547 3.961 3.412 1 98.25 244 ARG B O 1
ATOM 4785 N N . ALA B 1 245 ? -11.367 5.422 2.264 1 97.75 245 ALA B N 1
ATOM 4786 C CA . ALA B 1 245 ? -11.859 5.031 0.945 1 97.75 245 ALA B CA 1
ATOM 4787 C C . ALA B 1 245 ? -11.484 3.59 0.624 1 97.75 245 ALA B C 1
ATOM 4789 O O . ALA B 1 245 ? -10.461 3.09 1.1 1 97.75 245 ALA B O 1
ATOM 4790 N N . GLY B 1 246 ? -12.312 2.922 -0.171 1 97.06 246 GLY B N 1
ATOM 4791 C CA . GLY B 1 246 ? -11.977 1.679 -0.844 1 97.06 246 GLY B CA 1
ATOM 4792 C C . GLY B 1 246 ? -11.703 0.536 0.115 1 97.06 246 GLY B C 1
ATOM 4793 O O . GLY B 1 246 ? -10.742 -0.214 -0.062 1 97.06 246 GLY B O 1
ATOM 4794 N N . GLY B 1 247 ? -12.477 0.495 1.162 1 97 247 GLY B N 1
ATOM 4795 C CA . GLY B 1 247 ? -12.305 -0.597 2.107 1 97 247 GLY B CA 1
ATOM 4796 C C . GLY B 1 247 ? -11.172 -0.36 3.092 1 97 247 GLY B C 1
ATOM 4797 O O . GLY B 1 247 ? -10.578 -1.311 3.602 1 97 247 GLY B O 1
ATOM 4798 N N . GLY B 1 248 ? -10.812 0.85 3.332 1 97.62 248 GLY B N 1
ATOM 4799 C CA . GLY B 1 248 ? -9.688 1.183 4.191 1 97.62 248 GLY B CA 1
ATOM 4800 C C . GLY B 1 248 ? -10.008 1.049 5.672 1 97.62 248 GLY B C 1
ATOM 4801 O O . GLY B 1 248 ? -9.109 1.113 6.512 1 97.62 248 GLY B O 1
ATOM 4802 N N . GLY B 1 249 ? -11.266 0.838 6.004 1 97.94 249 GLY B N 1
ATOM 4803 C CA . GLY B 1 249 ? -11.695 0.795 7.395 1 97.94 249 GLY B CA 1
ATOM 4804 C C . GLY B 1 249 ? -12.031 2.162 7.957 1 97.94 249 GLY B C 1
ATOM 4805 O O . GLY B 1 249 ? -11.812 3.184 7.301 1 97.94 249 GLY B O 1
ATOM 4806 N N . THR B 1 250 ? -12.602 2.131 9.125 1 98.62 250 THR B N 1
ATOM 4807 C CA . THR B 1 250 ? -12.961 3.357 9.828 1 98.62 250 THR B CA 1
ATOM 4808 C C . THR B 1 250 ? -12.016 3.605 11 1 98.62 250 THR B C 1
ATOM 4810 O O . THR B 1 250 ? -11.773 2.711 11.812 1 98.62 250 THR B O 1
ATOM 4813 N N . ILE B 1 251 ? -11.492 4.785 11.047 1 98.81 251 ILE B N 1
ATOM 4814 C CA . ILE B 1 251 ? -10.594 5.195 12.117 1 98.81 251 ILE B CA 1
ATOM 4815 C C . ILE B 1 251 ? -11.406 5.75 13.289 1 98.81 251 ILE B C 1
ATOM 4817 O O . ILE B 1 251 ? -12.211 6.672 13.109 1 98.81 251 ILE B O 1
ATOM 4821 N N . LEU B 1 252 ? -11.234 5.164 14.391 1 98.81 252 LEU B N 1
ATOM 4822 C CA . LEU B 1 252 ? -11.711 5.73 15.648 1 98.81 252 LEU B CA 1
ATOM 4823 C C . LEU B 1 252 ? -10.555 6.316 16.453 1 98.81 252 LEU B C 1
ATOM 4825 O O . LEU B 1 252 ? -9.641 5.594 16.844 1 98.81 252 LEU B O 1
ATOM 4829 N N . GLY B 1 253 ? -10.594 7.598 16.578 1 97.31 253 GLY B N 1
ATOM 4830 C CA . GLY B 1 253 ? -9.508 8.258 17.297 1 97.31 253 GLY B CA 1
ATOM 4831 C C . GLY B 1 253 ? -9.992 9.094 18.469 1 97.31 253 GLY B C 1
ATOM 4832 O O . GLY B 1 253 ? -11.156 9.492 18.516 1 97.31 253 GLY B O 1
ATOM 4833 N N . GLY B 1 254 ? -9.312 9.547 19.5 1 95.56 254 GLY B N 1
ATOM 4834 C CA . GLY B 1 254 ? -7.996 9.016 19.797 1 95.56 254 GLY B CA 1
ATOM 4835 C C . GLY B 1 254 ? -7.289 9.758 20.922 1 95.56 254 GLY B C 1
ATOM 4836 O O . GLY B 1 254 ? -7.898 10.078 21.938 1 95.56 254 GLY B O 1
ATOM 4837 N N . THR B 1 255 ? -5.895 9.914 20.734 1 97.25 255 THR B N 1
ATOM 4838 C CA . THR B 1 255 ? -5.109 10.664 21.719 1 97.25 255 THR B CA 1
ATOM 4839 C C . THR B 1 255 ? -4.191 11.664 21.016 1 97.25 255 THR B C 1
ATOM 4841 O O . THR B 1 255 ? -4.004 11.594 19.797 1 97.25 255 THR B O 1
ATOM 4844 N N . TYR B 1 256 ? -3.768 12.609 21.719 1 95.44 256 TYR B N 1
ATOM 4845 C CA . TYR B 1 256 ? -2.736 13.57 21.359 1 95.44 256 TYR B CA 1
ATOM 4846 C C . TYR B 1 256 ? -1.769 13.789 22.516 1 95.44 256 TYR B C 1
ATOM 4848 O O . TYR B 1 256 ? -1.949 14.711 23.328 1 95.44 256 TYR B O 1
ATOM 4856 N N . ASP B 1 257 ? -0.727 12.977 22.547 1 95.88 257 ASP B N 1
ATOM 4857 C CA . ASP B 1 257 ? 0.201 12.906 23.672 1 95.88 257 ASP B CA 1
ATOM 4858 C C . ASP B 1 257 ? 1.585 13.414 23.281 1 95.88 257 ASP B C 1
ATOM 4860 O O . ASP B 1 257 ? 2.43 12.641 22.828 1 95.88 257 ASP B O 1
ATOM 4864 N N . LYS B 1 258 ? 1.846 14.664 23.641 1 95.69 258 LYS B N 1
ATOM 4865 C CA . LYS B 1 258 ? 3.145 15.234 23.297 1 95.69 258 LYS B CA 1
ATOM 4866 C C . LYS B 1 258 ? 4.262 14.586 24.109 1 95.69 258 LYS B C 1
ATOM 4868 O O . LYS B 1 258 ? 4.055 14.195 25.25 1 95.69 258 LYS B O 1
ATOM 4873 N N . ASP B 1 259 ? 5.32 14.422 23.516 1 97.31 259 ASP B N 1
ATOM 4874 C CA . ASP B 1 259 ? 6.559 13.953 24.141 1 97.31 259 ASP B CA 1
ATOM 4875 C C . ASP B 1 259 ? 6.441 12.492 24.562 1 97.31 259 ASP B C 1
ATOM 4877 O O . ASP B 1 259 ? 6.965 12.094 25.594 1 97.31 259 ASP B O 1
ATOM 4881 N N . ASN B 1 260 ? 5.707 11.719 23.875 1 98 260 ASN B N 1
ATOM 4882 C CA . ASN B 1 260 ? 5.508 10.297 24.125 1 98 260 ASN B CA 1
ATOM 4883 C C . ASN B 1 260 ? 5.879 9.461 22.906 1 98 260 ASN B C 1
ATOM 4885 O O . ASN B 1 260 ? 5.246 9.57 21.844 1 98 260 ASN B O 1
ATOM 4889 N N . TRP B 1 261 ? 6.902 8.594 23.016 1 98 261 TRP B N 1
ATOM 4890 C CA . TRP B 1 261 ? 7.445 7.809 21.906 1 98 261 TRP B CA 1
ATOM 4891 C C . TRP B 1 261 ? 6.902 6.383 21.938 1 98 261 TRP B C 1
ATOM 4893 O O . TRP B 1 261 ? 7.242 5.562 21.078 1 98 261 TRP B O 1
ATOM 4903 N N . ASP B 1 262 ? 6.023 6.035 22.969 1 98.19 262 ASP B N 1
ATOM 4904 C CA . ASP B 1 262 ? 5.605 4.656 23.188 1 98.19 262 ASP B CA 1
ATOM 4905 C C . ASP B 1 262 ? 4.816 4.125 21.984 1 98.19 262 ASP B C 1
ATOM 4907 O O . ASP B 1 262 ? 3.738 4.633 21.672 1 98.19 262 ASP B O 1
ATOM 4911 N N . PRO B 1 263 ? 5.309 3.061 21.359 1 98.06 263 PRO B N 1
ATOM 4912 C CA . PRO B 1 263 ? 4.664 2.572 20.141 1 98.06 263 PRO B CA 1
ATOM 4913 C C . PRO B 1 263 ? 3.525 1.595 20.422 1 98.06 263 PRO B C 1
ATOM 4915 O O . PRO B 1 263 ? 2.842 1.146 19.5 1 98.06 263 PRO B O 1
ATOM 4918 N N . ASN B 1 264 ? 3.256 1.247 21.688 1 98.12 264 ASN B N 1
ATOM 4919 C CA . ASN B 1 264 ? 2.338 0.167 22.047 1 98.12 264 ASN B CA 1
ATOM 4920 C C . ASN B 1 264 ? 0.949 0.7 22.375 1 98.12 264 ASN B C 1
ATOM 4922 O O . ASN B 1 264 ? 0.817 1.662 23.141 1 98.12 264 ASN B O 1
ATOM 4926 N N . PRO B 1 265 ? -0.067 0.048 21.844 1 98.44 265 PRO B N 1
ATOM 4927 C CA . PRO B 1 265 ? -1.417 0.467 22.219 1 98.44 265 PRO B CA 1
ATOM 4928 C C . PRO B 1 265 ? -1.742 0.147 23.672 1 98.44 265 PRO B C 1
ATOM 4930 O O . PRO B 1 265 ? -1.312 -0.885 24.203 1 98.44 265 PRO B O 1
ATOM 4933 N N . ASP B 1 266 ? -2.418 1.038 24.328 1 98.31 266 ASP B N 1
ATOM 4934 C CA . ASP B 1 266 ? -2.973 0.829 25.656 1 98.31 266 ASP B CA 1
ATOM 4935 C C . ASP B 1 266 ? -4.422 0.355 25.578 1 98.31 266 ASP B C 1
ATOM 4937 O O . ASP B 1 266 ? -5.289 1.071 25.078 1 98.31 266 ASP B O 1
ATOM 4941 N N . PRO B 1 267 ? -4.699 -0.854 26.109 1 98.31 267 PRO B N 1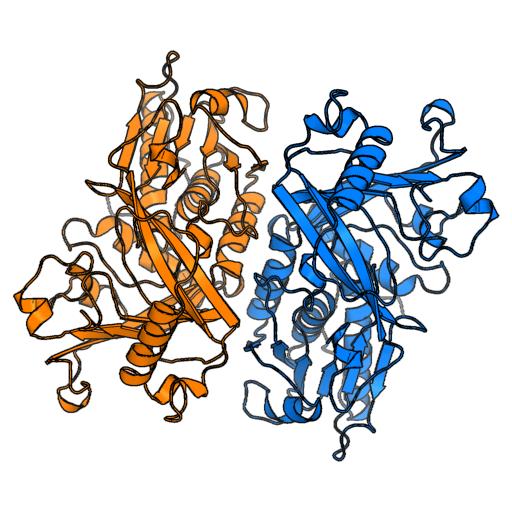
ATOM 4942 C CA . PRO B 1 267 ? -6.059 -1.392 25.984 1 98.31 267 PRO B CA 1
ATOM 4943 C C . PRO B 1 267 ? -7.098 -0.539 26.719 1 98.31 267 PRO B C 1
ATOM 4945 O O . PRO B 1 267 ? -8.258 -0.487 26.297 1 98.31 267 PRO B O 1
ATOM 4948 N N . ASN B 1 268 ? -6.695 0.144 27.766 1 98.25 268 ASN B N 1
ATOM 4949 C CA . ASN B 1 268 ? -7.645 1.023 28.438 1 98.25 268 ASN B CA 1
ATOM 4950 C C . ASN B 1 268 ? -8.008 2.225 27.578 1 98.25 268 ASN B C 1
ATOM 4952 O O . ASN B 1 268 ? -9.172 2.627 27.531 1 98.25 268 ASN B O 1
ATOM 4956 N N . ILE B 1 269 ? -7.047 2.752 26.969 1 98.38 269 ILE B N 1
ATOM 4957 C CA . ILE B 1 269 ? -7.289 3.865 26.047 1 98.38 269 ILE B CA 1
ATOM 4958 C C . ILE B 1 269 ? -8.156 3.398 24.891 1 98.38 269 ILE B C 1
ATOM 4960 O O . ILE B 1 269 ? -9.078 4.105 24.469 1 98.38 269 ILE B O 1
ATOM 4964 N N . ALA B 1 270 ? -7.91 2.17 24.375 1 98.69 270 ALA B N 1
ATOM 4965 C CA . ALA B 1 270 ? -8.703 1.611 23.281 1 98.69 270 ALA B CA 1
ATOM 4966 C C . ALA B 1 270 ? -10.18 1.535 23.656 1 98.69 270 ALA B C 1
ATOM 4968 O O . ALA B 1 270 ? -11.047 1.917 22.859 1 98.69 270 ALA B O 1
ATOM 4969 N N . ILE B 1 271 ? -10.438 1.106 24.812 1 98.56 271 ILE B N 1
ATOM 4970 C CA . ILE B 1 271 ? -11.812 0.981 25.281 1 98.56 271 ILE B CA 1
ATOM 4971 C C . ILE B 1 271 ? -12.461 2.361 25.359 1 98.56 271 ILE B C 1
ATOM 4973 O O . ILE B 1 271 ? -13.602 2.547 24.906 1 98.56 271 ILE B O 1
ATOM 4977 N N . ARG B 1 272 ? -11.734 3.361 25.891 1 98.56 272 ARG B N 1
ATOM 4978 C CA . ARG B 1 272 ? -12.281 4.711 26 1 98.56 272 ARG B CA 1
ATOM 4979 C C . ARG B 1 272 ? -12.523 5.316 24.625 1 98.56 272 ARG B C 1
ATOM 4981 O O . ARG B 1 272 ? -13.531 5.992 24.406 1 98.56 272 ARG B O 1
ATOM 4988 N N . ILE B 1 273 ? -11.656 5.023 23.656 1 98.75 273 ILE B N 1
ATOM 4989 C CA . ILE B 1 273 ? -11.828 5.492 22.297 1 98.75 273 ILE B CA 1
ATOM 4990 C C . ILE B 1 273 ? -13.109 4.918 21.703 1 98.75 273 ILE B C 1
ATOM 4992 O O . ILE B 1 273 ? -13.945 5.656 21.172 1 98.75 273 ILE B O 1
ATOM 4996 N N . MET B 1 274 ? -13.234 3.609 21.828 1 98.81 274 MET B N 1
ATOM 4997 C CA . MET B 1 274 ? -14.406 2.945 21.25 1 98.81 274 MET B CA 1
ATOM 4998 C C . MET B 1 274 ? -15.688 3.455 21.891 1 98.81 274 MET B C 1
ATOM 5000 O O . MET B 1 274 ? -16.672 3.734 21.188 1 98.81 274 MET B O 1
ATOM 5004 N N . LYS B 1 275 ? -15.688 3.666 23.172 1 98.38 275 LYS B N 1
ATOM 5005 C CA . LYS B 1 275 ? -16.875 4.129 23.891 1 98.38 275 LYS B CA 1
ATOM 5006 C C . LYS B 1 275 ? -17.281 5.531 23.453 1 98.38 275 LYS B C 1
ATOM 5008 O O . LYS B 1 275 ? -18.438 5.777 23.125 1 98.38 275 LYS B O 1
ATOM 5013 N N . ARG B 1 276 ? -16.359 6.496 23.438 1 96.88 276 ARG B N 1
ATOM 5014 C CA . ARG B 1 276 ? -16.734 7.867 23.109 1 96.88 276 ARG B CA 1
ATOM 5015 C C . ARG B 1 276 ? -17.156 7.992 21.656 1 96.88 276 ARG B C 1
ATOM 5017 O O . ARG B 1 276 ? -18.047 8.789 21.328 1 96.88 276 ARG B O 1
ATOM 5024 N N . CYS B 1 277 ? -16.562 7.164 20.734 1 97.94 277 CYS B N 1
ATOM 5025 C CA . CYS B 1 277 ? -16.969 7.211 19.344 1 97.94 277 CYS B CA 1
ATOM 5026 C C . CYS B 1 277 ? -18.375 6.664 19.172 1 97.94 277 CYS B C 1
ATOM 5028 O O . CYS B 1 277 ? -19.203 7.262 18.484 1 97.94 277 CYS B O 1
ATOM 5030 N N . VAL B 1 278 ? -18.641 5.547 19.812 1 97.88 278 VAL B N 1
ATOM 5031 C CA . VAL B 1 278 ? -19.953 4.93 19.703 1 97.88 278 VAL B CA 1
ATOM 5032 C C . VAL B 1 278 ? -21 5.828 20.359 1 97.88 278 VAL B C 1
ATOM 5034 O O . VAL B 1 278 ? -22.141 5.922 19.891 1 97.88 278 VAL B O 1
ATOM 5037 N N . GLU B 1 279 ? -20.625 6.516 21.453 1 96.5 279 GLU B N 1
ATOM 5038 C CA . GLU B 1 279 ? -21.531 7.465 22.094 1 96.5 279 GLU B CA 1
ATOM 5039 C C . GLU B 1 279 ? -21.828 8.648 21.188 1 96.5 279 GLU B C 1
ATOM 5041 O O . GLU B 1 279 ? -22.984 9.078 21.078 1 96.5 279 GLU B O 1
ATOM 5046 N N . LEU B 1 280 ? -20.844 9.133 20.547 1 96.5 280 LEU B N 1
ATOM 5047 C CA . LEU B 1 280 ? -21.016 10.289 19.672 1 96.5 280 LEU B CA 1
ATOM 5048 C C . LEU B 1 280 ? -21.812 9.906 18.422 1 96.5 280 LEU B C 1
ATOM 5050 O O . LEU B 1 280 ? -22.594 10.703 17.906 1 96.5 280 LEU B O 1
ATOM 5054 N N . SER B 1 281 ? -21.594 8.688 17.922 1 96.06 281 SER B N 1
ATOM 5055 C CA . SER B 1 281 ? -22.266 8.18 16.734 1 96.06 281 SER B CA 1
ATOM 5056 C C . SER B 1 281 ? -22.75 6.75 16.938 1 96.06 281 SER B C 1
ATOM 5058 O O . SER B 1 281 ? -22.156 5.805 16.406 1 96.06 281 SER B O 1
ATOM 5060 N N . PRO B 1 282 ? -23.891 6.586 17.531 1 95.75 282 PRO B N 1
ATOM 5061 C CA . PRO B 1 282 ? -24.406 5.242 17.812 1 95.75 282 PRO B CA 1
ATOM 5062 C C . PRO B 1 282 ? -24.641 4.43 16.531 1 95.75 282 PRO B C 1
ATOM 5064 O O . PRO B 1 282 ? -24.656 3.197 16.578 1 95.75 282 PRO B O 1
ATOM 5067 N N . ALA B 1 283 ? -24.828 5.102 15.414 1 95.12 283 ALA B N 1
ATOM 5068 C CA . ALA B 1 283 ? -25.062 4.445 14.133 1 95.12 283 ALA B CA 1
ATOM 5069 C C . ALA B 1 283 ? -23.875 3.574 13.734 1 95.12 283 ALA B C 1
ATOM 5071 O O . ALA B 1 283 ? -24.016 2.65 12.93 1 95.12 283 ALA B O 1
ATOM 5072 N N . LEU B 1 284 ? -22.734 3.822 14.281 1 96.94 284 LEU B N 1
ATOM 5073 C CA . LEU B 1 284 ? -21.516 3.07 13.992 1 96.94 284 LEU B CA 1
ATOM 5074 C C . LEU B 1 284 ? -21.719 1.581 14.25 1 96.94 284 LEU B C 1
ATOM 5076 O O . LEU B 1 284 ? -21.141 0.74 13.555 1 96.94 284 LEU B O 1
ATOM 5080 N N . THR B 1 285 ? -22.562 1.295 15.25 1 97.62 285 THR B N 1
ATOM 5081 C CA . THR B 1 285 ? -22.797 -0.099 15.609 1 97.62 285 THR B CA 1
ATOM 5082 C C . THR B 1 285 ? -24.281 -0.428 15.547 1 97.62 285 THR B C 1
ATOM 5084 O O . THR B 1 285 ? -24.734 -1.413 16.141 1 97.62 285 THR B O 1
ATOM 5087 N N . GLY B 1 286 ? -25.047 0.482 14.953 1 95.81 286 GLY B N 1
ATOM 5088 C CA . GLY B 1 286 ? -26.484 0.273 14.906 1 95.81 286 GLY B CA 1
ATOM 5089 C C . GLY B 1 286 ? -27.141 0.255 16.281 1 95.81 286 GLY B C 1
ATOM 5090 O O . GLY B 1 286 ? -28.094 -0.49 16.516 1 95.81 286 GLY B O 1
ATOM 5091 N N . GLY B 1 287 ? -26.562 0.934 17.188 1 95.88 287 GLY B N 1
ATOM 5092 C CA . GLY B 1 287 ? -27.094 1.032 18.531 1 95.88 287 GLY B CA 1
ATOM 5093 C C . GLY B 1 287 ? -26.75 -0.161 19.406 1 95.88 287 GLY B C 1
ATOM 5094 O O . GLY B 1 287 ? -27.266 -0.306 20.516 1 95.88 287 GLY B O 1
ATOM 5095 N N . LYS B 1 288 ? -25.781 -0.984 18.984 1 97.5 288 LYS B N 1
ATOM 5096 C CA . LYS B 1 288 ? -25.547 -2.246 19.672 1 97.5 288 LYS B CA 1
ATOM 5097 C C . LYS B 1 288 ? -24.312 -2.15 20.578 1 97.5 288 LYS B C 1
ATOM 5099 O O . LYS B 1 288 ? -23.797 -3.168 21.047 1 97.5 288 LYS B O 1
ATOM 5104 N N . GLY B 1 289 ? -23.781 -0.977 20.734 1 97.44 289 GLY B N 1
ATOM 5105 C CA . GLY B 1 289 ? -22.672 -0.78 21.656 1 97.44 289 GLY B CA 1
ATOM 5106 C C . GLY B 1 289 ? -21.328 -1.138 21.062 1 97.44 289 GLY B C 1
ATOM 5107 O O . GLY B 1 289 ? -21.219 -1.462 19.891 1 97.44 289 GLY B O 1
ATOM 5108 N N . ILE B 1 290 ? -20.234 -1.018 21.875 1 98.19 290 ILE B N 1
ATOM 5109 C CA . ILE B 1 290 ? -18.875 -1.15 21.391 1 98.19 290 ILE B CA 1
ATOM 5110 C C . ILE B 1 290 ? -18.578 -2.613 21.078 1 98.19 290 ILE B C 1
ATOM 5112 O O . ILE B 1 290 ? -17.656 -2.914 20.297 1 98.19 290 ILE B O 1
ATOM 5116 N N . GLU B 1 291 ? -19.375 -3.586 21.625 1 98 291 GLU B N 1
ATOM 5117 C CA . GLU B 1 291 ? -19.188 -5.016 21.391 1 98 291 GLU B CA 1
ATOM 5118 C C . GLU B 1 291 ? -19.469 -5.383 19.938 1 98 291 GLU B C 1
ATOM 5120 O O . GLU B 1 291 ? -19.047 -6.438 19.469 1 98 291 GLU B O 1
ATOM 5125 N N . ALA B 1 292 ? -20.172 -4.508 19.266 1 98.06 292 ALA B N 1
ATOM 5126 C CA . ALA B 1 292 ? -20.531 -4.777 17.891 1 98.06 292 ALA B CA 1
ATOM 5127 C C . ALA B 1 292 ? -19.5 -4.219 16.922 1 98.06 292 ALA B C 1
ATOM 5129 O O . ALA B 1 292 ? -19.641 -4.344 15.703 1 98.06 292 ALA B O 1
ATOM 5130 N N . LEU B 1 293 ? -18.484 -3.637 17.438 1 98.56 293 LEU B N 1
ATOM 5131 C CA . LEU B 1 293 ? -17.391 -3.199 16.578 1 98.56 293 LEU B CA 1
ATOM 5132 C C . LEU B 1 293 ? -16.578 -4.391 16.094 1 98.56 293 LEU B C 1
ATOM 5134 O O . LEU B 1 293 ? -16.281 -5.305 16.859 1 98.56 293 LEU B O 1
ATOM 5138 N N . SER B 1 294 ? -16.312 -4.406 14.812 1 98.25 294 SER B N 1
ATOM 5139 C CA . SER B 1 294 ? -15.414 -5.391 14.219 1 98.25 294 SER B CA 1
ATOM 5140 C C . SER B 1 294 ? -14.016 -4.816 14.023 1 98.25 294 SER B C 1
ATOM 5142 O O . SER B 1 294 ? -13.742 -4.152 13.023 1 98.25 294 SER B O 1
ATOM 5144 N N . ILE B 1 295 ? -13.141 -5.121 14.938 1 98.31 295 ILE B N 1
ATOM 5145 C CA . ILE B 1 295 ? -11.844 -4.465 15.008 1 98.31 295 ILE B CA 1
ATOM 5146 C C . ILE B 1 295 ? -10.891 -5.102 14 1 98.31 295 ILE B C 1
ATOM 5148 O O . ILE B 1 295 ? -10.742 -6.324 13.953 1 98.31 295 ILE B O 1
ATOM 5152 N N . ILE B 1 296 ? -10.297 -4.309 13.188 1 98 296 ILE B N 1
ATOM 5153 C CA . ILE B 1 296 ? -9.25 -4.723 12.266 1 98 296 ILE B CA 1
ATOM 5154 C C . ILE B 1 296 ? -7.895 -4.691 12.977 1 98 296 ILE B C 1
ATOM 5156 O O . ILE B 1 296 ? -7.113 -5.637 12.875 1 98 296 ILE B O 1
ATOM 5160 N N . ARG B 1 297 ? -7.617 -3.537 13.688 1 97.62 297 ARG B N 1
ATOM 5161 C CA . ARG B 1 297 ? -6.359 -3.402 14.414 1 97.62 297 ARG B CA 1
ATOM 5162 C C . ARG B 1 297 ? -6.395 -2.201 15.352 1 97.62 297 ARG B C 1
ATOM 5164 O O . ARG B 1 297 ? -7.191 -1.28 15.164 1 97.62 297 ARG B O 1
ATOM 5171 N N . HIS B 1 298 ? -5.535 -2.266 16.359 1 98.19 298 HIS B N 1
ATOM 5172 C CA . HIS B 1 298 ? -5.145 -1.099 17.141 1 98.19 298 HIS B CA 1
ATOM 5173 C C . HIS B 1 298 ? -3.9 -0.437 16.562 1 98.19 298 HIS B C 1
ATOM 5175 O O . HIS B 1 298 ? -2.973 -1.122 16.125 1 98.19 298 HIS B O 1
ATOM 5181 N N . GLY B 1 299 ? -3.922 0.888 16.422 1 97.56 299 GLY B N 1
ATOM 5182 C CA . GLY B 1 299 ? -2.803 1.598 15.82 1 97.56 299 GLY B CA 1
ATOM 5183 C C . GLY B 1 299 ? -2.219 2.664 16.734 1 97.56 299 GLY B C 1
ATOM 5184 O O . GLY B 1 299 ? -2.953 3.35 17.438 1 97.56 299 GLY B O 1
ATOM 5185 N N . VAL B 1 300 ? -0.901 2.803 16.734 1 98.69 300 VAL B N 1
ATOM 5186 C CA . VAL B 1 300 ? -0.174 3.898 17.375 1 98.69 300 VAL B CA 1
ATOM 5187 C C . VAL B 1 300 ? 0.766 4.547 16.359 1 98.69 300 VAL B C 1
ATOM 5189 O O . VAL B 1 300 ? 1.536 3.857 15.688 1 98.69 300 VAL B O 1
ATOM 5192 N N . GLY B 1 301 ? 0.652 5.793 16.203 1 98.25 301 GLY B N 1
ATOM 5193 C CA . GLY B 1 301 ? 1.542 6.582 15.367 1 98.25 301 GLY B CA 1
ATOM 5194 C C . GLY B 1 301 ? 2.02 7.855 16.031 1 98.25 301 GLY B C 1
ATOM 5195 O O . GLY B 1 301 ? 1.459 8.273 17.047 1 98.25 301 GLY B O 1
ATOM 5196 N N . LEU B 1 302 ? 3.072 8.391 15.547 1 98.62 302 LEU B N 1
ATOM 5197 C CA . LEU B 1 302 ? 3.625 9.641 16.062 1 98.62 302 LEU B CA 1
ATOM 5198 C C . LEU B 1 302 ? 3.467 10.766 15.039 1 98.62 302 LEU B C 1
ATOM 5200 O O . LEU B 1 302 ? 3.799 10.594 13.867 1 98.62 302 LEU B O 1
ATOM 5204 N N . ARG B 1 303 ? 2.924 11.852 15.469 1 97.88 303 ARG B N 1
ATOM 5205 C CA . ARG B 1 303 ? 2.912 13.062 14.656 1 97.88 303 ARG B CA 1
ATOM 5206 C C . ARG B 1 303 ? 4.234 13.812 14.766 1 97.88 303 ARG B C 1
ATOM 5208 O O . ARG B 1 303 ? 4.816 13.898 15.844 1 97.88 303 ARG B O 1
ATOM 5215 N N . PRO B 1 304 ? 4.715 14.281 13.641 1 98.38 304 PRO B N 1
ATOM 5216 C CA . PRO B 1 304 ? 5.934 15.102 13.68 1 98.38 304 PRO B CA 1
ATOM 5217 C C . PRO B 1 304 ? 5.664 16.531 14.117 1 98.38 304 PRO B C 1
ATOM 5219 O O . PRO B 1 304 ? 5.871 17.469 13.344 1 98.38 304 PRO B O 1
ATOM 5222 N N . TYR B 1 305 ? 5.344 16.688 15.375 1 97.56 305 TYR B N 1
ATOM 5223 C CA . TYR B 1 305 ? 5.074 18 15.953 1 97.56 305 TYR B CA 1
ATOM 5224 C C . TYR B 1 305 ? 6.355 18.812 16.047 1 97.56 305 TYR B C 1
ATOM 5226 O O . TYR B 1 305 ? 7.43 18.281 16.297 1 97.56 305 TYR B O 1
ATOM 5234 N N . ARG B 1 306 ? 6.227 20.141 15.789 1 97.88 306 ARG B N 1
ATOM 5235 C CA . ARG B 1 306 ? 7.352 21.047 15.953 1 97.88 306 ARG B CA 1
ATOM 5236 C C . ARG B 1 306 ? 6.914 22.328 16.656 1 97.88 306 ARG B C 1
ATOM 5238 O O . ARG B 1 306 ? 5.902 22.938 16.281 1 97.88 306 ARG B O 1
ATOM 5245 N N . GLU B 1 307 ? 7.727 22.672 17.609 1 96 307 GLU B N 1
ATOM 5246 C CA . GLU B 1 307 ? 7.504 24 18.188 1 96 307 GLU B CA 1
ATOM 5247 C C . GLU B 1 307 ? 7.734 25.094 17.156 1 96 307 GLU B C 1
ATOM 5249 O O . GLU B 1 307 ? 8.781 25.141 16.516 1 96 307 GLU B O 1
ATOM 5254 N N . GLY B 1 308 ? 6.789 25.875 16.953 1 93.38 308 GLY B N 1
ATOM 5255 C CA . GLY B 1 308 ? 6.883 26.922 15.945 1 93.38 308 GLY B CA 1
ATOM 5256 C C . GLY B 1 308 ? 6.238 26.531 14.625 1 93.38 308 GLY B C 1
ATOM 5257 O O . GLY B 1 308 ? 6.121 27.359 13.719 1 93.38 308 GLY B O 1
ATOM 5258 N N . GLY B 1 309 ? 5.84 25.328 14.531 1 94.94 309 GLY B N 1
ATOM 5259 C CA . GLY B 1 309 ? 5.102 24.891 13.352 1 94.94 309 GLY B CA 1
ATOM 5260 C C . GLY B 1 309 ? 6.004 24.469 12.211 1 94.94 309 GLY B C 1
ATOM 5261 O O . GLY B 1 309 ? 7.18 24.172 12.414 1 94.94 309 GLY B O 1
ATOM 5262 N N . LEU B 1 310 ? 5.461 24.453 11.094 1 97.56 310 LEU B N 1
ATOM 5263 C CA . LEU B 1 310 ? 6.121 24 9.875 1 97.56 310 LEU B CA 1
ATOM 5264 C C . LEU B 1 310 ? 7.43 24.734 9.656 1 97.56 310 LEU B C 1
ATOM 5266 O O . LEU B 1 310 ? 7.477 25.969 9.766 1 97.56 310 LEU B O 1
ATOM 5270 N N . ARG B 1 311 ? 8.5 24.016 9.469 1 98.69 311 ARG B N 1
ATOM 5271 C CA . ARG B 1 311 ? 9.75 24.578 8.961 1 98.69 311 ARG B CA 1
ATOM 5272 C C . ARG B 1 311 ? 9.852 24.391 7.449 1 98.69 311 ARG B C 1
ATOM 5274 O O . ARG B 1 311 ? 9.945 23.266 6.957 1 98.69 311 ARG B O 1
ATOM 5281 N N . LEU B 1 312 ? 9.766 25.406 6.695 1 98.81 312 LEU B N 1
ATOM 5282 C CA . LEU B 1 312 ? 9.914 25.453 5.246 1 98.81 312 LEU B CA 1
ATOM 5283 C C . LEU B 1 312 ? 10.836 26.594 4.832 1 98.81 312 LEU B C 1
ATOM 5285 O O . LEU B 1 312 ? 10.391 27.75 4.734 1 98.81 312 LEU B O 1
ATOM 5289 N N . GLU B 1 313 ? 12.07 26.25 4.605 1 98.75 313 GLU B N 1
ATOM 5290 C CA . GLU B 1 313 ? 13.055 27.297 4.367 1 98.75 313 GLU B CA 1
ATOM 5291 C C . GLU B 1 313 ? 14.312 26.734 3.715 1 98.75 313 GLU B C 1
ATOM 5293 O O . GLU B 1 313 ? 14.555 25.516 3.76 1 98.75 313 GLU B O 1
ATOM 5298 N N . VAL B 1 314 ? 15.125 27.594 3.164 1 98.81 314 VAL B N 1
ATOM 5299 C CA . VAL B 1 314 ? 16.406 27.25 2.576 1 98.81 314 VAL B CA 1
ATOM 5300 C C . VAL B 1 314 ? 17.516 27.375 3.627 1 98.81 314 VAL B C 1
ATOM 5302 O O . VAL B 1 314 ? 17.547 28.359 4.379 1 98.81 314 VAL B O 1
ATOM 5305 N N . ASP B 1 315 ? 18.281 26.359 3.75 1 98.69 315 ASP B N 1
ATOM 5306 C CA . ASP B 1 315 ? 19.469 26.312 4.602 1 98.69 315 ASP B CA 1
ATOM 5307 C C . ASP B 1 315 ? 20.734 26.125 3.77 1 98.69 315 ASP B C 1
ATOM 5309 O O . ASP B 1 315 ? 20.984 25.031 3.23 1 98.69 315 ASP B O 1
ATOM 5313 N N . LYS B 1 316 ? 21.609 27.172 3.699 1 97.75 316 LYS B N 1
ATOM 5314 C CA . LYS B 1 316 ? 22.859 27.109 2.93 1 97.75 316 LYS B CA 1
ATOM 5315 C C . LYS B 1 316 ? 24.062 26.984 3.85 1 97.75 316 LYS B C 1
ATOM 5317 O O . LYS B 1 316 ? 25.203 27.078 3.396 1 97.75 316 LYS B O 1
ATOM 5322 N N . LYS B 1 317 ? 23.859 26.781 5.109 1 97.12 317 LYS B N 1
ATOM 5323 C CA . LYS B 1 317 ? 24.938 26.844 6.086 1 97.12 317 LYS B CA 1
ATOM 5324 C C . LYS B 1 317 ? 25.328 25.453 6.582 1 97.12 317 LYS B C 1
ATOM 5326 O O . LYS B 1 317 ? 26.484 25.234 6.984 1 97.12 317 LYS B O 1
ATOM 5331 N N . THR B 1 318 ? 24.438 24.547 6.582 1 96.94 318 THR B N 1
ATOM 5332 C CA . THR B 1 318 ? 24.625 23.25 7.219 1 96.94 318 THR B CA 1
ATOM 5333 C C . THR B 1 318 ? 25.703 22.453 6.492 1 96.94 318 THR B C 1
ATOM 5335 O O . THR B 1 318 ? 26.547 21.812 7.129 1 96.94 318 THR B O 1
ATOM 5338 N N . LEU B 1 319 ? 25.688 22.5 5.191 1 97.25 319 LEU B N 1
ATOM 5339 C CA . LEU B 1 319 ? 26.703 21.781 4.43 1 97.25 319 LEU B CA 1
ATOM 5340 C C . LEU B 1 319 ? 27.859 22.688 4.066 1 97.25 319 LEU B C 1
ATOM 5342 O O . LEU B 1 319 ? 27.656 23.812 3.594 1 97.25 319 LEU B O 1
ATOM 5346 N N . ASP B 1 320 ? 29.062 22.25 4.184 1 94.94 320 ASP B N 1
ATOM 5347 C CA . ASP B 1 320 ? 30.266 23.047 4.051 1 94.94 320 ASP B CA 1
ATOM 5348 C C . ASP B 1 320 ? 30.453 23.547 2.619 1 94.94 320 ASP B C 1
ATOM 5350 O O . ASP B 1 320 ? 31 24.609 2.393 1 94.94 320 ASP B O 1
ATOM 5354 N N . ASP B 1 321 ? 29.984 22.828 1.675 1 95.56 321 ASP B N 1
ATOM 5355 C CA . ASP B 1 321 ? 30.219 23.203 0.285 1 95.56 321 ASP B CA 1
ATOM 5356 C C . ASP B 1 321 ? 29.141 24.156 -0.216 1 95.56 321 ASP B C 1
ATOM 5358 O O . ASP B 1 321 ? 29.109 24.516 -1.396 1 95.56 321 ASP B O 1
ATOM 5362 N N . GLY B 1 322 ? 28.172 24.453 0.636 1 96 322 GLY B N 1
ATOM 5363 C CA . GLY B 1 322 ? 27.156 25.453 0.308 1 96 322 GLY B CA 1
ATOM 5364 C C . GLY B 1 322 ? 25.953 24.859 -0.399 1 96 322 GLY B C 1
ATOM 5365 O O . GLY B 1 322 ? 25.031 25.594 -0.769 1 96 322 GLY B O 1
ATOM 5366 N N . THR B 1 323 ? 25.922 23.547 -0.536 1 97.69 323 THR B N 1
ATOM 5367 C CA . THR B 1 323 ? 24.75 22.922 -1.133 1 97.69 323 THR B CA 1
ATOM 5368 C C . THR B 1 323 ? 23.5 23.25 -0.33 1 97.69 323 THR B C 1
ATOM 5370 O O . THR B 1 323 ? 23.453 23.047 0.885 1 97.69 323 THR B O 1
ATOM 5373 N N . PRO B 1 324 ? 22.5 23.797 -0.973 1 98.69 324 PRO B N 1
ATOM 5374 C CA . PRO B 1 324 ? 21.312 24.188 -0.223 1 98.69 324 PRO B CA 1
ATOM 5375 C C . PRO B 1 324 ? 20.469 23 0.224 1 98.69 324 PRO B C 1
ATOM 5377 O O . PRO B 1 324 ? 20.312 22.031 -0.526 1 98.69 324 PRO B O 1
ATOM 5380 N N . ILE B 1 325 ? 20 23.078 1.425 1 98.88 325 ILE B N 1
ATOM 5381 C CA . ILE B 1 325 ? 18.984 22.188 1.987 1 98.88 325 ILE B CA 1
ATOM 5382 C C . ILE B 1 325 ? 17.672 22.938 2.148 1 98.88 325 ILE B C 1
ATOM 5384 O O . ILE B 1 325 ? 17.625 24.031 2.715 1 98.88 325 ILE B O 1
ATOM 5388 N N . ILE B 1 326 ? 16.656 22.422 1.601 1 98.94 326 ILE B N 1
ATOM 5389 C CA . ILE B 1 326 ? 15.312 22.922 1.888 1 98.94 326 ILE B CA 1
ATOM 5390 C C . ILE B 1 326 ? 14.656 22.047 2.955 1 98.94 326 ILE B C 1
ATOM 5392 O O . ILE B 1 326 ? 14.367 20.875 2.711 1 98.94 326 ILE B O 1
ATOM 5396 N N . HIS B 1 327 ? 14.453 22.609 4.102 1 98.94 327 HIS B N 1
ATOM 5397 C CA . HIS B 1 327 ? 13.734 21.906 5.152 1 98.94 327 HIS B CA 1
ATOM 5398 C C . HIS B 1 327 ? 12.227 21.922 4.906 1 98.94 327 HIS B C 1
ATOM 5400 O O . HIS B 1 327 ? 11.68 22.953 4.488 1 98.94 327 HIS B O 1
ATOM 5406 N N . HIS B 1 328 ? 11.555 20.875 5.082 1 98.94 328 HIS B N 1
ATOM 5407 C CA . HIS B 1 328 ? 10.141 20.641 4.801 1 98.94 328 HIS B CA 1
ATOM 5408 C C . HIS B 1 328 ? 9.547 19.625 5.777 1 98.94 328 HIS B C 1
ATOM 5410 O O . HIS B 1 328 ? 9.266 18.484 5.402 1 98.94 328 HIS B O 1
ATOM 5416 N N . TYR B 1 329 ? 9.406 20.016 7.066 1 98.81 329 TYR B N 1
ATOM 5417 C CA . TYR B 1 329 ? 8.898 19.141 8.117 1 98.81 329 TYR B CA 1
ATOM 5418 C C . TYR B 1 329 ? 8.242 19.953 9.234 1 98.81 329 TYR B C 1
ATOM 5420 O O . TYR B 1 329 ? 8.297 21.188 9.227 1 98.81 329 TYR B O 1
ATOM 5428 N N . GLY B 1 330 ? 7.551 19.25 10.109 1 98.12 330 GLY B N 1
ATOM 5429 C CA . GLY B 1 330 ? 6.934 19.891 11.25 1 98.12 330 GLY B CA 1
ATOM 5430 C C . GLY B 1 330 ? 5.434 20.078 11.102 1 98.12 330 GLY B C 1
ATOM 5431 O O . GLY B 1 330 ? 4.848 20.984 11.703 1 98.12 330 GLY B O 1
ATOM 5432 N N . HIS B 1 331 ? 4.754 19.203 10.422 1 96.06 331 HIS B N 1
ATOM 5433 C CA . HIS B 1 331 ? 3.35 19.359 10.062 1 96.06 331 HIS B CA 1
ATOM 5434 C C . HIS B 1 331 ? 2.439 18.938 11.211 1 96.06 331 HIS B C 1
ATOM 5436 O O . HIS B 1 331 ? 1.248 19.266 11.219 1 96.06 331 HIS B O 1
ATOM 5442 N N . ALA B 1 332 ? 2.994 18.219 12.086 1 94.69 332 ALA B N 1
ATOM 5443 C CA . ALA B 1 332 ? 2.18 17.656 13.164 1 94.69 332 ALA B CA 1
ATOM 5444 C C . ALA B 1 332 ? 1.048 16.797 12.602 1 94.69 332 ALA B C 1
ATOM 5446 O O . ALA B 1 332 ? 1.292 15.844 11.867 1 94.69 332 ALA B O 1
ATOM 5447 N N . GLY B 1 333 ? -0.223 17.203 12.812 1 93.56 333 GLY B N 1
ATOM 5448 C CA . GLY B 1 333 ? -1.334 16.344 12.469 1 93.56 333 GLY B CA 1
ATOM 5449 C C . GLY B 1 333 ? -2.018 16.734 11.172 1 93.56 333 GLY B C 1
ATOM 5450 O O . GLY B 1 333 ? -3.078 16.203 10.836 1 93.56 333 GLY B O 1
ATOM 5451 N N . TRP B 1 334 ? -1.409 17.656 10.383 1 95.56 334 TRP B N 1
ATOM 5452 C CA . TRP B 1 334 ? -2.121 18.141 9.211 1 95.56 334 TRP B CA 1
ATOM 5453 C C . TRP B 1 334 ? -1.284 17.953 7.949 1 95.56 334 TRP B C 1
ATOM 5455 O O . TRP B 1 334 ? -1.433 18.703 6.984 1 95.56 334 TRP B O 1
ATOM 5465 N N . GLY B 1 335 ? -0.375 16.922 7.938 1 97.19 335 GLY B N 1
ATOM 5466 C CA . GLY B 1 335 ? 0.516 16.688 6.812 1 97.19 335 GLY B CA 1
ATOM 5467 C C . GLY B 1 335 ? -0.221 16.344 5.531 1 97.19 335 GLY B C 1
ATOM 5468 O O . GLY B 1 335 ? 0.166 16.797 4.449 1 97.19 335 GLY B O 1
ATOM 5469 N N . TYR B 1 336 ? -1.279 15.57 5.621 1 98.5 336 TYR B N 1
ATOM 5470 C CA . TYR B 1 336 ? -2.049 15.188 4.441 1 98.5 336 TYR B CA 1
ATOM 5471 C C . TYR B 1 336 ? -2.826 16.375 3.891 1 98.5 336 TYR B C 1
ATOM 5473 O O . TYR B 1 336 ? -2.754 16.672 2.695 1 98.5 336 TYR B O 1
ATOM 5481 N N . GLN B 1 337 ? -3.471 17.141 4.727 1 97.88 337 GLN B N 1
ATOM 5482 C CA . GLN B 1 337 ? -4.359 18.203 4.277 1 97.88 337 GLN B CA 1
ATOM 5483 C C . GLN B 1 337 ? -3.576 19.469 3.928 1 97.88 337 GLN B C 1
ATOM 5485 O O . GLN B 1 337 ? -4.145 20.438 3.43 1 97.88 337 GLN B O 1
ATOM 5490 N N . GLY B 1 338 ? -2.293 19.469 4.133 1 98.06 338 GLY B N 1
ATOM 5491 C CA . GLY B 1 338 ? -1.435 20.562 3.695 1 98.06 338 GLY B CA 1
ATOM 5492 C C . GLY B 1 338 ? -0.381 20.125 2.695 1 98.06 338 GLY B C 1
ATOM 5493 O O . GLY B 1 338 ? 0.476 20.922 2.303 1 98.06 338 GLY B O 1
ATOM 5494 N N . SER B 1 339 ? -0.386 18.906 2.236 1 98.69 339 SER B N 1
ATOM 5495 C CA . SER B 1 339 ? 0.717 18.281 1.516 1 98.69 339 SER B CA 1
ATOM 5496 C C . SER B 1 339 ? 1.004 19 0.204 1 98.69 339 SER B C 1
ATOM 5498 O O . SER B 1 339 ? 2.152 19.344 -0.082 1 98.69 339 SER B O 1
ATOM 5500 N N . TYR B 1 340 ? -0.019 19.281 -0.591 1 98.75 340 TYR B N 1
ATOM 5501 C CA . TYR B 1 340 ? 0.211 19.906 -1.884 1 98.75 340 TYR B CA 1
ATOM 5502 C C . TYR B 1 340 ? 0.616 21.375 -1.708 1 98.75 340 TYR B C 1
ATOM 5504 O O . TYR B 1 340 ? 1.484 21.875 -2.428 1 98.75 340 TYR B O 1
ATOM 5512 N N . GLY B 1 341 ? -0.037 22.047 -0.741 1 98.62 341 GLY B N 1
ATOM 5513 C CA . GLY B 1 341 ? 0.34 23.422 -0.479 1 98.62 341 GLY B CA 1
ATOM 5514 C C . GLY B 1 341 ? 1.789 23.578 -0.055 1 98.62 341 GLY B C 1
ATOM 5515 O O . GLY B 1 341 ? 2.51 24.422 -0.585 1 98.62 341 GLY B O 1
ATOM 5516 N N . THR B 1 342 ? 2.205 22.781 0.886 1 98.75 342 THR B N 1
ATOM 5517 C CA . THR B 1 342 ? 3.576 22.922 1.364 1 98.75 342 THR B CA 1
ATOM 5518 C C . THR B 1 342 ? 4.562 22.422 0.313 1 98.75 342 THR B C 1
ATOM 5520 O O . THR B 1 342 ? 5.676 22.938 0.202 1 98.75 342 THR B O 1
ATOM 5523 N N . ALA B 1 343 ? 4.176 21.391 -0.483 1 98.88 343 ALA B N 1
ATOM 5524 C CA . ALA B 1 343 ? 5.008 20.953 -1.599 1 98.88 343 ALA B CA 1
ATOM 5525 C C . ALA B 1 343 ? 5.16 22.062 -2.637 1 98.88 343 ALA B C 1
ATOM 5527 O O . ALA B 1 343 ? 6.23 22.234 -3.23 1 98.88 343 ALA B O 1
ATOM 5528 N N . GLU B 1 344 ? 4.074 22.797 -2.877 1 98.62 344 GLU B N 1
ATOM 5529 C CA . GLU B 1 344 ? 4.172 24 -3.713 1 98.62 344 GLU B CA 1
ATOM 5530 C C . GLU B 1 344 ? 5.219 24.969 -3.172 1 98.62 344 GLU B C 1
ATOM 5532 O O . GLU B 1 344 ? 5.996 25.531 -3.939 1 98.62 344 GLU B O 1
ATOM 5537 N N . GLY B 1 345 ? 5.199 25.109 -1.903 1 98.75 345 GLY B N 1
ATOM 5538 C CA . GLY B 1 345 ? 6.219 25.922 -1.268 1 98.75 345 GLY B CA 1
ATOM 5539 C C . GLY B 1 345 ? 7.629 25.438 -1.537 1 98.75 345 GLY B C 1
ATOM 5540 O O . GLY B 1 345 ? 8.539 26.234 -1.77 1 98.75 345 GLY B O 1
ATOM 5541 N N . VAL B 1 346 ? 7.832 24.125 -1.497 1 98.94 346 VAL B N 1
ATOM 5542 C CA . VAL B 1 346 ? 9.133 23.531 -1.804 1 98.94 346 VAL B CA 1
ATOM 5543 C C . VAL B 1 346 ? 9.531 23.875 -3.234 1 98.94 346 VAL B C 1
ATOM 5545 O O . VAL B 1 346 ? 10.672 24.281 -3.486 1 98.94 346 VAL B O 1
ATOM 5548 N N . VAL B 1 347 ? 8.617 23.734 -4.168 1 98.69 347 VAL B N 1
ATOM 5549 C CA . VAL B 1 347 ? 8.891 24.047 -5.562 1 98.69 347 VAL B CA 1
ATOM 5550 C C . VAL B 1 347 ? 9.266 25.531 -5.695 1 98.69 347 VAL B C 1
ATOM 5552 O O . VAL B 1 347 ? 10.188 25.875 -6.43 1 98.69 347 VAL B O 1
ATOM 5555 N N . GLU B 1 348 ? 8.516 26.422 -5 1 98.25 348 GLU B N 1
ATOM 5556 C CA . GLU B 1 348 ? 8.82 27.859 -5.02 1 98.25 348 GLU B CA 1
ATOM 5557 C C . GLU B 1 348 ? 10.258 28.125 -4.57 1 98.25 348 GLU B C 1
ATOM 5559 O O . GLU B 1 348 ? 10.977 28.891 -5.203 1 98.25 348 GLU B O 1
ATOM 5564 N N . LEU B 1 349 ? 10.688 27.469 -3.537 1 98.81 349 LEU B N 1
ATOM 5565 C CA . LEU B 1 349 ? 12.031 27.672 -3.012 1 98.81 349 LEU B CA 1
ATOM 5566 C C . LEU B 1 349 ? 13.078 27.141 -3.984 1 98.81 349 LEU B C 1
ATOM 5568 O O . LEU B 1 349 ? 14.117 27.766 -4.195 1 98.81 349 LEU B O 1
ATOM 5572 N N . VAL B 1 350 ? 12.852 25.953 -4.57 1 98.56 350 VAL B N 1
ATOM 5573 C CA . VAL B 1 350 ? 13.758 25.406 -5.566 1 98.56 350 VAL B CA 1
ATOM 5574 C C . VAL B 1 350 ? 13.883 26.359 -6.746 1 98.56 350 VAL B C 1
ATOM 5576 O O . VAL B 1 350 ? 14.992 26.625 -7.223 1 98.56 350 VAL B O 1
ATOM 5579 N N . ASN B 1 351 ? 12.766 26.891 -7.195 1 97.62 351 ASN B N 1
ATOM 5580 C CA . ASN B 1 351 ? 12.766 27.828 -8.312 1 97.62 351 ASN B CA 1
ATOM 5581 C C . ASN B 1 351 ? 13.539 29.094 -7.973 1 97.62 351 ASN B C 1
ATOM 5583 O O . ASN B 1 351 ? 14.227 29.656 -8.828 1 97.62 351 ASN B O 1
ATOM 5587 N N . GLU B 1 352 ? 13.375 29.547 -6.785 1 97.69 352 GLU B N 1
ATOM 5588 C CA . GLU B 1 352 ? 14.141 30.703 -6.355 1 97.69 352 GLU B CA 1
ATOM 5589 C C . GLU B 1 352 ? 15.641 30.438 -6.441 1 97.69 352 GLU B C 1
ATOM 5591 O O . GLU B 1 352 ? 16.406 31.297 -6.898 1 97.69 352 GLU B O 1
ATOM 5596 N N . LEU B 1 353 ? 16.062 29.297 -5.988 1 98 353 LEU B N 1
ATOM 5597 C CA . LEU B 1 353 ? 17.469 28.922 -6.066 1 98 353 LEU B CA 1
ATOM 5598 C C . LEU B 1 353 ? 17.938 28.859 -7.516 1 98 353 LEU B C 1
ATOM 5600 O O . LEU B 1 353 ? 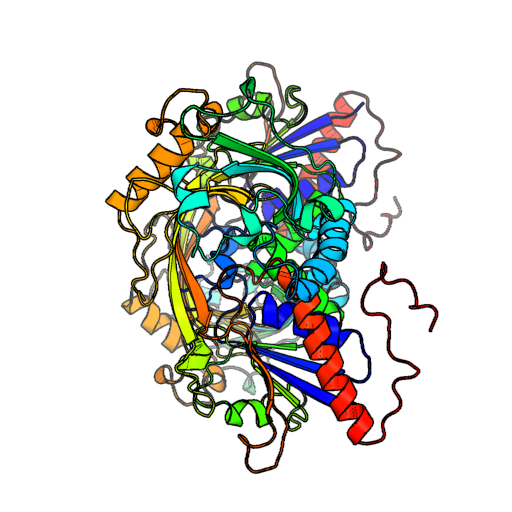19.062 29.266 -7.828 1 98 353 LEU B O 1
ATOM 5604 N N . ARG B 1 354 ? 17.078 28.391 -8.375 1 96.56 354 ARG B N 1
ATOM 5605 C CA . ARG B 1 354 ? 17.391 28.297 -9.789 1 96.56 354 ARG B CA 1
ATOM 5606 C C . ARG B 1 354 ? 17.547 29.688 -10.414 1 96.56 354 ARG B C 1
ATOM 5608 O O . ARG B 1 354 ? 18.484 29.922 -11.18 1 96.56 354 ARG B O 1
ATOM 5615 N N . VAL B 1 355 ? 16.672 30.562 -10.039 1 96.56 355 VAL B N 1
ATOM 5616 C CA . VAL B 1 355 ? 16.734 31.938 -10.539 1 96.56 355 VAL B CA 1
ATOM 5617 C C . VAL B 1 355 ? 18.016 32.625 -10.047 1 96.56 355 VAL B C 1
ATOM 5619 O O . VAL B 1 355 ? 18.672 33.344 -10.797 1 96.56 355 VAL B O 1
ATOM 5622 N N . GLU B 1 356 ? 18.328 32.406 -8.836 1 96.06 356 GLU B N 1
ATOM 5623 C CA . GLU B 1 356 ? 19.562 32.938 -8.273 1 96.06 356 GLU B CA 1
ATOM 5624 C C . GLU B 1 356 ? 20.781 32.5 -9.094 1 96.06 356 GLU B C 1
ATOM 5626 O O . GLU B 1 356 ? 21.766 33.25 -9.172 1 96.06 356 GLU B O 1
ATOM 5631 N N . LYS B 1 357 ? 20.672 31.375 -9.734 1 93.94 357 LYS B N 1
ATOM 5632 C CA . LYS B 1 357 ? 21.766 30.844 -10.539 1 93.94 357 LYS B CA 1
ATOM 5633 C C . LYS B 1 357 ? 21.656 31.312 -11.992 1 93.94 357 LYS B C 1
ATOM 5635 O O . LYS B 1 357 ? 22.406 30.859 -12.852 1 93.94 357 LYS B O 1
ATOM 5640 N N . GLY B 1 358 ? 20.609 32.062 -12.305 1 93.69 358 GLY B N 1
ATOM 5641 C CA . GLY B 1 358 ? 20.484 32.688 -13.617 1 93.69 358 GLY B CA 1
ATOM 5642 C C . GLY B 1 358 ? 19.562 31.906 -14.555 1 93.69 358 GLY B C 1
ATOM 5643 O O . GLY B 1 358 ? 19.531 32.156 -15.758 1 93.69 358 GLY B O 1
ATOM 5644 N N . GLU B 1 359 ? 18.844 30.969 -13.969 1 94.19 359 GLU B N 1
ATOM 5645 C CA . GLU B 1 359 ? 17.969 30.172 -14.82 1 94.19 359 GLU B CA 1
ATOM 5646 C C . GLU B 1 359 ? 16.641 30.891 -15.062 1 94.19 359 GLU B C 1
ATOM 5648 O O . GLU B 1 359 ? 16.109 31.547 -14.164 1 94.19 359 GLU B O 1
ATOM 5653 N N . SER B 1 360 ? 16.125 30.75 -16.281 1 94 360 SER B N 1
ATOM 5654 C CA . SER B 1 360 ? 14.789 31.219 -16.594 1 94 360 SER B CA 1
ATOM 5655 C C . SER B 1 360 ? 13.727 30.188 -16.25 1 94 360 SER B C 1
ATOM 5657 O O . SER B 1 360 ? 13.922 28.984 -16.469 1 94 360 SER B O 1
ATOM 5659 N N . LEU B 1 361 ? 12.633 30.641 -15.711 1 93.81 361 LEU B N 1
ATOM 5660 C CA . LEU B 1 361 ? 11.539 29.734 -15.359 1 93.81 361 LEU B CA 1
ATOM 5661 C C . LEU B 1 361 ? 10.43 29.797 -16.391 1 93.81 361 LEU B C 1
ATOM 5663 O O . LEU B 1 361 ? 9.305 29.359 -16.141 1 93.81 361 LEU B O 1
ATOM 5667 N N . ALA B 1 362 ? 10.602 30.344 -17.516 1 91.5 362 ALA B N 1
ATOM 5668 C CA . ALA B 1 362 ? 9.594 30.625 -18.531 1 91.5 362 ALA B CA 1
ATOM 5669 C C . ALA B 1 362 ? 8.93 29.344 -19.016 1 91.5 362 ALA B C 1
ATOM 5671 O O . ALA B 1 362 ? 7.762 29.344 -19.406 1 91.5 362 ALA B O 1
ATOM 5672 N N . ASN B 1 363 ? 9.594 28.234 -18.953 1 88.56 363 ASN B N 1
ATOM 5673 C CA . ASN B 1 363 ? 9.07 27 -19.516 1 88.56 363 ASN B CA 1
ATOM 5674 C C . ASN B 1 363 ? 8.617 26.031 -18.422 1 88.56 363 ASN B C 1
ATOM 5676 O O . ASN B 1 363 ? 8.352 24.859 -18.688 1 88.56 363 ASN B O 1
ATOM 5680 N N . GLU B 1 364 ? 8.5 26.562 -17.234 1 92.44 364 GLU B N 1
ATOM 5681 C CA . GLU B 1 364 ? 8.102 25.672 -16.141 1 92.44 364 GLU B CA 1
ATOM 5682 C C . GLU B 1 364 ? 6.621 25.312 -16.25 1 92.44 364 GLU B C 1
ATOM 5684 O O . GLU B 1 364 ? 5.793 26.141 -16.609 1 92.44 364 GLU B O 1
ATOM 5689 N N . PRO B 1 365 ? 6.305 24.109 -15.914 1 91.06 365 PRO B N 1
ATOM 5690 C CA . PRO B 1 365 ? 4.902 23.688 -15.992 1 91.06 365 PRO B CA 1
ATOM 5691 C C . PRO B 1 365 ? 4.062 24.25 -14.852 1 91.06 365 PRO B C 1
ATOM 5693 O O . PRO B 1 365 ? 4.598 24.609 -13.797 1 91.06 365 PRO B O 1
ATOM 5696 N N . LYS B 1 366 ? 2.754 24.297 -15.195 1 90.25 366 LYS B N 1
ATOM 5697 C CA . LYS B 1 366 ? 1.814 24.562 -14.109 1 90.25 366 LYS B CA 1
ATOM 5698 C C . LYS B 1 366 ? 1.801 23.422 -13.102 1 90.25 366 LYS B C 1
ATOM 5700 O O . LYS B 1 366 ? 1.839 22.25 -13.484 1 90.25 366 LYS B O 1
ATOM 5705 N N . LEU B 1 367 ? 1.713 23.812 -11.898 1 93.44 367 LEU B N 1
ATOM 5706 C CA . LEU B 1 367 ? 1.733 22.766 -10.875 1 93.44 367 LEU B CA 1
ATOM 5707 C C . LEU B 1 367 ? 0.368 22.109 -10.742 1 93.44 367 LEU B C 1
ATOM 5709 O O . LEU B 1 367 ? 0.28 20.891 -10.57 1 93.44 367 LEU B O 1
ATOM 5713 N N . PHE B 1 368 ? -0.681 22.953 -10.844 1 95 368 PHE B N 1
ATOM 5714 C CA . PHE B 1 368 ? -2.031 22.422 -10.664 1 95 368 PHE B CA 1
ATOM 5715 C C . PHE B 1 368 ? -2.904 22.75 -11.867 1 95 368 PHE B C 1
ATOM 5717 O O . PHE B 1 368 ? -2.82 23.859 -12.422 1 95 368 PHE B O 1
ATOM 5724 N N . SER B 1 369 ? -3.721 21.828 -12.219 1 88.69 369 SER B N 1
ATOM 5725 C CA . SER B 1 369 ? -4.594 22.031 -13.375 1 88.69 369 SER B CA 1
ATOM 5726 C C . SER B 1 369 ? -5.68 23.062 -13.062 1 88.69 369 SER B C 1
ATOM 5728 O O . SER B 1 369 ? -6.176 23.734 -13.969 1 88.69 369 SER B O 1
ATOM 5730 N N . TRP B 1 370 ? -5.953 23.25 -11.812 1 87.31 370 TRP B N 1
ATOM 5731 C CA . TRP B 1 370 ? -7.031 24.141 -11.406 1 87.31 370 TRP B CA 1
ATOM 5732 C C . TRP B 1 370 ? -6.512 25.562 -11.195 1 87.31 370 TRP B C 1
ATOM 5734 O O . TRP B 1 370 ? -7.297 26.484 -10.977 1 87.31 370 TRP B O 1
ATOM 5744 N N . ASP B 1 371 ? -5.18 25.656 -11.195 1 82.69 371 ASP B N 1
ATOM 5745 C CA . ASP B 1 371 ? -4.598 26.969 -10.883 1 82.69 371 ASP B CA 1
ATOM 5746 C C . ASP B 1 371 ? -4.777 27.938 -12.039 1 82.69 371 ASP B C 1
ATOM 5748 O O . ASP B 1 371 ? -4.492 27.609 -13.195 1 82.69 371 ASP B O 1
ATOM 5752 N N . ARG B 1 372 ? -5.816 28.844 -12.008 1 63.91 372 ARG B N 1
ATOM 5753 C CA . ARG B 1 372 ? -6.02 29.891 -13.016 1 63.91 372 ARG B CA 1
ATOM 5754 C C . ARG B 1 372 ? -4.93 30.953 -12.93 1 63.91 372 ARG B C 1
ATOM 5756 O O . ARG B 1 372 ? -4.41 31.219 -11.844 1 63.91 372 ARG B O 1
ATOM 5763 N N . PRO B 1 373 ? -4.355 31.219 -14.172 1 55.19 373 PRO B N 1
ATOM 5764 C CA . PRO B 1 373 ? -3.328 32.25 -14.18 1 55.19 373 PRO B CA 1
ATOM 5765 C C . PRO B 1 373 ? -3.727 33.469 -13.352 1 55.19 373 PRO B C 1
ATOM 5767 O O . PRO B 1 373 ? -4.91 33.812 -13.281 1 55.19 373 PRO B O 1
ATOM 5770 N N . SER B 1 374 ? -3.043 33.688 -12.227 1 35 374 SER B N 1
ATOM 5771 C CA . SER B 1 374 ? -3.242 35 -11.625 1 35 374 SER B CA 1
ATOM 5772 C C . SER B 1 374 ? -3.141 36.094 -12.664 1 35 374 SER B C 1
ATOM 5774 O O . SER B 1 374 ? -2.238 36.094 -13.508 1 35 374 SER B O 1
ATOM 5776 N N . LYS B 1 375 ? -4.43 36.625 -13.156 1 38.16 375 LYS B N 1
ATOM 5777 C CA . LYS B 1 375 ? -4.25 37.875 -13.883 1 38.16 375 LYS B CA 1
ATOM 5778 C C . LYS B 1 375 ? -3.203 38.781 -13.211 1 38.16 375 LYS B C 1
ATOM 5780 O O . LYS B 1 375 ? -3.389 39.188 -12.078 1 38.16 375 LYS B O 1
ATOM 5785 N N . LEU B 1 376 ? -1.875 38.281 -13.328 1 24.41 376 LEU B N 1
ATOM 5786 C CA . LEU B 1 376 ? -0.975 39.406 -13.078 1 24.41 376 LEU B CA 1
ATOM 5787 C C . LEU B 1 376 ? -1.374 40.625 -13.906 1 24.41 376 LEU B C 1
ATOM 5789 O O . LEU B 1 376 ? -1.683 40.5 -15.094 1 24.41 376 LEU B O 1
#